Protein AF-0000000087154697 (afdb_homodimer)

Sequence (432 aa):
MLLRENIYENLRADILSCELAPGDEIREQDLAERYAVSRQPVRDALLRLEREHLVTVQPRQGYRVNPISLADARDLLRFRLALEPACVAEAIESAPDSVLKSLDEFRRFAGNHEDFIAYNRSFHTALAHASGNRRMASALCDLIGQADRLVRVSISNLKGHDPAKLVAEHAALIDAMQQREARTAARIIKAHIADTEKRVLPALKRNAVIIEERSAMLLRENIYENLRADILSCELAPGDEIREQDLAERYAVSRQPVRDALLRLEREHLVTVQPRQGYRVNPISLADARDLLRFRLALEPACVAEAIESAPDSVLKSLDEFRRFAGNHEDFIAYNRSFHTALAHASGNRRMASALCDLIGQADRLVRVSISNLKGHDPAKLVAEHAALIDAMQQREARTAARIIKAHIADTEKRVLPALKRNAVIIEERSA

Nearest PDB structures (foldseek):
  7xp1-assembly1_A-2  TM=7.311E-01  e=6.105E-10  Pseudomonas aeruginosa PAO1
  7u5q-assembly2_B  TM=7.384E-01  e=1.296E-09  Brucella melitensis ATCC 23457
  7xp0-assembly1_A-2  TM=7.288E-01  e=2.753E-09  Pseudomonas aeruginosa PAO1
  4p9f-assembly1_A  TM=7.163E-01  e=3.036E-08  Escherichia coli UMEA 3718-1
  3c7j-assembly1_B-2  TM=5.580E-01  e=6.733E-09  Pseudomonas syringae pv. tomato str. DC3000

pLDDT: mean 84.75, std 16.08, range [22.17, 98.88]

Solvent-accessible surface area (backbone atoms only — not comparable to full-atom values): 22738 Å² total; per-residue (Å²): 115,67,64,43,55,43,49,31,51,49,52,51,48,30,44,39,65,43,76,40,33,56,63,37,76,42,46,51,66,60,50,11,61,75,68,70,48,60,50,62,52,41,46,54,25,49,52,52,35,34,74,70,59,46,29,42,82,34,87,98,64,38,28,29,28,40,63,76,43,67,68,54,51,49,30,52,51,52,42,46,53,33,43,51,42,47,25,48,45,37,18,47,72,65,43,54,68,68,61,53,54,61,53,58,73,53,53,61,85,87,74,56,74,71,50,44,53,57,49,52,46,51,50,56,39,49,43,24,56,43,22,70,32,64,59,50,21,53,55,46,42,51,52,46,64,67,40,48,36,50,51,44,48,35,47,65,67,32,87,73,52,45,68,62,59,58,34,50,50,49,34,52,35,50,52,24,45,68,67,51,35,57,69,60,26,39,52,47,52,42,50,54,49,52,50,47,48,66,48,26,53,60,50,41,62,71,65,40,72,71,74,65,80,71,82,123,115,68,61,39,54,42,50,28,50,48,51,50,48,30,44,39,62,45,75,42,32,57,63,37,75,44,45,50,67,60,50,11,61,73,68,71,49,61,49,62,53,44,47,53,26,49,51,53,34,34,75,69,59,47,29,41,83,34,86,99,64,39,29,27,28,38,58,76,43,67,67,54,52,49,27,51,51,52,41,47,53,33,44,50,43,47,25,48,46,38,18,46,73,66,43,53,67,67,60,53,53,61,54,59,74,54,53,61,83,85,74,56,73,71,50,44,52,57,49,51,46,51,49,56,40,48,42,24,55,42,22,70,30,65,61,50,20,54,55,47,42,52,52,47,63,66,39,48,29,49,52,44,49,34,48,66,68,32,88,73,51,44,69,64,58,58,35,51,52,48,33,52,34,49,52,24,43,68,69,51,35,55,69,61,26,40,51,47,52,41,49,55,48,53,49,47,48,65,48,25,54,59,50,41,62,70,64,38,71,66,76,63,79,72,81,123

Radius of gyration: 24.12 Å; Cα contacts (8 Å, |Δi|>4): 556; chains: 2; bounding box: 57×70×59 Å

Foldseek 3Di:
DVLLVVLLVVVVVCLLLCVVPAFHFDALVVSCVVSVHDSVSSVVSVVVCVVLVQWDQDPVRHIGGHQPDLVNLVVLLVVCLVQLLLLLLLLLVDADLVLLVVLVVLLDDDDDLVSLLVSQLVNSLSSLVSSVDPVSSVVNNSSSVSCSSLSSLLCVPDPDPDSVVLSNLSNQLSVCSSVSVSVSNSVSVSVSSVVSSVRRSVSSVVRRPPPPPPPD/DVLLVVLLVVVVVCLLLCVVPAFHFDALVVSCVVSVHDSVSSVVSVVVCVVVVQWDQDPVRGIGGHQDDLVNLVVLLVVCLVQLLLLLLLLLVDADLVLLVVLVVLLDDDDDLVSLLVSQLVNSLSSLVSSVDPVSSVVNNVSSVSCSSLSSLLCVPDPDPDSVVLSNLSNQLSVCSSVSVSVSNSVSVSVSSVVSSVRRSVSSVVVPPPPPPPDD

InterPro domains:
  IPR000524 Transcription regulator HTH, GntR [PF00392] (4-65)
  IPR000524 Transcription regulator HTH, GntR [PS50949] (1-68)
  IPR000524 Transcription regulator HTH, GntR [SM00345] (7-65)
  IPR000524 Transcription regulator HTH, GntR [cd07377] (3-66)
  IPR008920 Transcription regulator FadR/GntR, C-terminal [G3DSA:1.20.120.530] (70-209)
  IPR008920 Transcription regulator FadR/GntR, C-terminal [SSF48008] (72-203)
  IPR011711 GntR, C-terminal [PF07729] (75-194)
  IPR011711 GntR, C-terminal [SM00895] (75-195)
  IPR036388 Winged helix-like DNA-binding domain superfamily [G3DSA:1.10.10.10] (1-66)
  IPR036390 Winged helix DNA-binding domain superfamily [SSF46785] (3-69)

Secondary structure (DSSP, 8-state):
-HHHHHHHHHHHHHHHTTSS-TT-EE-HHHHHHHTTS-HHHHHHHHHHHHHTTSEEEETTTEEEEPP--HHHHHHHHHHHHHHHHHHHHHHHHH--HHHHHGGGGGS---S-HHHHHHHHHHHHHHHHHHT--HHHHHHHHHHHHHHHHHHHHHHHH-TT--HHHHHHHHHHHHHHHHTT-HHHHHHHHHHHHHHHHHHHHHHHHHHS--------/-HHHHHHHHHHHHHHHTTSS-TT-EE-HHHHHHHTTS-HHHHHHHHHHHHHTTSEEEETTTEEEEPP--HHHHHHHHHHHHHHHHHHHHHHHHH--HHHHHGGGGGS---S-HHHHHHHHHHHHHHHHHHT--HHHHHHHHHHHHHHHHHHHHHHHH-TT--HHHHHHHHHHHHHHHHTT-HHHHHHHHHHHHHHHHHHHHHHHHHH---------

Organism: NCBI:txid2511166

Structure (mmCIF, N/CA/C/O backbone):
data_AF-0000000087154697-model_v1
#
loop_
_entity.id
_entity.type
_entity.pdbx_description
1 polymer 'HTH-type transcriptional repressor RspR'
#
loop_
_atom_site.group_PDB
_atom_site.id
_atom_site.type_symbol
_atom_site.label_atom_id
_atom_site.label_alt_id
_atom_site.label_comp_id
_atom_site.label_asym_id
_atom_site.label_entity_id
_atom_site.label_seq_id
_atom_site.pdbx_PDB_ins_code
_atom_site.Cartn_x
_atom_site.Cartn_y
_atom_site.Cartn_z
_atom_site.occupancy
_atom_site.B_iso_or_equiv
_atom_site.auth_seq_id
_atom_site.auth_comp_id
_atom_site.auth_asym_id
_atom_site.auth_atom_id
_atom_site.pdbx_PDB_model_num
ATOM 1 N N . MET A 1 1 ? 7.039 28.203 -16.641 1 41.25 1 MET A N 1
ATOM 2 C CA . MET A 1 1 ? 7.086 26.906 -15.945 1 41.25 1 MET A CA 1
ATOM 3 C C . MET A 1 1 ? 7.016 27.109 -14.43 1 41.25 1 MET A C 1
ATOM 5 O O . MET A 1 1 ? 6.297 26.375 -13.742 1 41.25 1 MET A O 1
ATOM 9 N N . LEU A 1 2 ? 7.645 28.172 -14 1 50.12 2 LEU A N 1
ATOM 10 C CA . LEU A 1 2 ? 7.914 28.594 -12.625 1 50.12 2 LEU A CA 1
ATOM 11 C C . LEU A 1 2 ? 6.641 29.078 -11.945 1 50.12 2 LEU A C 1
ATOM 13 O O . LEU A 1 2 ? 6.383 28.75 -10.789 1 50.12 2 LEU A O 1
ATOM 17 N N . LEU A 1 3 ? 5.922 29.797 -12.875 1 53.97 3 LEU A N 1
ATOM 18 C CA . LEU A 1 3 ? 4.754 30.453 -12.289 1 53.97 3 LEU A CA 1
ATOM 19 C C . LEU A 1 3 ? 3.652 29.438 -12.016 1 53.97 3 LEU A C 1
ATOM 21 O O . LEU A 1 3 ? 3.006 29.484 -10.961 1 53.97 3 LEU A O 1
ATOM 25 N N . ARG A 1 4 ? 3.455 28.5 -12.914 1 55.78 4 ARG A N 1
ATOM 26 C CA . ARG A 1 4 ? 2.426 27.469 -12.812 1 55.78 4 ARG A CA 1
ATOM 27 C C . ARG A 1 4 ? 2.691 26.547 -11.625 1 55.78 4 ARG A C 1
ATOM 29 O O . ARG A 1 4 ? 1.767 26.172 -10.898 1 55.78 4 ARG A O 1
ATOM 36 N N . GLU A 1 5 ? 3.928 26.188 -11.547 1 61.28 5 GLU A N 1
ATOM 37 C CA . GLU A 1 5 ? 4.328 25.312 -10.445 1 61.28 5 GLU A CA 1
ATOM 38 C C . GLU A 1 5 ? 4.176 26 -9.102 1 61.28 5 GLU A C 1
ATOM 40 O O . GLU A 1 5 ? 3.785 25.375 -8.109 1 61.28 5 GLU A O 1
ATOM 45 N N . ASN A 1 6 ? 4.223 27.375 -9.258 1 76.81 6 ASN A N 1
ATOM 46 C CA . ASN A 1 6 ? 4.09 28.172 -8.047 1 76.81 6 ASN A CA 1
ATOM 47 C C . ASN A 1 6 ? 2.639 28.266 -7.59 1 76.81 6 ASN A C 1
ATOM 49 O O . ASN A 1 6 ? 2.346 28.094 -6.406 1 76.81 6 ASN A O 1
ATOM 53 N N . ILE A 1 7 ? 1.751 28.391 -8.648 1 86.56 7 ILE A N 1
ATOM 54 C CA . ILE A 1 7 ? 0.34 28.531 -8.305 1 86.56 7 ILE A CA 1
ATOM 55 C C . ILE A 1 7 ? -0.178 27.219 -7.707 1 86.56 7 ILE A C 1
ATOM 57 O O . ILE A 1 7 ? -0.867 27.234 -6.684 1 86.56 7 ILE A O 1
ATOM 61 N N . TYR A 1 8 ? 0.183 26.125 -8.406 1 86.88 8 TYR A N 1
ATOM 62 C CA . TYR A 1 8 ? -0.212 24.812 -7.902 1 86.88 8 TYR A CA 1
ATOM 63 C C . TYR A 1 8 ? 0.273 24.609 -6.473 1 86.88 8 TYR A C 1
ATOM 65 O O . TYR A 1 8 ? -0.506 24.234 -5.594 1 86.88 8 TYR A O 1
ATOM 73 N N . GLU A 1 9 ? 1.514 24.844 -6.238 1 78.75 9 GLU A N 1
ATOM 74 C CA . GLU A 1 9 ? 2.105 24.641 -4.922 1 78.75 9 GLU A CA 1
ATOM 75 C C . GLU A 1 9 ? 1.444 25.531 -3.869 1 78.75 9 GLU A C 1
ATOM 77 O O . GLU A 1 9 ? 1.201 25.094 -2.744 1 78.75 9 GLU A O 1
ATOM 82 N N . ASN A 1 10 ? 1.178 26.766 -4.25 1 80.38 10 ASN A N 1
ATOM 83 C CA . ASN A 1 10 ? 0.549 27.703 -3.32 1 80.38 10 ASN A CA 1
ATOM 84 C C . ASN A 1 10 ? -0.874 27.281 -2.973 1 80.38 10 ASN A C 1
ATOM 86 O O . ASN A 1 10 ? -1.254 27.266 -1.8 1 80.38 10 ASN A O 1
ATOM 90 N N . LEU A 1 11 ? -1.644 26.938 -4.004 1 85.12 11 LEU A N 1
ATOM 91 C CA . LEU A 1 11 ? -3.018 26.516 -3.766 1 85.12 11 LEU A CA 1
ATOM 92 C C . LEU A 1 11 ? -3.055 25.219 -2.955 1 85.12 11 LEU A C 1
ATOM 94 O O . LEU A 1 11 ? -3.869 25.078 -2.039 1 85.12 11 LEU A O 1
ATOM 98 N N . ARG A 1 12 ? -2.158 24.375 -3.33 1 76.25 12 ARG A N 1
ATOM 99 C CA . ARG A 1 12 ? -2.062 23.125 -2.58 1 76.25 12 ARG A CA 1
ATOM 100 C C . ARG A 1 12 ? -1.749 23.391 -1.112 1 76.25 12 ARG A C 1
ATOM 102 O O . ARG A 1 12 ? -2.367 22.797 -0.224 1 76.25 12 ARG A O 1
ATOM 109 N N . ALA A 1 13 ? -0.823 24.297 -0.892 1 68.19 13 ALA A N 1
ATOM 110 C CA . ALA A 1 13 ? -0.462 24.688 0.472 1 68.19 13 ALA A CA 1
ATOM 111 C C . ALA A 1 13 ? -1.653 25.297 1.205 1 68.19 13 ALA A C 1
ATOM 113 O O . ALA A 1 13 ? -1.911 24.969 2.365 1 68.19 13 ALA A O 1
ATOM 114 N N . ASP A 1 14 ? -2.424 26.203 0.521 1 73.06 14 ASP A N 1
ATOM 115 C CA . ASP A 1 14 ? -3.584 26.859 1.118 1 73.06 14 ASP A CA 1
ATOM 116 C C . ASP A 1 14 ? -4.652 25.844 1.504 1 73.06 14 ASP A C 1
ATOM 118 O O . ASP A 1 14 ? -5.305 25.984 2.541 1 73.06 14 ASP A O 1
ATOM 122 N N . ILE A 1 15 ? -4.824 24.844 0.707 1 74.5 15 ILE A N 1
ATOM 123 C CA . ILE A 1 15 ? -5.84 23.828 0.959 1 74.5 15 ILE A CA 1
ATOM 124 C C . ILE A 1 15 ? -5.402 22.938 2.123 1 74.5 15 ILE A C 1
ATOM 126 O O . ILE A 1 15 ? -6.188 22.672 3.037 1 74.5 15 ILE A O 1
ATOM 130 N N . LEU A 1 16 ? -4.121 22.672 2.031 1 65.25 16 LEU A N 1
ATOM 131 C CA . LEU A 1 16 ? -3.609 21.75 3.037 1 65.25 16 LEU A CA 1
ATOM 132 C C . LEU A 1 16 ? -3.514 22.422 4.398 1 65.25 16 LEU A C 1
ATOM 134 O O . LEU A 1 16 ? -3.672 21.781 5.434 1 65.25 16 LEU A O 1
ATOM 138 N N . SER A 1 17 ? -3.326 23.734 4.383 1 59.59 17 SER A N 1
ATOM 139 C CA . SER A 1 17 ? -3.238 24.5 5.625 1 59.59 17 SER A CA 1
ATOM 140 C C . SER A 1 17 ? -4.613 24.984 6.074 1 59.59 17 SER A C 1
ATOM 142 O O . SER A 1 17 ? -4.734 25.641 7.109 1 59.59 17 SER A O 1
ATOM 144 N N . CYS A 1 18 ? -5.566 24.609 5.328 1 63.06 18 CYS A N 1
ATOM 145 C CA . CYS A 1 18 ? -6.957 24.969 5.574 1 63.06 18 CYS A CA 1
ATOM 146 C C . CYS A 1 18 ? -7.141 26.484 5.504 1 63.06 18 CYS A C 1
ATOM 148 O O . CYS A 1 18 ? -8.125 27.016 6.012 1 63.06 18 CYS A O 1
ATOM 150 N N . GLU A 1 19 ? -6.062 27.234 5.062 1 67.62 19 GLU A N 1
ATOM 151 C CA . GLU A 1 19 ? -6.348 28.594 4.652 1 67.62 19 GLU A CA 1
ATOM 152 C C . GLU A 1 19 ? -7.5 28.641 3.652 1 67.62 19 GLU A C 1
ATOM 154 O O . GLU A 1 19 ? -8.328 29.562 3.695 1 67.62 19 GLU A O 1
ATOM 159 N N . LEU A 1 20 ? -7.43 27.75 2.73 1 76.69 20 LEU A N 1
ATOM 160 C CA . LEU A 1 20 ? -8.633 27.375 1.995 1 76.69 20 LEU A CA 1
ATOM 161 C C . LEU A 1 20 ? -9.305 26.172 2.645 1 76.69 20 LEU A C 1
ATOM 163 O O . LEU A 1 20 ? -8.789 25.047 2.572 1 76.69 20 LEU A O 1
ATOM 167 N N . ALA A 1 21 ? -10.289 26.406 3.271 1 70.75 21 ALA A N 1
ATOM 168 C CA . ALA A 1 21 ? -10.922 25.406 4.129 1 70.75 21 ALA A CA 1
ATOM 169 C C . ALA A 1 21 ? -11.68 24.375 3.301 1 70.75 21 ALA A C 1
ATOM 171 O O . ALA A 1 21 ? -12.156 24.672 2.203 1 70.75 21 ALA A O 1
ATOM 172 N N . PRO A 1 22 ? -11.703 23.125 3.871 1 73.31 22 PRO A N 1
ATOM 173 C CA . PRO A 1 22 ? -12.594 22.156 3.221 1 73.31 22 PRO A CA 1
ATOM 174 C C . PRO A 1 22 ? -13.992 22.719 2.98 1 73.31 22 PRO A C 1
ATOM 176 O O . PRO A 1 22 ? -14.562 23.375 3.861 1 73.31 22 PRO A O 1
ATOM 179 N N . GLY A 1 23 ? -14.445 22.531 1.766 1 74.94 23 GLY A N 1
ATOM 180 C CA . GLY A 1 23 ? -15.766 23.031 1.422 1 74.94 23 GLY A CA 1
ATOM 181 C C . GLY A 1 23 ? -15.734 24.391 0.756 1 74.94 23 GLY A C 1
ATOM 182 O O . GLY A 1 23 ? -16.719 24.812 0.143 1 74.94 23 GLY A O 1
ATOM 183 N N . ASP A 1 24 ? -14.617 25.094 0.883 1 80.62 24 ASP A N 1
ATOM 184 C CA . ASP A 1 24 ? -14.516 26.406 0.264 1 80.62 24 ASP A CA 1
ATOM 185 C C . ASP A 1 24 ? -14.656 26.312 -1.253 1 80.62 24 ASP A C 1
ATOM 187 O O . ASP A 1 24 ? -14.172 25.359 -1.871 1 80.62 24 ASP A O 1
ATOM 191 N N . GLU A 1 25 ? -15.352 27.266 -1.771 1 86.75 25 GLU A N 1
ATOM 192 C CA . GLU A 1 25 ? -15.445 27.391 -3.223 1 86.75 25 GLU A CA 1
ATOM 193 C C . GLU A 1 25 ? -14.305 28.234 -3.785 1 86.75 25 GLU A C 1
ATOM 195 O O . GLU A 1 25 ? -13.898 29.219 -3.182 1 86.75 25 GLU A O 1
ATOM 200 N N . ILE A 1 26 ? -13.695 27.672 -4.855 1 89.12 26 ILE A N 1
ATOM 201 C CA . ILE A 1 26 ? -12.609 28.359 -5.543 1 89.12 26 ILE A CA 1
ATOM 202 C C . ILE A 1 26 ? -13.023 28.672 -6.98 1 89.12 26 ILE A C 1
ATOM 204 O O . ILE A 1 26 ? -13.461 27.781 -7.715 1 89.12 26 ILE A O 1
ATOM 208 N N . ARG A 1 27 ? -12.984 29.875 -7.406 1 88.56 27 ARG A N 1
ATOM 209 C CA . ARG A 1 27 ? -13.242 30.281 -8.781 1 88.56 27 ARG A CA 1
ATOM 210 C C . ARG A 1 27 ? -11.945 30.609 -9.516 1 88.56 27 ARG A C 1
ATOM 212 O O . ARG A 1 27 ? -11.07 31.266 -8.969 1 88.56 27 ARG A O 1
ATOM 219 N N . GLU A 1 28 ? -11.828 30.062 -10.664 1 90.56 28 GLU A N 1
ATOM 220 C CA . GLU A 1 28 ? -10.641 30.266 -11.477 1 90.56 28 GLU A CA 1
ATOM 221 C C . GLU A 1 28 ? -10.32 31.75 -11.617 1 90.56 28 GLU A C 1
ATOM 223 O O . GLU A 1 28 ? -9.156 32.156 -11.523 1 90.56 28 GLU A O 1
ATOM 228 N N . GLN A 1 29 ? -11.414 32.531 -11.844 1 90.06 29 GLN A N 1
ATOM 229 C CA . GLN A 1 29 ? -11.242 33.969 -12.078 1 90.06 29 GLN A CA 1
ATOM 230 C C . GLN A 1 29 ? -10.648 34.656 -10.852 1 90.06 29 GLN A C 1
ATOM 232 O O . GLN A 1 29 ? -9.758 35.5 -10.984 1 90.06 29 GLN A O 1
ATOM 237 N N . ASP A 1 30 ? -11.125 34.344 -9.664 1 91.31 30 ASP A N 1
ATOM 238 C CA . ASP A 1 30 ? -10.617 34.938 -8.43 1 91.31 30 ASP A CA 1
ATOM 239 C C . ASP A 1 30 ? -9.133 34.625 -8.234 1 91.31 30 ASP A C 1
ATOM 241 O O . ASP A 1 30 ? -8.367 35.5 -7.836 1 91.31 30 ASP A O 1
ATOM 245 N N . LEU A 1 31 ? -8.734 33.406 -8.508 1 90.81 31 LEU A N 1
ATOM 246 C CA . LEU A 1 31 ? -7.344 32.969 -8.344 1 90.81 31 LEU A CA 1
ATOM 247 C C . LEU A 1 31 ? -6.449 33.656 -9.383 1 90.81 31 LEU A C 1
ATOM 249 O O . LEU A 1 31 ? -5.316 34.031 -9.086 1 90.81 31 LEU A O 1
ATOM 253 N N . ALA A 1 32 ? -7.02 33.719 -10.602 1 91.5 32 ALA A N 1
ATOM 254 C CA . ALA A 1 32 ? -6.277 34.406 -11.656 1 91.5 32 ALA A CA 1
ATOM 255 C C . ALA A 1 32 ? -5.969 35.844 -11.25 1 91.5 32 ALA A C 1
ATOM 257 O O . ALA A 1 32 ? -4.855 36.312 -11.469 1 91.5 32 ALA A O 1
ATOM 258 N N . GLU A 1 33 ? -6.957 36.531 -10.648 1 91.69 33 GLU A N 1
ATOM 259 C CA . GLU A 1 33 ? -6.781 37.906 -10.172 1 91.69 33 GLU A CA 1
ATOM 260 C C . GLU A 1 33 ? -5.789 37.938 -9.008 1 91.69 33 GLU A C 1
ATOM 262 O O . GLU A 1 33 ? -4.898 38.812 -8.992 1 91.69 33 GLU A O 1
ATOM 267 N N . ARG A 1 34 ? -5.945 37 -8.102 1 88.5 34 ARG A N 1
ATOM 268 C CA . ARG A 1 34 ? -5.094 36.938 -6.918 1 88.5 34 ARG A CA 1
ATOM 269 C C . ARG A 1 34 ? -3.629 36.75 -7.305 1 88.5 34 ARG A C 1
ATOM 271 O O . ARG A 1 34 ? -2.744 37.375 -6.695 1 88.5 34 ARG A O 1
ATOM 278 N N . TYR A 1 35 ? -3.354 35.969 -8.297 1 89.12 35 TYR A N 1
ATOM 279 C CA . TYR A 1 35 ? -1.982 35.625 -8.656 1 89.12 35 TYR A CA 1
ATOM 280 C C . TYR A 1 35 ? -1.514 36.469 -9.852 1 89.12 35 TYR A C 1
ATOM 282 O O . TYR A 1 35 ? -0.384 36.281 -10.32 1 89.12 35 TYR A O 1
ATOM 290 N N . ALA A 1 36 ? -2.383 37.281 -10.289 1 90.06 36 ALA A N 1
ATOM 291 C CA . ALA A 1 36 ? -2.092 38.188 -11.406 1 90.06 36 ALA A CA 1
ATOM 292 C C . ALA A 1 36 ? -1.625 37.406 -12.625 1 90.06 36 ALA A C 1
ATOM 294 O O . ALA A 1 36 ? -0.6 37.719 -13.234 1 90.06 36 ALA A O 1
ATOM 295 N N . VAL A 1 37 ? -2.342 36.344 -12.938 1 90.69 37 VAL A N 1
ATOM 296 C CA . VAL A 1 37 ? -2.07 35.531 -14.102 1 90.69 37 VAL A CA 1
ATOM 297 C C . VAL A 1 37 ? -3.361 35.281 -14.883 1 90.69 37 VAL A C 1
ATOM 299 O O . VAL A 1 37 ? -4.445 35.656 -14.43 1 90.69 37 VAL A O 1
ATOM 302 N N . SER A 1 38 ? -3.168 34.688 -16.062 1 89.31 38 SER A N 1
ATOM 303 C CA . SER A 1 38 ? -4.336 34.281 -16.828 1 89.31 38 SER A CA 1
ATOM 304 C C . SER A 1 38 ? -5.012 33.062 -16.219 1 89.31 38 SER A C 1
ATOM 306 O O . SER A 1 38 ? -4.465 32.438 -15.312 1 89.31 38 SER A O 1
ATOM 308 N N . ARG A 1 39 ? -6.227 32.688 -16.734 1 90.06 39 ARG A N 1
ATOM 309 C CA . ARG A 1 39 ? -7.008 31.594 -16.172 1 90.06 39 ARG A CA 1
ATOM 310 C C . ARG A 1 39 ? -6.371 30.234 -16.5 1 90.06 39 ARG A C 1
ATOM 312 O O . ARG A 1 39 ? -6.527 29.266 -15.758 1 90.06 39 ARG A O 1
ATOM 319 N N . GLN A 1 40 ? -5.645 30.219 -17.531 1 89.56 40 GLN A N 1
ATOM 320 C CA . GLN A 1 40 ? -5.141 28.938 -18 1 89.56 40 GLN A CA 1
ATOM 321 C C . GLN A 1 40 ? -4.199 28.312 -16.984 1 89.56 40 GLN A C 1
ATOM 323 O O . GLN A 1 40 ? -4.371 27.156 -16.594 1 89.56 40 GLN A O 1
ATOM 328 N N . PRO A 1 41 ? -3.146 29.047 -16.516 1 89.94 41 PRO A N 1
ATOM 329 C CA . PRO A 1 41 ? -2.275 28.438 -15.516 1 89.94 41 PRO A CA 1
ATOM 330 C C . PRO A 1 41 ? -3.025 28.031 -14.242 1 89.94 41 PRO A C 1
ATOM 332 O O . PRO A 1 41 ? -2.67 27.047 -13.602 1 89.94 41 PRO A O 1
ATOM 335 N N . VAL A 1 42 ? -4.059 28.766 -13.828 1 91.31 42 VAL A N 1
ATOM 336 C CA . VAL A 1 42 ? -4.879 28.453 -12.672 1 91.31 42 VAL A CA 1
ATOM 337 C C . VAL A 1 42 ? -5.648 27.156 -12.922 1 91.31 42 VAL A C 1
ATOM 339 O O . VAL A 1 42 ? -5.695 26.281 -12.055 1 91.31 42 VAL A O 1
ATOM 342 N N . ARG A 1 43 ? -6.168 27.016 -14.109 1 88.81 43 ARG A N 1
ATOM 343 C CA . ARG A 1 43 ? -6.902 25.812 -14.484 1 88.81 43 ARG A CA 1
ATOM 344 C C . ARG A 1 43 ? -6 24.578 -14.445 1 88.81 43 ARG A C 1
ATOM 346 O O . ARG A 1 43 ? -6.402 23.531 -13.945 1 88.81 43 ARG A O 1
ATOM 353 N N . ASP A 1 44 ? -4.848 24.75 -14.914 1 89.81 44 ASP A N 1
ATOM 354 C CA . ASP A 1 44 ? -3.891 23.641 -14.898 1 89.81 44 ASP A CA 1
ATOM 355 C C . ASP A 1 44 ? -3.59 23.203 -13.469 1 89.81 44 ASP A C 1
ATOM 357 O O . ASP A 1 44 ? -3.537 22 -13.18 1 89.81 44 ASP A O 1
ATOM 361 N N . ALA A 1 45 ? -3.348 24.203 -12.617 1 89.94 45 ALA A N 1
ATOM 362 C CA . ALA A 1 45 ? -3.086 23.922 -11.203 1 89.94 45 ALA A CA 1
ATOM 363 C C . ALA A 1 45 ? -4.273 23.219 -10.555 1 89.94 45 ALA A C 1
ATOM 365 O O . ALA A 1 45 ? -4.094 22.234 -9.82 1 89.94 45 ALA A O 1
ATOM 366 N N . LEU A 1 46 ? -5.492 23.703 -10.875 1 90.25 46 LEU A N 1
ATOM 367 C CA . LEU A 1 46 ? -6.699 23.156 -10.258 1 90.25 46 LEU A CA 1
ATOM 368 C C . LEU A 1 46 ? -6.977 21.75 -10.766 1 90.25 46 LEU A C 1
ATOM 370 O O . LEU A 1 46 ? -7.445 20.891 -10.016 1 90.25 46 LEU A O 1
ATOM 374 N N . LEU A 1 47 ? -6.617 21.438 -11.953 1 85.81 47 LEU A N 1
ATOM 375 C CA . LEU A 1 47 ? -6.781 20.078 -12.492 1 85.81 47 LEU A CA 1
ATOM 376 C C . LEU A 1 47 ? -5.82 19.109 -11.812 1 85.81 47 LEU A C 1
ATOM 378 O O . LEU A 1 47 ? -6.184 17.969 -11.539 1 85.81 47 LEU A O 1
ATOM 382 N N . ARG A 1 48 ? -4.672 19.562 -11.547 1 82.44 48 ARG A N 1
ATOM 383 C CA . ARG A 1 48 ? -3.727 18.734 -10.812 1 82.44 48 ARG A CA 1
ATOM 384 C C . ARG A 1 48 ? -4.223 18.453 -9.398 1 82.44 48 ARG A C 1
ATOM 386 O O . ARG A 1 48 ? -4.145 17.328 -8.914 1 82.44 48 ARG A O 1
ATOM 393 N N . LEU A 1 49 ? -4.711 19.594 -8.828 1 82.94 49 LEU A N 1
ATOM 394 C CA . LEU A 1 49 ? -5.258 19.469 -7.48 1 82.94 49 LEU A CA 1
ATOM 395 C C . LEU A 1 49 ? -6.461 18.531 -7.477 1 82.94 49 LEU A C 1
ATOM 397 O O . LEU A 1 49 ? -6.688 17.797 -6.5 1 82.94 49 LEU A O 1
ATOM 401 N N . GLU A 1 50 ? -7.207 18.516 -8.57 1 81.81 50 GLU A N 1
ATOM 402 C CA . GLU A 1 50 ? -8.344 17.609 -8.703 1 81.81 50 GLU A CA 1
ATOM 403 C C . GLU A 1 50 ? -7.883 16.156 -8.789 1 81.81 50 GLU A C 1
ATOM 405 O O . GLU A 1 50 ? -8.469 15.273 -8.148 1 81.81 50 GLU A O 1
ATOM 410 N N . ARG A 1 51 ? -6.809 15.906 -9.375 1 70.31 51 ARG A N 1
ATOM 411 C CA . ARG A 1 51 ? -6.242 14.57 -9.492 1 70.31 51 ARG A CA 1
ATOM 412 C C . ARG A 1 51 ? -5.762 14.062 -8.133 1 70.31 51 ARG A C 1
ATOM 414 O O . ARG A 1 51 ? -5.82 12.859 -7.863 1 70.31 51 ARG A O 1
ATOM 421 N N . GLU A 1 52 ? -5.371 15.062 -7.355 1 65.81 52 GLU A N 1
ATOM 422 C CA . GLU A 1 52 ? -4.902 14.711 -6.02 1 65.81 52 GLU A CA 1
ATOM 423 C C . GLU A 1 52 ? -6.059 14.664 -5.023 1 65.81 52 GLU A C 1
ATOM 425 O O . GLU A 1 52 ? -5.84 14.531 -3.818 1 65.81 52 GLU A O 1
ATOM 430 N N . HIS A 1 53 ? -7.281 14.969 -5.492 1 70.62 53 HIS A N 1
ATOM 431 C CA . HIS A 1 53 ? -8.516 14.891 -4.719 1 70.62 53 HIS A CA 1
ATOM 432 C C . HIS A 1 53 ? -8.57 15.984 -3.654 1 70.62 53 HIS A C 1
ATOM 434 O O . HIS A 1 53 ? -9.195 15.812 -2.609 1 70.62 53 HIS A O 1
ATOM 440 N N . LEU A 1 54 ? -7.887 17.031 -3.93 1 76 54 LEU A N 1
ATOM 441 C CA . LEU A 1 54 ? -7.902 18.156 -2.996 1 76 54 LEU A CA 1
ATOM 442 C C . LEU A 1 54 ? -9.047 19.109 -3.314 1 76 54 LEU A C 1
ATOM 444 O O . LEU A 1 54 ? -9.539 19.812 -2.428 1 76 54 LEU A O 1
ATOM 448 N N . VAL A 1 55 ? -9.453 19.188 -4.641 1 83.69 55 VAL A N 1
ATOM 449 C CA . VAL A 1 55 ? -10.602 19.969 -5.059 1 83.69 55 VAL A CA 1
ATOM 450 C C . VAL A 1 55 ? -11.492 19.141 -5.984 1 83.69 55 VAL A C 1
ATOM 452 O O . VAL A 1 55 ? -11.055 18.125 -6.52 1 83.69 55 VAL A O 1
ATOM 455 N N . THR A 1 56 ? -12.625 19.375 -6.039 1 85.12 56 THR A N 1
ATOM 456 C CA . THR A 1 56 ? -13.578 18.781 -6.98 1 85.12 56 THR A CA 1
ATOM 457 C C . THR A 1 56 ? -14.18 19.875 -7.879 1 85.12 56 THR A C 1
ATOM 459 O O . THR A 1 56 ? -14.508 20.953 -7.41 1 85.12 56 THR A O 1
ATOM 462 N N . VAL A 1 57 ? -14.258 19.531 -9.195 1 85.94 57 VAL A N 1
ATOM 463 C CA . VAL A 1 57 ? -14.883 20.453 -10.141 1 85.94 57 VAL A CA 1
ATOM 464 C C . VAL A 1 57 ? -16.391 20.484 -9.906 1 85.94 57 VAL A C 1
ATOM 466 O O . VAL A 1 57 ? -17.031 19.453 -9.781 1 85.94 57 VAL A O 1
ATOM 469 N N . GLN A 1 58 ? -16.844 21.641 -9.625 1 83.25 58 GLN A N 1
ATOM 470 C CA . GLN A 1 58 ? -18.281 21.875 -9.578 1 83.25 58 GLN A CA 1
ATOM 471 C C . GLN A 1 58 ? -18.781 22.5 -10.875 1 83.25 58 GLN A C 1
ATOM 473 O O . GLN A 1 58 ? -18.469 23.656 -11.188 1 83.25 58 GLN A O 1
ATOM 478 N N . PRO A 1 59 ? -19.5 21.656 -11.633 1 80.38 59 PRO A N 1
ATOM 479 C CA . PRO A 1 59 ? -19.969 22.234 -12.906 1 80.38 59 PRO A CA 1
ATOM 480 C C . PRO A 1 59 ? -20.594 23.609 -12.734 1 80.38 59 PRO A C 1
ATOM 482 O O . PRO A 1 59 ? -21.484 23.812 -11.906 1 80.38 59 PRO A O 1
ATOM 485 N N . ARG A 1 60 ? -20.156 24.547 -13.617 1 80.81 60 ARG A N 1
ATOM 486 C CA . ARG A 1 60 ? -20.641 25.906 -13.742 1 80.81 60 ARG A CA 1
ATOM 487 C C . ARG A 1 60 ? -20.406 26.703 -12.453 1 80.81 60 ARG A C 1
ATOM 489 O O . ARG A 1 60 ? -20.875 27.828 -12.32 1 80.81 60 ARG A O 1
ATOM 496 N N . GLN A 1 61 ? -19.781 26.156 -11.359 1 80.38 61 GLN A N 1
ATOM 497 C CA . GLN A 1 61 ? -19.594 26.828 -10.086 1 80.38 61 GLN A CA 1
ATOM 498 C C . GLN A 1 61 ? -18.125 26.891 -9.703 1 80.38 61 GLN A C 1
ATOM 500 O O . GLN A 1 61 ? -17.75 27.453 -8.672 1 80.38 61 GLN A O 1
ATOM 505 N N . GLY A 1 62 ? -17.25 26.359 -10.539 1 88.81 62 GLY A N 1
ATOM 506 C CA . GLY A 1 62 ? -15.836 26.375 -10.227 1 88.81 62 GLY A CA 1
ATOM 507 C C . GLY A 1 62 ? -15.359 25.094 -9.562 1 88.81 62 GLY A C 1
ATOM 508 O O . GLY A 1 62 ? -15.586 24 -10.078 1 88.81 62 GLY A O 1
ATOM 509 N N . TYR A 1 63 ? -14.555 25.281 -8.445 1 90.81 63 TYR A N 1
ATOM 510 C CA . TYR A 1 63 ? -13.984 24.172 -7.703 1 90.81 63 TYR A CA 1
ATOM 511 C C . TYR A 1 63 ? -14.352 24.25 -6.227 1 90.81 63 TYR A C 1
ATOM 513 O O . TYR A 1 63 ? -14.648 25.328 -5.711 1 90.81 63 TYR A O 1
ATOM 521 N N . ARG A 1 64 ? -14.477 23.172 -5.551 1 87.69 64 ARG A N 1
ATOM 522 C CA . ARG A 1 64 ? -14.68 23.094 -4.109 1 87.69 64 ARG A CA 1
ATOM 523 C C . ARG A 1 64 ? -13.555 22.297 -3.445 1 87.69 64 ARG A C 1
ATOM 525 O O . ARG A 1 64 ? -13.125 21.266 -3.965 1 87.69 64 ARG A O 1
ATOM 532 N N . VAL A 1 65 ? -13.008 22.969 -2.355 1 81.75 65 VAL A N 1
ATOM 533 C CA . VAL A 1 65 ? -12 22.25 -1.581 1 81.75 65 VAL A CA 1
ATOM 534 C C . VAL A 1 65 ? -12.625 21.016 -0.928 1 81.75 65 VAL A C 1
ATOM 536 O O . VAL A 1 65 ? -13.648 21.125 -0.248 1 81.75 65 VAL A O 1
ATOM 539 N N . ASN A 1 66 ? -12.008 19.906 -1.162 1 72.75 66 ASN A N 1
ATOM 540 C CA . ASN A 1 66 ? -12.555 18.656 -0.627 1 72.75 66 ASN A CA 1
ATOM 541 C C . ASN A 1 66 ? -12.383 18.578 0.887 1 72.75 66 ASN A C 1
ATOM 543 O O . ASN A 1 66 ? -11.352 18.984 1.422 1 72.75 66 ASN A O 1
ATOM 547 N N . PRO A 1 67 ? -13.539 18.359 1.638 1 67.69 67 PRO A N 1
ATOM 548 C CA . PRO A 1 67 ? -13.328 18.031 3.047 1 67.69 67 PRO A CA 1
ATOM 549 C C . PRO A 1 67 ? -12.344 16.875 3.238 1 67.69 67 PRO A C 1
ATOM 551 O O . PRO A 1 67 ? -12.164 16.062 2.336 1 67.69 67 PRO A O 1
ATOM 554 N N . ILE A 1 68 ? -11.453 17.219 4.344 1 68.06 68 ILE A N 1
ATOM 555 C CA . ILE A 1 68 ? -10.68 16.031 4.68 1 68.06 68 ILE A CA 1
ATOM 556 C C . ILE A 1 68 ? -11.586 15.008 5.375 1 68.06 68 ILE A C 1
ATOM 558 O O . ILE A 1 68 ? -12.172 15.305 6.418 1 68.06 68 ILE A O 1
ATOM 562 N N . SER A 1 69 ? -11.859 14.109 4.703 1 73.69 69 SER A N 1
ATOM 563 C CA . SER A 1 69 ? -12.664 13.047 5.289 1 73.69 69 SER A CA 1
ATOM 564 C C . SER A 1 69 ? -11.938 12.367 6.441 1 73.69 69 SER A C 1
ATOM 566 O O . SER A 1 69 ? -10.789 11.938 6.289 1 73.69 69 SER A O 1
ATOM 568 N N . LEU A 1 70 ? -12.578 12.461 7.637 1 82.06 70 LEU A N 1
ATOM 569 C CA . LEU A 1 70 ? -12.016 11.773 8.789 1 82.06 70 LEU A CA 1
ATOM 570 C C . LEU A 1 70 ? -11.719 10.312 8.453 1 82.06 70 LEU A C 1
ATOM 572 O O . LEU A 1 70 ? -10.672 9.781 8.844 1 82.06 70 LEU A O 1
ATOM 576 N N . ALA A 1 71 ? -12.656 9.805 7.719 1 85.25 71 ALA A N 1
ATOM 577 C CA . ALA A 1 71 ? -12.492 8.406 7.332 1 85.25 71 ALA A CA 1
ATOM 578 C C . ALA A 1 71 ? -11.297 8.234 6.402 1 85.25 71 ALA A C 1
ATOM 580 O O . ALA A 1 71 ? -10.523 7.277 6.539 1 85.25 71 ALA A O 1
ATOM 581 N N . ASP A 1 72 ? -11.148 9.156 5.527 1 86.38 72 ASP A N 1
ATOM 582 C CA . ASP A 1 72 ? -10.031 9.062 4.586 1 86.38 72 ASP A CA 1
ATOM 583 C C . ASP A 1 72 ? -8.703 9.312 5.289 1 86.38 72 ASP A C 1
ATOM 585 O O . ASP A 1 72 ? -7.699 8.664 4.973 1 86.38 72 ASP A O 1
ATOM 589 N N . ALA A 1 73 ? -8.695 10.227 6.199 1 88.5 73 ALA A N 1
ATOM 590 C CA . ALA A 1 73 ? -7.496 10.492 6.98 1 88.5 73 ALA A CA 1
ATOM 591 C C . ALA A 1 73 ? -7.09 9.273 7.805 1 88.5 73 ALA A C 1
ATOM 593 O O . ALA A 1 73 ? -5.91 8.914 7.859 1 88.5 73 ALA A O 1
ATOM 594 N N . ARG A 1 74 ? -8.07 8.695 8.406 1 93.19 74 ARG A N 1
ATOM 595 C CA . ARG A 1 74 ? -7.805 7.48 9.18 1 93.19 74 ARG A CA 1
ATOM 596 C C . ARG A 1 74 ? -7.27 6.367 8.289 1 93.19 74 ARG A C 1
ATOM 598 O O . ARG A 1 74 ? -6.289 5.707 8.633 1 93.19 74 ARG A O 1
ATOM 605 N N . ASP A 1 75 ? -7.922 6.152 7.133 1 94.5 75 ASP A N 1
ATOM 606 C CA . ASP A 1 75 ? -7.488 5.117 6.199 1 94.5 75 ASP A CA 1
ATOM 607 C C . ASP A 1 75 ? -6.047 5.344 5.754 1 94.5 75 ASP A C 1
ATOM 609 O O . ASP A 1 75 ? -5.262 4.395 5.664 1 94.5 75 ASP A O 1
ATOM 613 N N . LEU A 1 76 ? -5.758 6.551 5.477 1 93.75 76 LEU A N 1
ATOM 614 C CA . LEU A 1 76 ? -4.418 6.914 5.031 1 93.75 76 LEU A CA 1
ATOM 615 C C . LEU A 1 76 ? -3.385 6.602 6.109 1 93.75 76 LEU A C 1
ATOM 617 O O . LEU A 1 76 ? -2.361 5.977 5.828 1 93.75 76 LEU A O 1
ATOM 621 N N . LEU A 1 77 ? -3.646 7.02 7.332 1 95.88 77 LEU A N 1
ATOM 622 C CA . LEU A 1 77 ? -2.686 6.844 8.414 1 95.88 77 LEU A CA 1
ATOM 623 C C . LEU A 1 77 ? -2.553 5.375 8.797 1 95.88 77 LEU A C 1
ATOM 625 O O . LEU A 1 77 ? -1.452 4.902 9.086 1 95.88 77 LEU A O 1
ATOM 629 N N . ARG A 1 78 ? -3.607 4.652 8.711 1 97.38 78 ARG A N 1
ATOM 630 C CA . ARG A 1 78 ? -3.561 3.219 8.984 1 97.38 78 ARG A CA 1
ATOM 631 C C . ARG A 1 78 ? -2.781 2.479 7.898 1 97.38 78 ARG A C 1
ATOM 633 O O . ARG A 1 78 ? -2.096 1.494 8.18 1 97.38 78 ARG A O 1
ATOM 640 N N . PHE A 1 79 ? -2.934 2.887 6.707 1 97.88 79 PHE A N 1
ATOM 641 C CA . PHE A 1 79 ? -2.145 2.326 5.613 1 97.88 79 PHE A CA 1
ATOM 642 C C . PHE A 1 79 ? -0.658 2.58 5.836 1 97.88 79 PHE A C 1
ATOM 644 O O . PHE A 1 79 ? 0.159 1.666 5.699 1 97.88 79 PHE A O 1
ATOM 651 N N . ARG A 1 80 ? -0.304 3.77 6.176 1 97.88 80 ARG A N 1
ATOM 652 C CA . ARG A 1 80 ? 1.086 4.07 6.5 1 97.88 80 ARG A CA 1
ATOM 653 C C . ARG A 1 80 ? 1.577 3.209 7.656 1 97.88 80 ARG A C 1
ATOM 655 O O . ARG A 1 80 ? 2.709 2.721 7.641 1 97.88 80 ARG A O 1
ATOM 662 N N . LEU A 1 81 ? 0.708 3.055 8.664 1 98.25 81 LEU A N 1
ATOM 663 C CA . LEU A 1 81 ? 1.054 2.268 9.844 1 98.25 81 LEU A CA 1
ATOM 664 C C . LEU A 1 81 ? 1.341 0.818 9.461 1 98.25 81 LEU A C 1
ATOM 666 O O . LEU A 1 81 ? 2.158 0.154 10.102 1 98.25 81 LEU A O 1
ATOM 670 N N . ALA A 1 82 ? 0.714 0.375 8.484 1 98.19 82 ALA A N 1
ATOM 671 C CA . ALA A 1 82 ? 0.932 -0.993 8.016 1 98.19 82 ALA A CA 1
ATOM 672 C C . ALA A 1 82 ? 2.201 -1.09 7.172 1 98.19 82 ALA A C 1
ATOM 674 O O . ALA A 1 82 ? 2.979 -2.037 7.316 1 98.19 82 ALA A O 1
ATOM 675 N N . LEU A 1 83 ? 2.443 -0.182 6.348 1 98.44 83 LEU A N 1
ATOM 676 C CA . LEU A 1 83 ? 3.424 -0.307 5.273 1 98.44 83 LEU A CA 1
ATOM 677 C C . LEU A 1 83 ? 4.781 0.228 5.715 1 98.44 83 LEU A C 1
ATOM 679 O O . LEU A 1 83 ? 5.816 -0.364 5.402 1 98.44 83 LEU A O 1
ATOM 683 N N . GLU A 1 84 ? 4.832 1.336 6.414 1 98.44 84 GLU A N 1
ATOM 684 C CA . GLU A 1 84 ? 6.09 2.012 6.727 1 98.44 84 GLU A CA 1
ATOM 685 C C . GLU A 1 84 ? 6.961 1.157 7.645 1 98.44 84 GLU A C 1
ATOM 687 O O . GLU A 1 84 ? 8.164 1.022 7.418 1 98.44 84 GLU A O 1
ATOM 692 N N . PRO A 1 85 ? 6.402 0.503 8.672 1 98.69 85 PRO A N 1
ATOM 693 C CA . PRO A 1 85 ? 7.234 -0.403 9.469 1 98.69 85 PRO A CA 1
ATOM 694 C C . PRO A 1 85 ? 7.824 -1.543 8.641 1 98.69 85 PRO A C 1
ATOM 696 O O . PRO A 1 85 ? 8.938 -1.996 8.914 1 98.69 85 PRO A O 1
ATOM 699 N N . ALA A 1 86 ? 7.059 -1.999 7.688 1 98.5 86 ALA A N 1
ATOM 700 C CA . ALA A 1 86 ? 7.57 -3.049 6.812 1 98.5 86 ALA A CA 1
ATOM 701 C C . ALA A 1 86 ? 8.766 -2.553 6 1 98.5 86 ALA A C 1
ATOM 703 O O . ALA A 1 86 ? 9.742 -3.279 5.816 1 98.5 86 ALA A O 1
ATOM 704 N N . CYS A 1 87 ? 8.672 -1.375 5.473 1 98.62 87 CYS A N 1
ATOM 705 C CA . CYS A 1 87 ? 9.789 -0.781 4.75 1 98.62 87 CYS A CA 1
ATOM 706 C C . CYS A 1 87 ? 11.016 -0.653 5.652 1 98.62 87 CYS A C 1
ATOM 708 O O . CYS A 1 87 ? 12.133 -0.984 5.246 1 98.62 87 CYS A O 1
ATOM 710 N N . VAL A 1 88 ? 10.781 -0.194 6.879 1 98.81 88 VAL A N 1
ATOM 711 C CA . VAL A 1 88 ? 11.859 -0.032 7.844 1 98.81 88 VAL A CA 1
ATOM 712 C C . VAL A 1 88 ? 12.5 -1.387 8.141 1 98.81 88 VAL A C 1
ATOM 714 O O . VAL A 1 88 ? 13.727 -1.508 8.172 1 98.81 88 VAL A O 1
ATOM 717 N N . ALA A 1 89 ? 11.711 -2.389 8.305 1 98.62 89 ALA A N 1
ATOM 718 C CA . ALA A 1 89 ? 12.203 -3.734 8.578 1 98.62 89 ALA A CA 1
ATOM 719 C C . ALA A 1 89 ? 13.062 -4.25 7.422 1 98.62 89 ALA A C 1
ATOM 721 O O . ALA A 1 89 ? 14.133 -4.82 7.641 1 98.62 89 ALA A O 1
ATOM 722 N N . GLU A 1 90 ? 12.578 -4.07 6.191 1 98.25 90 GLU A N 1
ATOM 723 C CA . GLU A 1 90 ? 13.352 -4.52 5.035 1 98.25 90 GLU A CA 1
ATOM 724 C C . GLU A 1 90 ? 14.672 -3.768 4.922 1 98.25 90 GLU A C 1
ATOM 726 O O . GLU A 1 90 ? 15.695 -4.348 4.543 1 98.25 90 GLU A O 1
ATOM 731 N N . ALA A 1 91 ? 14.641 -2.506 5.238 1 98.62 91 ALA A N 1
ATOM 732 C CA . ALA A 1 91 ? 15.875 -1.722 5.211 1 98.62 91 ALA A CA 1
ATOM 733 C C . ALA A 1 91 ? 16.891 -2.275 6.199 1 98.62 91 ALA A C 1
ATOM 735 O O . ALA A 1 91 ? 18.062 -2.447 5.859 1 98.62 91 ALA A O 1
ATOM 736 N N . ILE A 1 92 ? 16.469 -2.578 7.363 1 98.62 92 ILE A N 1
ATOM 737 C CA . ILE A 1 92 ? 17.344 -3.1 8.406 1 98.62 92 ILE A CA 1
ATOM 738 C C . ILE A 1 92 ? 17.906 -4.449 7.973 1 98.62 92 ILE A C 1
ATOM 740 O O . ILE A 1 92 ? 19.094 -4.73 8.195 1 98.62 92 ILE A O 1
ATOM 744 N N . GLU A 1 93 ? 17.094 -5.191 7.301 1 97.25 93 GLU A N 1
ATOM 745 C CA . GLU A 1 93 ? 17.469 -6.547 6.898 1 97.25 93 GLU A CA 1
ATOM 746 C C . GLU A 1 93 ? 18.484 -6.523 5.77 1 97.25 93 GLU A C 1
ATOM 748 O O . GLU A 1 93 ? 19.422 -7.328 5.754 1 97.25 93 GLU A O 1
ATOM 753 N N . SER A 1 94 ? 18.359 -5.543 4.82 1 96.12 94 SER A N 1
ATOM 754 C CA . SER A 1 94 ? 19.078 -5.797 3.58 1 96.12 94 SER A CA 1
ATOM 755 C C . SER A 1 94 ? 19.844 -4.562 3.119 1 96.12 94 SER A C 1
ATOM 757 O O . SER A 1 94 ? 20.719 -4.652 2.26 1 96.12 94 SER A O 1
ATOM 759 N N . ALA A 1 95 ? 19.484 -3.385 3.586 1 97.25 95 ALA A N 1
ATOM 760 C CA . ALA A 1 95 ? 20.125 -2.176 3.078 1 97.25 95 ALA A CA 1
ATOM 761 C C . ALA A 1 95 ? 21.609 -2.145 3.447 1 97.25 95 ALA A C 1
ATOM 763 O O . ALA A 1 95 ? 21.984 -2.52 4.562 1 97.25 95 ALA A O 1
ATOM 764 N N . PRO A 1 96 ? 22.453 -1.736 2.527 1 97.62 96 PRO A N 1
ATOM 765 C CA . PRO A 1 96 ? 23.844 -1.504 2.912 1 97.62 96 PRO A CA 1
ATOM 766 C C . PRO A 1 96 ? 24 -0.436 3.994 1 97.62 96 PRO A C 1
ATOM 768 O O . PRO A 1 96 ? 23.156 0.465 4.094 1 97.62 96 PRO A O 1
ATOM 771 N N . ASP A 1 97 ? 25.047 -0.547 4.742 1 97.56 97 ASP A N 1
ATOM 772 C CA . ASP A 1 97 ? 25.297 0.397 5.824 1 97.56 97 ASP A CA 1
ATOM 773 C C . ASP A 1 97 ? 25.344 1.831 5.305 1 97.56 97 ASP A C 1
ATOM 775 O O . ASP A 1 97 ? 24.938 2.764 6 1 97.56 97 ASP A O 1
ATOM 779 N N . SER A 1 98 ? 25.781 1.999 4.102 1 98.06 98 SER A N 1
ATOM 780 C CA . SER A 1 98 ? 25.906 3.334 3.523 1 98.06 98 SER A CA 1
ATOM 781 C C . SER A 1 98 ? 24.531 3.979 3.348 1 98.06 98 SER A C 1
ATOM 783 O O . SER A 1 98 ? 24.375 5.188 3.533 1 98.06 98 SER A O 1
ATOM 785 N N . VAL A 1 99 ? 23.609 3.137 3.025 1 98.19 99 VAL A N 1
ATOM 786 C CA . VAL A 1 99 ? 22.25 3.637 2.838 1 98.19 99 VAL A CA 1
ATOM 787 C C . VAL A 1 99 ? 21.672 4.074 4.18 1 98.19 99 VAL A C 1
ATOM 789 O O . VAL A 1 99 ? 21.078 5.148 4.289 1 98.19 99 VAL A O 1
ATOM 792 N N . LEU A 1 100 ? 21.906 3.264 5.211 1 98.56 100 LEU A N 1
ATOM 793 C CA . LEU A 1 100 ? 21.406 3.619 6.531 1 98.56 100 LEU A CA 1
ATOM 794 C C . LEU A 1 100 ? 22.125 4.84 7.082 1 98.56 100 LEU A C 1
ATOM 796 O O . LEU A 1 100 ? 21.531 5.676 7.758 1 98.56 100 LEU A O 1
ATOM 800 N N . LYS A 1 101 ? 23.391 4.965 6.762 1 98.44 101 LYS A N 1
ATOM 801 C CA . LYS A 1 101 ? 24.188 6.105 7.215 1 98.44 101 LYS A CA 1
ATOM 802 C C . LYS A 1 101 ? 23.688 7.402 6.574 1 98.44 101 LYS A C 1
ATOM 804 O O . LYS A 1 101 ? 23.734 8.461 7.199 1 98.44 101 LYS A O 1
ATOM 809 N N . SER A 1 102 ? 23.203 7.312 5.355 1 98.12 102 SER A N 1
ATOM 810 C CA . SER A 1 102 ? 22.734 8.5 4.645 1 98.12 102 SER A CA 1
ATOM 811 C C . SER A 1 102 ? 21.547 9.133 5.352 1 98.12 102 SER A C 1
ATOM 813 O O . SER A 1 102 ? 21.219 10.297 5.109 1 98.12 102 SER A O 1
ATOM 815 N N . LEU A 1 103 ? 20.906 8.406 6.242 1 98.62 103 LEU A N 1
ATOM 816 C CA . LEU A 1 103 ? 19.766 8.93 6.98 1 98.62 103 LEU A CA 1
ATOM 817 C C . LEU A 1 103 ? 20.203 9.961 8.008 1 98.62 103 LEU A C 1
ATOM 819 O O . LEU A 1 103 ? 19.375 10.703 8.547 1 98.62 103 LEU A O 1
ATOM 823 N N . ASP A 1 104 ? 21.516 10.086 8.234 1 98.38 104 ASP A N 1
ATOM 824 C CA . ASP A 1 104 ? 22.062 11.008 9.227 1 98.38 104 ASP A CA 1
ATOM 825 C C . ASP A 1 104 ? 21.688 12.453 8.891 1 98.38 104 ASP A C 1
ATOM 827 O O . ASP A 1 104 ? 21.656 13.312 9.773 1 98.38 104 ASP A O 1
ATOM 831 N N . GLU A 1 105 ? 21.438 12.695 7.633 1 97.5 105 GLU A N 1
ATOM 832 C CA . GLU A 1 105 ? 21.094 14.055 7.223 1 97.5 105 GLU A CA 1
ATOM 833 C C . GLU A 1 105 ? 19.797 14.523 7.875 1 97.5 105 GLU A C 1
ATOM 835 O O . GLU A 1 105 ? 19.547 15.719 7.98 1 97.5 105 GLU A O 1
ATOM 840 N N . PHE A 1 106 ? 19.062 13.578 8.469 1 97.75 106 PHE A N 1
ATOM 841 C CA . PHE A 1 106 ? 17.75 13.906 9.008 1 97.75 106 PHE A CA 1
ATOM 842 C C . PHE A 1 106 ? 17.797 13.992 10.523 1 97.75 106 PHE A C 1
ATOM 844 O O . PHE A 1 106 ? 16.75 14.094 11.172 1 97.75 106 PHE A O 1
ATOM 851 N N . ARG A 1 107 ? 18.906 14.008 11.133 1 97 107 ARG A N 1
ATOM 852 C CA . ARG A 1 107 ? 19.031 14.039 12.586 1 97 107 ARG A CA 1
ATOM 853 C C . ARG A 1 107 ? 18.75 15.43 13.133 1 97 107 ARG A C 1
ATOM 855 O O . ARG A 1 107 ? 18.469 15.594 14.32 1 97 107 ARG A O 1
ATOM 862 N N . ARG A 1 108 ? 18.859 16.359 12.266 1 92.81 108 ARG A N 1
ATOM 863 C CA . ARG A 1 108 ? 18.672 17.734 12.695 1 92.81 108 ARG A CA 1
ATOM 864 C C . ARG A 1 108 ? 17.719 18.469 11.758 1 92.81 108 ARG A C 1
ATOM 866 O O . ARG A 1 108 ? 17.641 18.156 10.57 1 92.81 108 ARG A O 1
ATOM 873 N N . PHE A 1 109 ? 17.031 19.328 12.344 1 92.56 109 PHE A N 1
ATOM 874 C CA . PHE A 1 109 ? 16.125 20.188 11.594 1 92.56 109 PHE A CA 1
ATOM 875 C C . PHE A 1 109 ? 16.156 21.609 12.141 1 92.56 109 PHE A C 1
ATOM 877 O O . PHE A 1 109 ? 16.172 21.812 13.359 1 92.56 109 PHE A O 1
ATOM 884 N N . ALA A 1 110 ? 16.406 22.531 11.188 1 88.69 110 ALA A N 1
ATOM 885 C CA . ALA A 1 110 ? 16.281 23.953 11.492 1 88.69 110 ALA A CA 1
ATOM 886 C C . ALA A 1 110 ? 15.336 24.641 10.508 1 88.69 110 ALA A C 1
ATOM 888 O O . ALA A 1 110 ? 15.477 24.5 9.289 1 88.69 110 ALA A O 1
ATOM 889 N N . GLY A 1 111 ? 14.234 25.109 10.922 1 86.69 111 GLY A N 1
ATOM 890 C CA . GLY A 1 111 ? 13.312 25.812 10.039 1 86.69 111 GLY A CA 1
ATOM 891 C C . GLY A 1 111 ? 11.953 26.062 10.664 1 86.69 111 GLY A C 1
ATOM 892 O O . GLY A 1 111 ? 11.766 25.828 11.859 1 86.69 111 GLY A O 1
ATOM 893 N N . ASN A 1 112 ? 11.109 26.656 9.883 1 82.38 112 ASN A N 1
ATOM 894 C CA . ASN A 1 112 ? 9.742 26.922 10.328 1 82.38 112 ASN A CA 1
ATOM 895 C C . ASN A 1 112 ? 8.82 25.75 10.055 1 82.38 112 ASN A C 1
ATOM 897 O O . ASN A 1 112 ? 9.281 24.656 9.688 1 82.38 112 ASN A O 1
ATOM 901 N N . HIS A 1 113 ? 7.582 25.844 10.289 1 77.81 113 HIS A N 1
ATOM 902 C CA . HIS A 1 113 ? 6.598 24.781 10.164 1 77.81 113 HIS A CA 1
ATOM 903 C C . HIS A 1 113 ? 6.508 24.281 8.727 1 77.81 113 HIS A C 1
ATOM 905 O O . HIS A 1 113 ? 6.387 23.078 8.484 1 77.81 113 HIS A O 1
ATOM 911 N N . GLU A 1 114 ? 6.59 25.172 7.836 1 75.31 114 GLU A N 1
ATOM 912 C CA . GLU A 1 114 ? 6.523 24.766 6.434 1 75.31 114 GLU A CA 1
ATOM 913 C C . GLU A 1 114 ? 7.766 23.984 6.027 1 75.31 114 GLU A C 1
ATOM 915 O O . GLU A 1 114 ? 7.672 23.016 5.266 1 75.31 114 GLU A O 1
ATOM 920 N N . ASP A 1 115 ? 8.852 24.391 6.574 1 86.75 115 ASP A N 1
ATOM 921 C CA . ASP A 1 115 ? 10.086 23.656 6.332 1 86.75 115 ASP A CA 1
ATOM 922 C C . ASP A 1 115 ? 10.008 22.234 6.898 1 86.75 115 ASP A C 1
ATOM 924 O O . ASP A 1 115 ? 10.609 21.312 6.352 1 86.75 115 ASP A O 1
ATOM 928 N N . PHE A 1 116 ? 9.297 22.172 7.934 1 89.56 116 PHE A N 1
ATOM 929 C CA . PHE A 1 116 ? 9.188 20.875 8.57 1 89.56 116 PHE A CA 1
ATOM 930 C C . PHE A 1 116 ? 8.406 19.906 7.699 1 89.56 116 PHE A C 1
ATOM 932 O O . PHE A 1 116 ? 8.703 18.703 7.664 1 89.56 116 PHE A O 1
ATOM 939 N N . ILE A 1 117 ? 7.449 20.391 7.031 1 84.81 117 ILE A N 1
ATOM 940 C CA . ILE A 1 117 ? 6.645 19.531 6.172 1 84.81 117 ILE A CA 1
ATOM 941 C C . ILE A 1 117 ? 7.531 18.906 5.098 1 84.81 117 ILE A C 1
ATOM 943 O O . ILE A 1 117 ? 7.461 17.703 4.852 1 84.81 117 ILE A O 1
ATOM 947 N N . ALA A 1 118 ? 8.344 19.734 4.504 1 89.25 118 ALA A N 1
ATOM 948 C CA . ALA A 1 118 ? 9.266 19.25 3.484 1 89.25 118 ALA A CA 1
ATOM 949 C C . ALA A 1 118 ? 10.281 18.281 4.078 1 89.25 118 ALA A C 1
ATOM 951 O O . ALA A 1 118 ? 10.578 17.234 3.482 1 89.25 118 ALA A O 1
ATOM 952 N N . TYR A 1 119 ? 10.812 18.609 5.203 1 94.25 119 TYR A N 1
ATOM 953 C CA . TYR A 1 119 ? 11.734 17.75 5.938 1 94.25 119 TYR A CA 1
ATOM 954 C C . TYR A 1 119 ? 11.102 16.391 6.223 1 94.25 119 TYR A C 1
ATOM 956 O O . TYR A 1 119 ? 11.695 15.344 5.93 1 94.25 119 TYR A O 1
ATOM 964 N N . ASN A 1 120 ? 9.938 16.438 6.781 1 94.75 120 ASN A N 1
ATOM 965 C CA . ASN A 1 120 ? 9.227 15.227 7.172 1 94.75 120 ASN A CA 1
ATOM 966 C C . ASN A 1 120 ? 8.953 14.328 5.969 1 94.75 120 ASN A C 1
ATOM 968 O O . ASN A 1 120 ? 9.156 13.117 6.031 1 94.75 120 ASN A O 1
ATOM 972 N N . ARG A 1 121 ? 8.516 14.93 4.938 1 93.62 121 ARG A N 1
ATOM 973 C CA . ARG A 1 121 ? 8.281 14.188 3.701 1 93.62 121 ARG A CA 1
ATOM 974 C C . ARG A 1 121 ? 9.562 13.516 3.217 1 93.62 121 ARG A C 1
ATOM 976 O O . ARG A 1 121 ? 9.555 12.328 2.877 1 93.62 121 ARG A O 1
ATOM 983 N N . SER A 1 122 ? 10.609 14.242 3.225 1 96.62 122 SER A N 1
ATOM 984 C CA . SER A 1 122 ? 11.891 13.727 2.74 1 96.62 122 SER A CA 1
ATOM 985 C C . SER A 1 122 ? 12.391 12.578 3.607 1 96.62 122 SER A C 1
ATOM 987 O O . SER A 1 122 ? 12.938 11.602 3.094 1 96.62 122 SER A O 1
ATOM 989 N N . PHE A 1 123 ? 12.219 12.727 4.918 1 98.5 123 PHE A N 1
ATOM 990 C CA . PHE A 1 123 ? 12.664 11.695 5.844 1 98.5 123 PHE A CA 1
ATOM 991 C C . PHE A 1 123 ? 11.938 10.383 5.586 1 98.5 123 PHE A C 1
ATOM 993 O O . PHE A 1 123 ? 12.562 9.344 5.383 1 98.5 123 PHE A O 1
ATOM 1000 N N . HIS A 1 124 ? 10.641 10.391 5.512 1 98.44 124 HIS A N 1
ATOM 1001 C CA . HIS A 1 124 ? 9.852 9.18 5.359 1 98.44 124 HIS A CA 1
ATOM 1002 C C . HIS A 1 124 ? 10 8.594 3.961 1 98.44 124 HIS A C 1
ATOM 1004 O O . HIS A 1 124 ? 9.953 7.371 3.787 1 98.44 124 HIS A O 1
ATOM 1010 N N . THR A 1 125 ? 10.203 9.492 2.977 1 97.81 125 THR A N 1
ATOM 1011 C CA . THR A 1 125 ? 10.508 9.023 1.631 1 97.81 125 THR A CA 1
ATOM 1012 C C . THR A 1 125 ? 11.836 8.281 1.606 1 97.81 125 THR A C 1
ATOM 1014 O O . THR A 1 125 ? 11.961 7.242 0.955 1 97.81 125 THR A O 1
ATOM 1017 N N . ALA A 1 126 ? 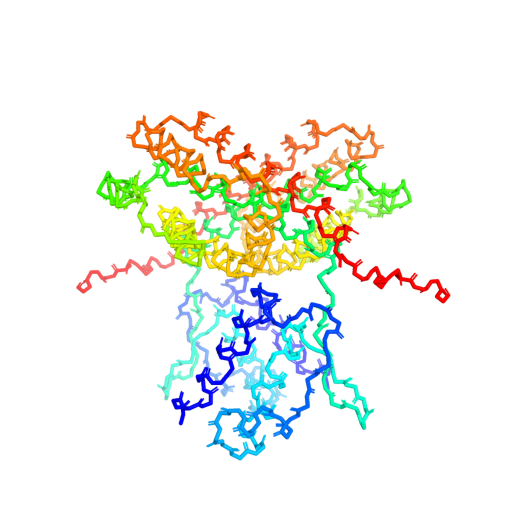12.781 8.812 2.34 1 98.5 126 ALA A N 1
ATOM 1018 C CA . ALA A 1 126 ? 14.086 8.156 2.436 1 98.5 126 ALA A CA 1
ATOM 1019 C C . ALA A 1 126 ? 13.953 6.777 3.08 1 98.5 126 ALA A C 1
ATOM 1021 O O . ALA A 1 126 ? 14.609 5.824 2.656 1 98.5 126 ALA A O 1
ATOM 1022 N N . LEU A 1 127 ? 13.133 6.652 4.105 1 98.62 127 LEU A N 1
ATOM 1023 C CA . LEU A 1 127 ? 12.867 5.359 4.723 1 98.62 127 LEU A CA 1
ATOM 1024 C C . LEU A 1 127 ? 12.305 4.375 3.701 1 98.62 127 LEU A C 1
ATOM 1026 O O . LEU A 1 127 ? 12.734 3.219 3.65 1 98.62 127 LEU A O 1
ATOM 1030 N N . ALA A 1 128 ? 11.336 4.863 2.918 1 98.5 128 ALA A N 1
ATOM 1031 C CA . ALA A 1 128 ? 10.703 4.027 1.903 1 98.5 128 ALA A CA 1
ATOM 1032 C C . ALA A 1 128 ? 11.727 3.488 0.913 1 98.5 128 ALA A C 1
ATOM 1034 O O . ALA A 1 128 ? 11.781 2.283 0.658 1 98.5 128 ALA A O 1
ATOM 1035 N N . HIS A 1 129 ? 12.578 4.324 0.484 1 97.81 129 HIS A N 1
ATOM 1036 C CA . HIS A 1 129 ? 13.555 3.939 -0.525 1 97.81 129 HIS A CA 1
ATOM 1037 C C . HIS A 1 129 ? 14.625 3.031 0.067 1 97.81 129 HIS A C 1
ATOM 1039 O O . HIS A 1 129 ? 15.141 2.141 -0.615 1 97.81 129 HIS A O 1
ATOM 1045 N N . ALA A 1 130 ? 14.945 3.219 1.285 1 98.25 130 ALA A N 1
ATOM 1046 C CA . ALA A 1 130 ? 15.961 2.408 1.95 1 98.25 130 ALA A CA 1
ATOM 1047 C C . ALA A 1 130 ? 15.539 0.945 2.02 1 98.25 130 ALA A C 1
ATOM 1049 O O . ALA A 1 130 ? 16.375 0.056 2.191 1 98.25 130 ALA A O 1
ATOM 1050 N N . SER A 1 131 ? 14.266 0.655 1.928 1 97.88 131 SER A N 1
ATOM 1051 C CA . SER A 1 131 ? 13.75 -0.708 2.004 1 97.88 131 SER A CA 1
ATOM 1052 C C . SER A 1 131 ? 14.266 -1.561 0.851 1 97.88 131 SER A C 1
ATOM 1054 O O . SER A 1 131 ? 14.352 -2.785 0.967 1 97.88 131 SER A O 1
ATOM 1056 N N . GLY A 1 132 ? 14.484 -0.886 -0.295 1 96 132 GLY A N 1
ATOM 1057 C CA . GLY A 1 132 ? 14.867 -1.608 -1.498 1 96 132 GLY A CA 1
ATOM 1058 C C . GLY A 1 132 ? 13.695 -2.299 -2.174 1 96 132 GLY A C 1
ATOM 1059 O O . GLY A 1 132 ? 13.844 -2.873 -3.254 1 96 132 GLY A O 1
ATOM 1060 N N . ASN A 1 133 ? 12.586 -2.301 -1.604 1 96.56 133 ASN A N 1
ATOM 1061 C CA . ASN A 1 133 ? 11.359 -2.824 -2.207 1 96.56 133 ASN A CA 1
ATOM 1062 C C . ASN A 1 133 ? 10.68 -1.778 -3.082 1 96.56 133 ASN A C 1
ATOM 1064 O O . ASN A 1 133 ? 9.969 -0.908 -2.576 1 96.56 133 ASN A O 1
ATOM 1068 N N . ARG A 1 134 ? 10.758 -1.91 -4.27 1 93.06 134 ARG A N 1
ATOM 1069 C CA . ARG A 1 134 ? 10.32 -0.862 -5.188 1 93.06 134 ARG A CA 1
ATOM 1070 C C . ARG A 1 134 ? 8.805 -0.668 -5.121 1 93.06 134 ARG A C 1
ATOM 1072 O O . ARG A 1 134 ? 8.32 0.459 -5.203 1 93.06 134 ARG A O 1
ATOM 1079 N N . ARG A 1 135 ? 8.094 -1.738 -4.977 1 92.12 135 ARG A N 1
ATOM 1080 C CA . ARG A 1 135 ? 6.641 -1.657 -4.934 1 92.12 135 ARG A CA 1
ATOM 1081 C C . ARG A 1 135 ? 6.168 -0.975 -3.654 1 92.12 135 ARG A C 1
ATOM 1083 O O . ARG A 1 135 ? 5.34 -0.062 -3.699 1 92.12 135 ARG A O 1
ATOM 1090 N N . MET A 1 136 ? 6.711 -1.377 -2.516 1 97.19 136 MET A N 1
ATOM 1091 C CA . MET A 1 136 ? 6.34 -0.753 -1.249 1 97.19 136 MET A CA 1
ATOM 1092 C C . MET A 1 136 ? 6.746 0.716 -1.227 1 97.19 136 MET A C 1
ATOM 1094 O O . MET A 1 136 ? 5.984 1.569 -0.771 1 97.19 136 MET A O 1
ATOM 1098 N N . ALA A 1 137 ? 7.965 0.99 -1.77 1 97 137 ALA A N 1
ATOM 1099 C CA . ALA A 1 137 ? 8.469 2.359 -1.768 1 97 137 ALA A CA 1
ATOM 1100 C C . ALA A 1 137 ? 7.566 3.281 -2.58 1 97 137 ALA A C 1
ATOM 1102 O O . ALA A 1 137 ? 7.23 4.383 -2.137 1 97 137 ALA A O 1
ATOM 1103 N N . SER A 1 138 ? 7.156 2.805 -3.67 1 93.31 138 SER A N 1
ATOM 1104 C CA . SER A 1 138 ? 6.293 3.607 -4.527 1 93.31 138 SER A CA 1
ATOM 1105 C C . SER A 1 138 ? 4.969 3.924 -3.842 1 93.31 138 SER A C 1
ATOM 1107 O O . SER A 1 138 ? 4.539 5.078 -3.807 1 93.31 138 SER A O 1
ATOM 1109 N N . ALA A 1 139 ? 4.363 2.924 -3.299 1 93.56 139 ALA A N 1
ATOM 1110 C CA . ALA A 1 139 ? 3.086 3.107 -2.615 1 93.56 139 ALA A CA 1
ATOM 1111 C C . ALA A 1 139 ? 3.238 4.02 -1.4 1 93.56 139 ALA A C 1
ATOM 1113 O O . ALA A 1 139 ? 2.41 4.902 -1.171 1 93.56 139 ALA A O 1
ATOM 1114 N N . LEU A 1 140 ? 4.273 3.816 -0.663 1 96.75 140 LEU A N 1
ATOM 1115 C CA . LEU A 1 140 ? 4.484 4.586 0.558 1 96.75 140 LEU A CA 1
ATOM 1116 C C . LEU A 1 140 ? 4.785 6.047 0.235 1 96.75 140 LEU A C 1
ATOM 1118 O O . LEU A 1 140 ? 4.301 6.949 0.92 1 96.75 140 LEU A O 1
ATOM 1122 N N . CYS A 1 141 ? 5.578 6.316 -0.792 1 93.12 141 CYS A N 1
ATOM 1123 C CA . CYS A 1 141 ? 5.871 7.691 -1.188 1 93.12 141 CYS A CA 1
ATOM 1124 C C . CYS A 1 141 ? 4.598 8.43 -1.573 1 93.12 141 CYS A C 1
ATOM 1126 O O . CYS A 1 141 ? 4.434 9.609 -1.244 1 93.12 141 CYS A O 1
ATOM 1128 N N . ASP A 1 142 ? 3.752 7.695 -2.189 1 86.12 142 ASP A N 1
ATOM 1129 C CA . ASP A 1 142 ? 2.465 8.289 -2.533 1 86.12 142 ASP A CA 1
ATOM 1130 C C . ASP A 1 142 ? 1.666 8.641 -1.278 1 86.12 142 ASP A C 1
ATOM 1132 O O . ASP A 1 142 ? 1.09 9.727 -1.185 1 86.12 142 ASP A O 1
ATOM 1136 N N . LEU A 1 143 ? 1.61 7.766 -0.319 1 91.88 143 LEU A N 1
ATOM 1137 C CA . LEU A 1 143 ? 0.896 7.977 0.936 1 91.88 143 LEU A CA 1
ATOM 1138 C C . LEU A 1 143 ? 1.487 9.156 1.706 1 91.88 143 LEU A C 1
ATOM 1140 O O . LEU A 1 143 ? 0.75 9.977 2.254 1 91.88 143 LEU A O 1
ATOM 1144 N N . ILE A 1 144 ? 2.816 9.211 1.701 1 92.31 144 ILE A N 1
ATOM 1145 C CA . ILE A 1 144 ? 3.525 10.273 2.41 1 92.31 144 ILE A CA 1
ATOM 1146 C C . ILE A 1 144 ? 3.162 11.625 1.808 1 92.31 144 ILE A C 1
ATOM 1148 O O . ILE A 1 144 ? 2.873 12.578 2.535 1 92.31 144 ILE A O 1
ATOM 1152 N N . GLY A 1 145 ? 3.145 11.68 0.481 1 84.75 145 GLY A N 1
ATOM 1153 C CA . GLY A 1 145 ? 2.752 12.914 -0.179 1 84.75 145 GLY A CA 1
ATOM 1154 C C . GLY A 1 145 ? 1.339 13.352 0.161 1 84.75 145 GLY A C 1
ATOM 1155 O O . GLY A 1 145 ? 1.09 14.531 0.407 1 84.75 145 GLY A O 1
ATOM 1156 N N . GLN A 1 146 ? 0.466 12.406 0.273 1 81.44 146 GLN A N 1
ATOM 1157 C CA . GLN A 1 146 ? -0.932 12.703 0.568 1 81.44 146 GLN A CA 1
ATOM 1158 C C . GLN A 1 146 ? -1.118 13.07 2.037 1 81.44 146 GLN A C 1
ATOM 1160 O O . GLN A 1 146 ? -2.111 13.703 2.404 1 81.44 146 GLN A O 1
ATOM 1165 N N . ALA A 1 147 ? -0.196 12.648 2.875 1 87.69 147 ALA A N 1
ATOM 1166 C CA . ALA A 1 147 ? -0.315 12.867 4.316 1 87.69 147 ALA A CA 1
ATOM 1167 C C . ALA A 1 147 ? 0.203 14.25 4.707 1 87.69 147 ALA A C 1
ATOM 1169 O O . ALA A 1 147 ? 0.068 14.664 5.859 1 87.69 147 ALA A O 1
ATOM 1170 N N . ASP A 1 148 ? 0.771 14.992 3.799 1 81.88 148 ASP A N 1
ATOM 1171 C CA . ASP A 1 148 ? 1.329 16.312 4.086 1 81.88 148 ASP A CA 1
ATOM 1172 C C . ASP A 1 148 ? 0.302 17.203 4.781 1 81.88 148 ASP A C 1
ATOM 1174 O O . ASP A 1 148 ? 0.632 17.922 5.73 1 81.88 148 ASP A O 1
ATOM 1178 N N . ARG A 1 149 ? -0.88 17.141 4.285 1 76.06 149 ARG A N 1
ATOM 1179 C CA . ARG A 1 149 ? -1.93 17.969 4.852 1 76.06 149 ARG A CA 1
ATOM 1180 C C . ARG A 1 149 ? -2.223 17.594 6.297 1 76.06 149 ARG A C 1
ATOM 1182 O O . ARG A 1 149 ? -2.52 18.453 7.129 1 76.06 149 ARG A O 1
ATOM 1189 N N . LEU A 1 150 ? -2.18 16.359 6.555 1 83.19 150 LEU A N 1
ATOM 1190 C CA . LEU A 1 150 ? -2.426 15.883 7.91 1 83.19 150 LEU A CA 1
ATOM 1191 C C . LEU A 1 150 ? -1.296 16.297 8.852 1 83.19 150 LEU A C 1
ATOM 1193 O O . LEU A 1 150 ? -1.537 16.625 10.008 1 83.19 150 LEU A O 1
ATOM 1197 N N . VAL A 1 151 ? -0.059 16.266 8.32 1 83.25 151 VAL A N 1
ATOM 1198 C CA . VAL A 1 151 ? 1.09 16.703 9.094 1 83.25 151 VAL A CA 1
ATOM 1199 C C . VAL A 1 151 ? 0.941 18.188 9.43 1 83.25 151 VAL A C 1
ATOM 1201 O O . VAL A 1 151 ? 1.236 18.625 10.547 1 83.25 151 VAL A O 1
ATOM 1204 N N . ARG A 1 152 ? 0.497 18.906 8.531 1 77.5 152 ARG A N 1
ATOM 1205 C CA . ARG A 1 152 ? 0.264 20.328 8.75 1 77.5 152 ARG A CA 1
ATOM 1206 C C . ARG A 1 152 ? -0.755 20.547 9.867 1 77.5 152 ARG A C 1
ATOM 1208 O O . ARG A 1 152 ? -0.572 21.422 10.719 1 77.5 152 ARG A O 1
ATOM 1215 N N . VAL A 1 153 ? -1.802 19.812 9.766 1 75.25 153 VAL A N 1
ATOM 1216 C CA . VAL A 1 153 ? -2.824 19.891 10.805 1 75.25 153 VAL A CA 1
ATOM 1217 C C . VAL A 1 153 ? -2.211 19.547 12.156 1 75.25 153 VAL A C 1
ATOM 1219 O O . VAL A 1 153 ? -2.506 20.203 13.164 1 75.25 153 VAL A O 1
ATOM 1222 N N . SER A 1 154 ? -1.417 18.547 12.164 1 77.62 154 SER A N 1
ATOM 1223 C CA . SER A 1 154 ? -0.792 18.062 13.391 1 77.62 154 SER A CA 1
ATOM 1224 C C . SER A 1 154 ? 0.097 19.125 14.016 1 77.62 154 SER A C 1
ATOM 1226 O O . SER A 1 154 ? 0.099 19.312 15.234 1 77.62 154 SER A O 1
ATOM 1228 N N . ILE A 1 155 ? 0.812 19.906 13.242 1 76.62 155 ILE A N 1
ATOM 1229 C CA . ILE A 1 155 ? 1.8 20.828 13.781 1 76.62 155 ILE A CA 1
ATOM 1230 C C . ILE A 1 155 ? 1.148 22.188 14.039 1 76.62 155 ILE A C 1
ATOM 1232 O O . ILE A 1 155 ? 1.651 22.984 14.836 1 76.62 155 ILE A O 1
ATOM 1236 N N . SER A 1 156 ? 0.1 22.469 13.289 1 68.25 156 SER A N 1
ATOM 1237 C CA . SER A 1 156 ? -0.58 23.734 13.5 1 68.25 156 SER A CA 1
ATOM 1238 C C . SER A 1 156 ? -1.421 23.719 14.773 1 68.25 156 SER A C 1
ATOM 1240 O O . SER A 1 156 ? -1.626 24.75 15.406 1 68.25 156 SER A O 1
ATOM 1242 N N . ASN A 1 157 ? -2.166 22.703 14.914 1 59.53 157 ASN A N 1
ATOM 1243 C CA . ASN A 1 157 ? -3.1 22.641 16.031 1 59.53 157 ASN A CA 1
ATOM 1244 C C . ASN A 1 157 ? -2.377 22.375 17.344 1 59.53 157 ASN A C 1
ATOM 1246 O O . ASN A 1 157 ? -2.979 22.484 18.422 1 59.53 157 ASN A O 1
ATOM 1250 N N . LEU A 1 158 ? -1.309 21.844 17.359 1 51.84 158 LEU A N 1
ATOM 1251 C CA . LEU A 1 158 ? -0.684 21.5 18.625 1 51.84 158 LEU A CA 1
ATOM 1252 C C . LEU A 1 158 ? -0.026 22.734 19.25 1 51.84 158 LEU A C 1
ATOM 1254 O O . LEU A 1 158 ? 0.892 23.312 18.672 1 51.84 158 LEU A O 1
ATOM 1258 N N . LYS A 1 159 ? -0.894 23.422 19.922 1 47.22 159 LYS A N 1
ATOM 1259 C CA . LYS A 1 159 ? -0.254 24.188 20.984 1 47.22 159 LYS A CA 1
ATOM 1260 C C . LYS A 1 159 ? 0.857 23.391 21.656 1 47.22 159 LYS A C 1
ATOM 1262 O O . LYS A 1 159 ? 0.589 22.391 22.328 1 47.22 159 LYS A O 1
ATOM 1267 N N . GLY A 1 160 ? 2.051 23.375 21.047 1 52 160 GLY A N 1
ATOM 1268 C CA . GLY A 1 160 ? 3.166 22.703 21.703 1 52 160 GLY A CA 1
ATOM 1269 C C . GLY A 1 160 ? 3.824 21.656 20.812 1 52 160 GLY A C 1
ATOM 1270 O O . GLY A 1 160 ? 4.785 21.016 21.234 1 52 160 GLY A O 1
ATOM 1271 N N . HIS A 1 161 ? 3.043 21.375 19.734 1 58.91 161 HIS A N 1
ATOM 1272 C CA . HIS A 1 161 ? 3.805 20.328 19.062 1 58.91 161 HIS A CA 1
ATOM 1273 C C . HIS A 1 161 ? 4.992 20.906 18.297 1 58.91 161 HIS A C 1
ATOM 1275 O O . HIS A 1 161 ? 4.82 21.75 17.422 1 58.91 161 HIS A O 1
ATOM 1281 N N . ASP A 1 162 ? 6.07 20.734 18.953 1 71.06 162 ASP A N 1
ATOM 1282 C CA . ASP A 1 162 ? 7.453 21.109 18.688 1 71.06 162 ASP A CA 1
ATOM 1283 C C . ASP A 1 162 ? 8.086 20.188 17.641 1 71.06 162 ASP A C 1
ATOM 1285 O O . ASP A 1 162 ? 8.266 19 17.906 1 71.06 162 ASP A O 1
ATOM 1289 N N . PRO A 1 163 ? 8.234 20.703 16.453 1 82.56 163 PRO A N 1
ATOM 1290 C CA . PRO A 1 163 ? 8.992 19.922 15.477 1 82.56 163 PRO A CA 1
ATOM 1291 C C . PRO A 1 163 ? 10.211 19.234 16.078 1 82.56 163 PRO A C 1
ATOM 1293 O O . PRO A 1 163 ? 10.625 18.172 15.602 1 82.56 163 PRO A O 1
ATOM 1296 N N . ALA A 1 164 ? 10.602 19.797 17.156 1 87 164 ALA A N 1
ATOM 1297 C CA . ALA A 1 164 ? 11.805 19.25 17.781 1 87 164 ALA A CA 1
ATOM 1298 C C . ALA A 1 164 ? 11.547 17.859 18.344 1 87 164 ALA A C 1
ATOM 1300 O O . ALA A 1 164 ? 12.422 16.984 18.281 1 87 164 ALA A O 1
ATOM 1301 N N . LYS A 1 165 ? 10.438 17.672 18.875 1 89.06 165 LYS A N 1
ATOM 1302 C CA . LYS A 1 165 ? 10.086 16.344 19.406 1 89.06 165 LYS A CA 1
ATOM 1303 C C . LYS A 1 165 ? 9.992 15.312 18.297 1 89.06 165 LYS A C 1
ATOM 1305 O O . LYS A 1 165 ? 10.461 14.18 18.453 1 89.06 165 LYS A O 1
ATOM 1310 N N . LEU A 1 166 ? 9.383 15.641 17.25 1 91.31 166 LEU A N 1
ATOM 1311 C CA . LEU A 1 166 ? 9.242 14.734 16.109 1 91.31 166 LEU A CA 1
ATOM 1312 C C . LEU A 1 166 ? 10.609 14.414 15.508 1 91.31 166 LEU A C 1
ATOM 1314 O O . LEU A 1 166 ? 10.875 13.266 15.141 1 91.31 166 LEU A O 1
ATOM 1318 N N . VAL A 1 167 ? 11.469 15.406 15.484 1 95.06 167 VAL A N 1
ATOM 1319 C CA . VAL A 1 167 ? 12.812 15.203 14.961 1 95.06 167 VAL A CA 1
ATOM 1320 C C . VAL A 1 167 ? 13.594 14.273 15.883 1 95.06 167 VAL A C 1
ATOM 1322 O O . VAL A 1 167 ? 14.359 13.43 15.414 1 95.06 167 VAL A O 1
ATOM 1325 N N . ALA A 1 168 ? 13.391 14.422 17.141 1 95.5 168 ALA A N 1
ATOM 1326 C CA . ALA A 1 168 ? 14.031 13.523 18.109 1 95.5 168 ALA A CA 1
ATOM 1327 C C . ALA A 1 168 ? 13.578 12.078 17.906 1 95.5 168 ALA A C 1
ATOM 1329 O O . ALA A 1 168 ? 14.375 11.148 18.031 1 95.5 168 ALA A O 1
ATOM 1330 N N . GLU A 1 169 ? 12.336 11.867 17.609 1 95.88 169 GLU A N 1
ATOM 1331 C CA . GLU A 1 169 ? 11.805 10.547 17.297 1 95.88 169 GLU A CA 1
ATOM 1332 C C . GLU A 1 169 ? 12.445 9.977 16.031 1 95.88 169 GLU A C 1
ATOM 1334 O O . GLU A 1 169 ? 12.789 8.797 15.977 1 95.88 169 GLU A O 1
ATOM 1339 N N . HIS A 1 170 ? 12.578 10.859 15.039 1 97.94 170 HIS A N 1
ATOM 1340 C CA . HIS A 1 170 ? 13.25 10.438 13.812 1 97.94 170 HIS A CA 1
ATOM 1341 C C . HIS A 1 170 ? 14.688 10.016 14.094 1 97.94 170 HIS A C 1
ATOM 1343 O O . HIS A 1 170 ? 15.148 8.992 13.578 1 97.94 170 HIS A O 1
ATOM 1349 N N . ALA A 1 171 ? 15.344 10.789 14.953 1 98.38 171 ALA A N 1
ATOM 1350 C CA . ALA A 1 171 ? 16.734 10.477 15.297 1 98.38 171 ALA A CA 1
ATOM 1351 C C . ALA A 1 171 ? 16.828 9.141 16.031 1 98.38 171 ALA A C 1
ATOM 1353 O O . ALA A 1 171 ? 17.75 8.359 15.789 1 98.38 171 ALA A O 1
ATOM 1354 N N . ALA A 1 172 ? 15.922 8.875 16.859 1 98.62 172 ALA A N 1
ATOM 1355 C CA . ALA A 1 172 ? 15.883 7.609 17.578 1 98.62 172 ALA A CA 1
ATOM 1356 C C . ALA A 1 172 ? 15.664 6.441 16.625 1 98.62 172 ALA A C 1
ATOM 1358 O O . ALA A 1 172 ? 16.25 5.371 16.797 1 98.62 172 ALA A O 1
ATOM 1359 N N . LEU A 1 173 ? 14.805 6.633 15.664 1 98.75 173 LEU A N 1
ATOM 1360 C CA . LEU A 1 173 ? 14.562 5.609 14.656 1 98.75 173 LEU A CA 1
ATOM 1361 C C . LEU A 1 173 ? 15.828 5.332 13.844 1 98.75 173 LEU A C 1
ATOM 1363 O O . LEU A 1 173 ? 16.156 4.176 13.586 1 98.75 173 LEU A O 1
ATOM 1367 N N . ILE A 1 174 ? 16.516 6.387 13.477 1 98.81 174 ILE A N 1
ATOM 1368 C CA . ILE A 1 174 ? 17.766 6.258 12.727 1 98.81 174 ILE A CA 1
ATOM 1369 C C . ILE A 1 174 ? 18.766 5.438 13.523 1 98.81 174 ILE A C 1
ATOM 1371 O O . ILE A 1 174 ? 19.391 4.52 12.992 1 98.81 174 ILE A O 1
ATOM 1375 N N . ASP A 1 175 ? 18.859 5.773 14.805 1 98.81 175 ASP A N 1
ATOM 1376 C CA . ASP A 1 175 ? 19.75 5.023 15.672 1 98.81 175 ASP A CA 1
ATOM 1377 C C . ASP A 1 175 ? 19.422 3.531 15.648 1 98.81 175 ASP A C 1
ATOM 1379 O O . ASP A 1 175 ? 20.312 2.699 15.461 1 98.81 175 ASP A O 1
ATOM 1383 N N . ALA A 1 176 ? 18.234 3.219 15.836 1 98.88 176 ALA A N 1
ATOM 1384 C CA . ALA A 1 176 ? 17.797 1.827 15.875 1 98.88 176 ALA A CA 1
ATOM 1385 C C . ALA A 1 176 ? 18.062 1.126 14.547 1 98.88 176 ALA A C 1
ATOM 1387 O O . ALA A 1 176 ? 18.469 -0.038 14.523 1 98.88 176 ALA A O 1
ATOM 1388 N N . MET A 1 177 ? 17.812 1.813 13.438 1 98.81 177 MET A N 1
ATOM 1389 C CA . MET A 1 177 ? 18.031 1.238 12.117 1 98.81 177 MET A CA 1
ATOM 1390 C C . MET A 1 177 ? 19.516 0.987 11.867 1 98.81 177 MET A C 1
ATOM 1392 O O . MET A 1 177 ? 19.891 -0.066 11.352 1 98.81 177 MET A O 1
ATOM 1396 N N . GLN A 1 178 ? 20.328 1.916 12.273 1 98.69 178 GLN A N 1
ATOM 1397 C CA . GLN A 1 178 ? 21.766 1.791 12.039 1 98.69 178 GLN A CA 1
ATOM 1398 C C . GLN A 1 178 ? 22.375 0.716 12.93 1 98.69 178 GLN A C 1
ATOM 1400 O O . GLN A 1 178 ? 23.391 0.097 12.57 1 98.69 178 GLN A O 1
ATOM 1405 N N . GLN A 1 179 ? 21.75 0.447 14.031 1 98.56 179 GLN A N 1
ATOM 1406 C CA . GLN A 1 179 ? 22.156 -0.634 14.922 1 98.56 179 GLN A CA 1
ATOM 1407 C C . GLN A 1 179 ? 21.469 -1.944 14.555 1 98.56 179 GLN A C 1
ATOM 1409 O O . GLN A 1 179 ? 21.656 -2.961 15.227 1 98.56 179 GLN A O 1
ATOM 1414 N N . ARG A 1 180 ? 20.594 -1.895 13.617 1 98.5 180 ARG A N 1
ATOM 1415 C CA . ARG A 1 180 ? 19.844 -3.023 13.078 1 98.5 180 ARG A CA 1
ATOM 1416 C C . ARG A 1 180 ? 18.984 -3.67 14.156 1 98.5 180 ARG A C 1
ATOM 1418 O O . ARG A 1 180 ? 18.906 -4.898 14.242 1 98.5 180 ARG A O 1
ATOM 1425 N N . GLU A 1 181 ? 18.531 -2.85 14.984 1 98.38 181 GLU A N 1
ATOM 1426 C CA . GLU A 1 181 ? 17.578 -3.277 16.016 1 98.38 181 GLU A CA 1
ATOM 1427 C C . GLU A 1 181 ? 16.156 -3.256 15.5 1 98.38 181 GLU A C 1
ATOM 1429 O O . GLU A 1 181 ? 15.391 -2.324 15.781 1 98.38 181 GLU A O 1
ATOM 1434 N N . ALA A 1 182 ? 15.75 -4.305 14.922 1 97.94 182 ALA A N 1
ATOM 1435 C CA . ALA A 1 182 ? 14.492 -4.367 14.18 1 97.94 182 ALA A CA 1
ATOM 1436 C C . ALA A 1 182 ? 13.297 -4.156 15.102 1 97.94 182 ALA A C 1
ATOM 1438 O O . ALA A 1 182 ? 12.383 -3.398 14.773 1 97.94 182 ALA A O 1
ATOM 1439 N N . ARG A 1 183 ? 13.289 -4.805 16.203 1 97.69 183 ARG A N 1
ATOM 1440 C CA . ARG A 1 183 ? 12.164 -4.707 17.125 1 97.69 183 ARG A CA 1
ATOM 1441 C C . ARG A 1 183 ? 12.008 -3.285 17.656 1 97.69 183 ARG A C 1
ATOM 1443 O O . ARG A 1 183 ? 10.906 -2.744 17.703 1 97.69 183 ARG A O 1
ATOM 1450 N N . THR A 1 184 ? 13.109 -2.699 18.031 1 98.62 184 THR A N 1
ATOM 1451 C CA . THR A 1 184 ? 13.102 -1.332 18.547 1 98.62 184 THR A CA 1
ATOM 1452 C C . THR A 1 184 ? 12.641 -0.355 17.469 1 98.62 184 THR A C 1
ATOM 1454 O O . THR A 1 184 ? 11.812 0.517 17.734 1 98.62 184 THR A O 1
ATOM 1457 N N . ALA A 1 185 ? 13.164 -0.497 16.281 1 98.81 185 ALA A N 1
ATOM 1458 C CA . ALA A 1 185 ? 12.797 0.382 15.172 1 98.81 185 ALA A CA 1
ATOM 1459 C C . ALA A 1 185 ? 11.305 0.281 14.867 1 98.81 185 ALA A C 1
ATOM 1461 O O . ALA A 1 185 ? 10.641 1.296 14.648 1 98.81 185 ALA A O 1
ATOM 1462 N N . ALA A 1 186 ? 10.812 -0.968 14.898 1 98.25 186 ALA A N 1
ATOM 1463 C CA . ALA A 1 186 ? 9.398 -1.189 14.633 1 98.25 186 ALA A CA 1
ATOM 1464 C C . ALA A 1 186 ? 8.531 -0.484 15.672 1 98.25 186 ALA A C 1
ATOM 1466 O O . ALA A 1 186 ? 7.523 0.143 15.328 1 98.25 186 ALA A O 1
ATOM 1467 N N . ARG A 1 187 ? 8.922 -0.566 16.875 1 98.31 187 ARG A N 1
ATOM 1468 C CA . ARG A 1 187 ? 8.18 0.086 17.953 1 98.31 187 ARG A CA 1
ATOM 1469 C C . ARG A 1 187 ? 8.164 1.6 17.766 1 98.31 187 ARG A C 1
ATOM 1471 O O . ARG A 1 187 ? 7.113 2.234 17.891 1 98.31 187 ARG A O 1
ATOM 1478 N N . ILE A 1 188 ? 9.258 2.162 17.453 1 98.56 188 ILE A N 1
ATOM 1479 C CA . ILE A 1 188 ? 9.391 3.609 17.328 1 98.56 188 ILE A CA 1
ATOM 1480 C C . ILE A 1 188 ? 8.531 4.113 16.172 1 98.56 188 ILE A C 1
ATOM 1482 O O . ILE A 1 188 ? 7.742 5.043 16.328 1 98.56 188 ILE A O 1
ATOM 1486 N N . ILE A 1 189 ? 8.672 3.492 15.008 1 98.62 189 ILE A N 1
ATOM 1487 C CA . ILE A 1 189 ? 7.992 4.008 13.82 1 98.62 189 ILE A CA 1
ATOM 1488 C C . ILE A 1 189 ? 6.484 3.801 13.961 1 98.62 189 ILE A C 1
ATOM 1490 O O . ILE A 1 189 ? 5.695 4.652 13.547 1 98.62 189 ILE A O 1
ATOM 1494 N N . LYS A 1 190 ? 6.059 2.672 14.531 1 98.31 190 LYS A N 1
ATOM 1495 C CA . LYS A 1 190 ? 4.633 2.43 14.75 1 98.31 190 LYS A CA 1
ATOM 1496 C C . LYS A 1 190 ? 4.047 3.453 15.719 1 98.31 190 LYS A C 1
ATOM 1498 O O . LYS A 1 190 ? 2.979 4.012 15.469 1 98.31 190 LYS A O 1
ATOM 1503 N N . ALA A 1 191 ? 4.734 3.732 16.812 1 97.81 191 ALA A N 1
ATOM 1504 C CA . ALA A 1 191 ? 4.277 4.73 17.766 1 97.81 191 ALA A CA 1
ATOM 1505 C C . ALA A 1 191 ? 4.234 6.121 17.141 1 97.81 191 ALA A C 1
ATOM 1507 O O . ALA A 1 191 ? 3.301 6.891 17.391 1 97.81 191 ALA A O 1
ATOM 1508 N N . HIS A 1 192 ? 5.23 6.434 16.359 1 96.25 192 HIS A N 1
ATOM 1509 C CA . HIS A 1 192 ? 5.336 7.727 15.688 1 96.25 192 HIS A CA 1
ATOM 1510 C C . HIS A 1 192 ? 4.117 7.996 14.812 1 96.25 192 HIS A C 1
ATOM 1512 O O . HIS A 1 192 ? 3.523 9.07 14.875 1 96.25 192 HIS A O 1
ATOM 1518 N N . ILE A 1 193 ? 3.723 7.035 14.047 1 96.38 193 ILE A N 1
ATOM 1519 C CA . ILE A 1 193 ? 2.594 7.18 13.133 1 96.38 193 ILE A CA 1
ATOM 1520 C C . ILE A 1 193 ? 1.287 7.16 13.922 1 96.38 193 ILE A C 1
ATOM 1522 O O . ILE A 1 193 ? 0.381 7.953 13.656 1 96.38 193 ILE A O 1
ATOM 1526 N N . ALA A 1 194 ? 1.209 6.266 14.906 1 95.75 194 ALA A N 1
ATOM 1527 C CA . ALA A 1 194 ? 0.01 6.18 15.734 1 95.75 194 ALA A CA 1
ATOM 1528 C C . ALA A 1 194 ? -0.237 7.488 16.484 1 95.75 194 ALA A C 1
ATOM 1530 O O . ALA A 1 194 ? -1.383 7.926 16.609 1 95.75 194 ALA A O 1
ATOM 1531 N N . ASP A 1 195 ? 0.797 8.086 16.938 1 92.94 195 ASP A N 1
ATOM 1532 C CA . ASP A 1 195 ? 0.681 9.352 17.641 1 92.94 195 ASP A CA 1
ATOM 1533 C C . ASP A 1 195 ? 0.202 10.461 16.719 1 92.94 195 ASP A C 1
ATOM 1535 O O . ASP A 1 195 ? -0.535 11.359 17.125 1 92.94 195 ASP A O 1
ATOM 1539 N N . THR A 1 196 ? 0.719 10.406 15.516 1 90.5 196 THR A N 1
ATOM 1540 C CA . THR A 1 196 ? 0.221 11.359 14.523 1 90.5 196 THR A CA 1
ATOM 1541 C C . THR A 1 196 ? -1.287 11.211 14.344 1 90.5 196 THR A C 1
ATOM 1543 O O . THR A 1 196 ? -2.012 12.203 14.289 1 90.5 196 THR A O 1
ATOM 1546 N N . GLU A 1 197 ? -1.726 10 14.25 1 91.25 197 GLU A N 1
ATOM 1547 C CA . GLU A 1 197 ? -3.156 9.75 14.109 1 91.25 197 GLU A CA 1
ATOM 1548 C C . GLU A 1 197 ? -3.938 10.336 15.281 1 91.25 197 GLU A C 1
ATOM 1550 O O . GLU A 1 197 ? -4.969 10.984 15.086 1 91.25 197 GLU A O 1
ATOM 1555 N N . LYS A 1 198 ? -3.461 10.219 16.469 1 90.62 198 LYS A N 1
ATOM 1556 C CA . LYS A 1 198 ? -4.125 10.688 17.688 1 90.62 198 LYS A CA 1
ATOM 1557 C C . LYS A 1 198 ? -4.18 12.211 17.734 1 90.62 198 LYS A C 1
ATOM 1559 O O . LYS A 1 198 ? -5.09 12.789 18.328 1 90.62 198 LYS A O 1
ATOM 1564 N N . ARG A 1 199 ? -3.275 12.805 17.109 1 85.25 199 ARG A N 1
ATOM 1565 C CA . ARG A 1 199 ? -3.229 14.266 17.094 1 85.25 199 ARG A CA 1
ATOM 1566 C C . ARG A 1 199 ? -4.121 14.828 15.992 1 85.25 199 ARG A C 1
ATOM 1568 O O . ARG A 1 199 ? -4.859 15.789 16.203 1 85.25 199 ARG A O 1
ATOM 1575 N N . VAL A 1 200 ? -4.07 14.195 14.883 1 84.88 200 VAL A N 1
ATOM 1576 C CA . VAL A 1 200 ? -4.66 14.75 13.672 1 84.88 200 VAL A CA 1
ATOM 1577 C C . VAL A 1 200 ? -6.172 14.531 13.68 1 84.88 200 VAL A C 1
ATOM 1579 O O . VAL A 1 200 ? -6.941 15.438 13.352 1 84.88 200 VAL A O 1
ATOM 1582 N N . LEU A 1 201 ? -6.605 13.359 14.078 1 85.56 201 LEU A N 1
ATOM 1583 C CA . LEU A 1 201 ? -8.008 13.016 13.898 1 85.56 201 LEU A CA 1
ATOM 1584 C C . LEU A 1 201 ? -8.898 13.891 14.781 1 85.56 201 LEU A C 1
ATOM 1586 O O . LEU A 1 201 ? -9.875 14.469 14.305 1 85.56 201 LEU A O 1
ATOM 1590 N N . PRO A 1 202 ? -8.555 14.102 16.016 1 81.75 202 PRO A N 1
ATOM 1591 C CA . PRO A 1 202 ? -9.359 15.023 16.828 1 81.75 202 PRO A CA 1
ATOM 1592 C C . PRO A 1 202 ? -9.305 16.453 16.297 1 81.75 202 PRO A C 1
ATOM 1594 O O . PRO A 1 202 ? -10.305 17.172 16.359 1 81.75 202 PRO A O 1
ATOM 1597 N N . ALA A 1 203 ? -8.172 16.875 15.805 1 75.81 203 ALA A N 1
ATOM 1598 C CA . ALA A 1 203 ? -8.031 18.234 15.273 1 75.81 203 ALA A CA 1
ATOM 1599 C C . ALA A 1 203 ? -8.922 18.438 14.055 1 75.81 203 ALA A C 1
ATOM 1601 O O . ALA A 1 203 ? -9.516 19.5 13.875 1 75.81 203 ALA A O 1
ATOM 1602 N N . LEU A 1 204 ? -8.961 17.453 13.188 1 75.56 204 LEU A N 1
ATOM 1603 C CA . LEU A 1 204 ? -9.82 17.516 12.008 1 75.56 204 LEU A CA 1
ATOM 1604 C C . LEU A 1 204 ? -11.289 17.562 12.406 1 75.56 204 LEU A C 1
ATOM 1606 O O . LEU A 1 204 ? -12.078 18.266 11.766 1 75.56 204 LEU A O 1
ATOM 1610 N N . LYS A 1 205 ? -11.594 16.75 13.352 1 72.06 205 LYS A N 1
ATOM 1611 C CA . LYS A 1 205 ? -12.969 16.75 13.836 1 72.06 205 LYS A CA 1
ATOM 1612 C C . LYS A 1 205 ? -13.391 18.125 14.336 1 72.06 205 LYS A C 1
ATOM 1614 O O . LYS A 1 205 ? -14.531 18.547 14.141 1 72.06 205 LYS A O 1
ATOM 1619 N N . ARG A 1 206 ? -12.445 18.766 14.891 1 64.56 206 ARG A N 1
ATOM 1620 C CA . ARG A 1 206 ? -12.727 20.094 15.414 1 64.56 206 ARG A CA 1
ATOM 1621 C C . ARG A 1 206 ? -12.844 21.109 14.281 1 64.56 206 ARG A C 1
ATOM 1623 O O . ARG A 1 206 ? -13.641 22.047 14.367 1 64.56 206 ARG A O 1
ATOM 1630 N N . A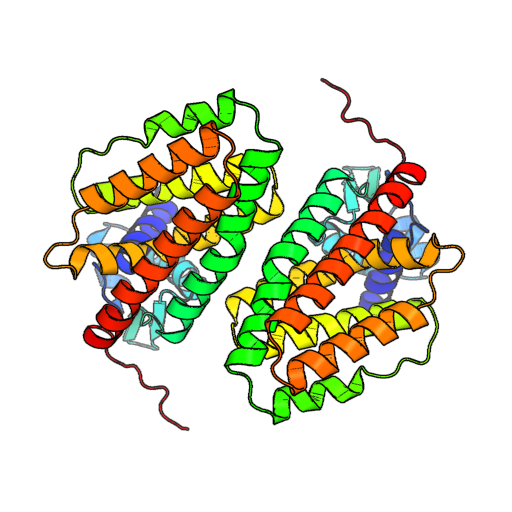SN A 1 207 ? -11.984 20.922 13.297 1 55.91 207 ASN A N 1
ATOM 1631 C CA . ASN A 1 207 ? -11.977 21.859 12.188 1 55.91 207 ASN A CA 1
ATOM 1632 C C . ASN A 1 207 ? -12.945 21.453 11.086 1 55.91 207 ASN A C 1
ATOM 1634 O O . ASN A 1 207 ? -13.195 22.219 10.148 1 55.91 207 ASN A O 1
ATOM 1638 N N . ALA A 1 208 ? -13.094 20 10.812 1 49.31 208 ALA A N 1
ATOM 1639 C CA . ALA A 1 208 ? -13.992 19.453 9.789 1 49.31 208 ALA A CA 1
ATOM 1640 C C . ALA A 1 208 ? -15.367 20.109 9.859 1 49.31 208 ALA A C 1
ATOM 1642 O O . ALA A 1 208 ? -15.984 20.141 10.922 1 49.31 208 ALA A O 1
ATOM 1643 N N . VAL A 1 209 ? -15.57 21.141 9.117 1 41.97 209 VAL A N 1
ATOM 1644 C CA . VAL A 1 209 ? -16.984 21.344 8.805 1 41.97 209 VAL A CA 1
ATOM 1645 C C . VAL A 1 209 ? -17.656 20 8.508 1 41.97 209 VAL A C 1
ATOM 1647 O O . VAL A 1 209 ? -17.172 19.234 7.668 1 41.97 209 VAL A O 1
ATOM 1650 N N . ILE A 1 210 ? -18.172 19.422 9.461 1 39.09 210 ILE A N 1
ATOM 1651 C CA . ILE A 1 210 ? -18.859 18.141 9.523 1 39.09 210 ILE A CA 1
ATOM 1652 C C . ILE A 1 210 ? -19.578 17.875 8.203 1 39.09 210 ILE A C 1
ATOM 1654 O O . ILE A 1 210 ? -20.484 18.625 7.816 1 39.09 210 ILE A O 1
ATOM 1658 N N . ILE A 1 211 ? -19.078 17.75 7.105 1 36.38 211 ILE A N 1
ATOM 1659 C CA . ILE A 1 211 ? -20.078 17.234 6.168 1 36.38 211 ILE A CA 1
ATOM 1660 C C . ILE A 1 211 ? -20.578 15.883 6.645 1 36.38 211 ILE A C 1
ATOM 1662 O O . ILE A 1 211 ? -19.812 14.922 6.73 1 36.38 211 ILE A O 1
ATOM 1666 N N . GLU A 1 212 ? -21.344 15.789 7.719 1 33.84 212 GLU A N 1
ATOM 1667 C CA . GLU A 1 212 ? -22.125 14.594 7.996 1 33.84 212 GLU A CA 1
ATOM 1668 C C . GLU A 1 212 ? -22.656 13.969 6.707 1 33.84 212 GLU A C 1
ATOM 1670 O O . GLU A 1 212 ? -23.078 14.688 5.797 1 33.84 212 GLU A O 1
ATOM 1675 N N . GLU A 1 213 ? -22.062 12.859 6.242 1 34.03 213 GLU A N 1
ATOM 1676 C CA . GLU A 1 213 ? -22.828 12.086 5.266 1 34.03 213 GLU A CA 1
ATOM 1677 C C . GLU A 1 213 ? -24.328 12.266 5.473 1 34.03 213 GLU A C 1
ATOM 1679 O O . GLU A 1 213 ? -24.844 11.984 6.555 1 34.03 213 GLU A O 1
ATOM 1684 N N . ARG A 1 214 ? -25.047 13.234 5.066 1 28.09 214 ARG A N 1
ATOM 1685 C CA . ARG A 1 214 ? -26.5 13.133 4.945 1 28.09 214 ARG A CA 1
ATOM 1686 C C . ARG A 1 214 ? -26.906 11.773 4.387 1 28.09 214 ARG A C 1
ATOM 1688 O O . ARG A 1 214 ? -26.375 11.328 3.369 1 28.09 214 ARG A O 1
ATOM 1695 N N . SER A 1 215 ? -27.328 10.781 5.188 1 27.31 215 SER A N 1
ATOM 1696 C CA . SER A 1 215 ? -28.266 9.695 4.875 1 27.31 215 SER A CA 1
ATOM 1697 C C . SER A 1 215 ? -29.234 10.102 3.771 1 27.31 215 SER A C 1
ATOM 1699 O O . SER A 1 215 ? -30.016 11.047 3.938 1 27.31 215 SER A O 1
ATOM 1701 N N . ALA A 1 216 ? -28.844 10.219 2.492 1 22.17 216 ALA A N 1
ATOM 1702 C CA . ALA A 1 216 ? -30.016 9.914 1.664 1 22.17 216 ALA A CA 1
ATOM 1703 C C . ALA A 1 216 ? -30.562 8.523 1.972 1 22.17 216 ALA A C 1
ATOM 1705 O O . ALA A 1 216 ? -29.797 7.582 2.189 1 22.17 216 ALA A O 1
ATOM 1706 N N . MET B 1 1 ? -15.617 -2.039 -28.578 1 40.78 1 MET B N 1
ATOM 1707 C CA . MET B 1 1 ? -15.125 -1.754 -27.234 1 40.78 1 MET B CA 1
ATOM 1708 C C . MET B 1 1 ? -14.859 -3.043 -26.469 1 40.78 1 MET B C 1
ATOM 1710 O O . MET B 1 1 ? -13.828 -3.174 -25.797 1 40.78 1 MET B O 1
ATOM 1714 N N . LEU B 1 2 ? -15.734 -4.008 -26.703 1 49.75 2 LEU B N 1
ATOM 1715 C CA . LEU B 1 2 ? -15.883 -5.305 -26.047 1 49.75 2 LEU B CA 1
ATOM 1716 C C . LEU B 1 2 ? -14.75 -6.246 -26.453 1 49.75 2 LEU B C 1
ATOM 1718 O O . LEU B 1 2 ? -14.219 -6.98 -25.625 1 49.75 2 LEU B O 1
ATOM 1722 N N . LEU B 1 3 ? -14.477 -6.02 -27.781 1 53.97 3 LEU B N 1
ATOM 1723 C CA . LEU B 1 3 ? -13.516 -6.98 -28.312 1 53.97 3 LEU B CA 1
ATOM 1724 C C . LEU B 1 3 ? -12.102 -6.664 -27.828 1 53.97 3 LEU B C 1
ATOM 1726 O O . LEU B 1 3 ? -11.352 -7.57 -27.453 1 53.97 3 LEU B O 1
ATOM 1730 N N . ARG B 1 4 ? -11.75 -5.395 -27.781 1 55.78 4 ARG B N 1
ATOM 1731 C CA . ARG B 1 4 ? -10.43 -4.938 -27.375 1 55.78 4 ARG B CA 1
ATOM 1732 C C . ARG B 1 4 ? -10.172 -5.277 -25.906 1 55.78 4 ARG B C 1
ATOM 1734 O O . ARG B 1 4 ? -9.07 -5.703 -25.547 1 55.78 4 ARG B O 1
ATOM 1741 N N . GLU B 1 5 ? -11.164 -4.992 -25.141 1 61 5 GLU B N 1
ATOM 1742 C CA . GLU B 1 5 ? -11.055 -5.27 -23.719 1 61 5 GLU B CA 1
ATOM 1743 C C . GLU B 1 5 ? -10.93 -6.766 -23.453 1 61 5 GLU B C 1
ATOM 1745 O O . GLU B 1 5 ? -10.188 -7.184 -22.562 1 61 5 GLU B O 1
ATOM 1750 N N . ASN B 1 6 ? -11.461 -7.461 -24.484 1 76.38 6 ASN B N 1
ATOM 1751 C CA . ASN B 1 6 ? -11.414 -8.914 -24.375 1 76.38 6 ASN B CA 1
ATOM 1752 C C . ASN B 1 6 ? -10.023 -9.453 -24.703 1 76.38 6 ASN B C 1
ATOM 1754 O O . ASN B 1 6 ? -9.5 -10.305 -23.984 1 76.38 6 ASN B O 1
ATOM 1758 N N . ILE B 1 7 ? -9.43 -8.805 -25.75 1 86.56 7 ILE B N 1
ATOM 1759 C CA . ILE B 1 7 ? -8.117 -9.281 -26.172 1 86.56 7 ILE B CA 1
ATOM 1760 C C . ILE B 1 7 ? -7.086 -8.977 -25.078 1 86.56 7 ILE B C 1
ATOM 1762 O O . ILE B 1 7 ? -6.277 -9.844 -24.719 1 86.56 7 ILE B O 1
ATOM 1766 N N . TYR B 1 8 ? -7.152 -7.707 -24.594 1 86.5 8 TYR B N 1
ATOM 1767 C CA . TYR B 1 8 ? -6.25 -7.32 -23.531 1 86.5 8 TYR B CA 1
ATOM 1768 C C . TYR B 1 8 ? -6.379 -8.266 -22.328 1 86.5 8 TYR B C 1
ATOM 1770 O O . TYR B 1 8 ? -5.379 -8.781 -21.828 1 86.5 8 TYR B O 1
ATOM 1778 N N . GLU B 1 9 ? -7.562 -8.469 -21.922 1 78.62 9 GLU B N 1
ATOM 1779 C CA . GLU B 1 9 ? -7.809 -9.312 -20.766 1 78.62 9 GLU B CA 1
ATOM 1780 C C . GLU B 1 9 ? -7.32 -10.742 -21 1 78.62 9 GLU B C 1
ATOM 1782 O O . GLU B 1 9 ? -6.754 -11.375 -20.109 1 78.62 9 GLU B O 1
ATOM 1787 N N . ASN B 1 10 ? -7.57 -11.227 -22.172 1 80.62 10 ASN B N 1
ATOM 1788 C CA . ASN B 1 10 ? -7.152 -12.578 -22.516 1 80.62 10 ASN B CA 1
ATOM 1789 C C . ASN B 1 10 ? -5.633 -12.711 -22.531 1 80.62 10 ASN B C 1
ATOM 1791 O O . ASN B 1 10 ? -5.078 -13.648 -21.969 1 80.62 10 ASN B O 1
ATOM 1795 N N . LEU B 1 11 ? -4.977 -11.758 -23.203 1 85 11 LEU B N 1
ATOM 1796 C CA . LEU B 1 11 ? -3.518 -11.797 -23.281 1 85 11 LEU B CA 1
ATOM 1797 C C . LEU B 1 11 ? -2.904 -11.633 -21.891 1 85 11 LEU B C 1
ATOM 1799 O O . LEU B 1 11 ? -1.946 -12.328 -21.547 1 85 11 LEU B O 1
ATOM 1803 N N . ARG B 1 12 ? -3.477 -10.727 -21.188 1 76.31 12 ARG B N 1
ATOM 1804 C CA . ARG B 1 12 ? -3.012 -10.523 -19.812 1 76.31 12 ARG B CA 1
ATOM 1805 C C . ARG B 1 12 ? -3.143 -11.812 -19 1 76.31 12 ARG B C 1
ATOM 1807 O O . ARG B 1 12 ? -2.219 -12.188 -18.281 1 76.31 12 ARG B O 1
ATOM 1814 N N . ALA B 1 13 ? -4.281 -12.438 -19.172 1 68.06 13 ALA B N 1
ATOM 1815 C CA . ALA B 1 13 ? -4.508 -13.703 -18.484 1 68.06 13 ALA B CA 1
ATOM 1816 C C . ALA B 1 13 ? -3.488 -14.758 -18.922 1 68.06 13 ALA B C 1
ATOM 1818 O O . ALA B 1 13 ? -2.934 -15.477 -18.078 1 68.06 13 ALA B O 1
ATOM 1819 N N . ASP B 1 14 ? -3.213 -14.844 -20.25 1 73 14 ASP B N 1
ATOM 1820 C CA . ASP B 1 14 ? -2.26 -15.805 -20.797 1 73 14 ASP B CA 1
ATOM 1821 C C . ASP B 1 14 ? -0.858 -15.562 -20.234 1 73 14 ASP B C 1
ATOM 1823 O O . ASP B 1 14 ? -0.122 -16.5 -19.953 1 73 14 ASP B O 1
ATOM 1827 N N . ILE B 1 15 ? -0.481 -14.32 -20.062 1 74.38 15 ILE B N 1
ATOM 1828 C CA . ILE B 1 15 ? 0.847 -13.969 -19.578 1 74.38 15 ILE B CA 1
ATOM 1829 C C . ILE B 1 15 ? 0.948 -14.281 -18.094 1 74.38 15 ILE B C 1
ATOM 1831 O O . ILE B 1 15 ? 1.917 -14.898 -17.641 1 74.38 15 ILE B O 1
ATOM 1835 N N . LEU B 1 16 ? -0.141 -13.891 -17.469 1 65 16 LEU B N 1
ATOM 1836 C CA . LEU B 1 16 ? -0.118 -14.047 -16.016 1 65 16 LEU B CA 1
ATOM 1837 C C . LEU B 1 16 ? -0.198 -15.523 -15.641 1 65 16 LEU B C 1
ATOM 1839 O O . LEU B 1 16 ? 0.359 -15.93 -14.617 1 65 16 LEU B O 1
ATOM 1843 N N . SER B 1 17 ? -0.811 -16.328 -16.531 1 59.22 17 SER B N 1
ATOM 1844 C CA . SER B 1 17 ? -0.938 -17.766 -16.281 1 59.22 17 SER B CA 1
ATOM 1845 C C . SER B 1 17 ? 0.241 -18.531 -16.859 1 59.22 17 SER B C 1
ATOM 1847 O O . SER B 1 17 ? 0.294 -19.766 -16.781 1 59.22 17 SER B O 1
ATOM 1849 N N . CYS B 1 18 ? 1.153 -17.875 -17.438 1 64.31 18 CYS B N 1
ATOM 1850 C CA . CYS B 1 18 ? 2.354 -18.406 -18.062 1 64.31 18 CYS B CA 1
ATOM 1851 C C . CYS B 1 18 ? 1.993 -19.297 -19.25 1 64.31 18 CYS B C 1
ATOM 1853 O O . CYS B 1 18 ? 2.809 -20.109 -19.703 1 64.31 18 CYS B O 1
ATOM 1855 N N . GLU B 1 19 ? 0.667 -19.328 -19.656 1 67.81 19 GLU B N 1
ATOM 1856 C CA . GLU B 1 19 ? 0.382 -19.891 -20.969 1 67.81 19 GLU B CA 1
ATOM 1857 C C . GLU B 1 19 ? 1.252 -19.25 -22.047 1 67.81 19 GLU B C 1
ATOM 1859 O O . GLU B 1 19 ? 1.705 -19.922 -22.969 1 67.81 19 GLU B O 1
ATOM 1864 N N . LEU B 1 20 ? 1.362 -17.969 -21.953 1 76.88 20 LEU B N 1
ATOM 1865 C CA . LEU B 1 20 ? 2.471 -17.266 -22.578 1 76.88 20 LEU B CA 1
ATOM 1866 C C . LEU B 1 20 ? 3.619 -17.078 -21.594 1 76.88 20 LEU B C 1
ATOM 1868 O O . LEU B 1 20 ? 3.52 -16.266 -20.656 1 76.88 20 LEU B O 1
ATOM 1872 N N . ALA B 1 21 ? 4.594 -17.797 -21.75 1 71.06 21 ALA B N 1
ATOM 1873 C CA . ALA B 1 21 ? 5.668 -17.891 -20.766 1 71.06 21 ALA B CA 1
ATOM 1874 C C . ALA B 1 21 ? 6.574 -16.672 -20.844 1 71.06 21 ALA B C 1
ATOM 1876 O O . ALA B 1 21 ? 6.707 -16.031 -21.891 1 71.06 21 ALA B O 1
ATOM 1877 N N . PRO B 1 22 ? 7.133 -16.344 -19.625 1 73.31 22 PRO B N 1
ATOM 1878 C CA . PRO B 1 22 ? 8.164 -15.305 -19.672 1 73.31 22 PRO B CA 1
ATOM 1879 C C . PRO B 1 22 ? 9.219 -15.57 -20.75 1 73.31 22 PRO B C 1
ATOM 1881 O O . PRO B 1 22 ? 9.68 -16.703 -20.891 1 73.31 22 PRO B O 1
ATOM 1884 N N . GLY B 1 23 ? 9.484 -14.562 -21.531 1 74.44 23 GLY B N 1
ATOM 1885 C CA . GLY B 1 23 ? 10.469 -14.703 -22.594 1 74.44 23 GLY B CA 1
ATOM 1886 C C . GLY B 1 23 ? 9.852 -15.031 -23.938 1 74.44 23 GLY B C 1
ATOM 1887 O O . GLY B 1 23 ? 10.5 -14.891 -24.969 1 74.44 23 GLY B O 1
ATOM 1888 N N . ASP B 1 24 ? 8.594 -15.469 -23.906 1 80.88 24 ASP B N 1
ATOM 1889 C CA . ASP B 1 24 ? 7.938 -15.805 -25.156 1 80.88 24 ASP B CA 1
ATOM 1890 C C . ASP B 1 24 ? 7.832 -14.57 -26.062 1 80.88 24 ASP B C 1
ATOM 1892 O O . ASP B 1 24 ? 7.594 -13.461 -25.578 1 80.88 24 ASP B O 1
ATOM 1896 N N . GLU B 1 25 ? 8.031 -14.828 -27.328 1 87.06 25 GLU B N 1
ATOM 1897 C CA . GLU B 1 25 ? 7.82 -13.781 -28.328 1 87.06 25 GLU B CA 1
ATOM 1898 C C . GLU B 1 25 ? 6.379 -13.773 -28.828 1 87.06 25 GLU B C 1
ATOM 1900 O O . GLU B 1 25 ? 5.777 -14.836 -29.016 1 87.06 25 GLU B O 1
ATOM 1905 N N . ILE B 1 26 ? 5.812 -12.578 -28.844 1 89.38 26 ILE B N 1
ATOM 1906 C CA . ILE B 1 26 ? 4.449 -12.383 -29.328 1 89.38 26 ILE B CA 1
ATOM 1907 C C . ILE B 1 26 ? 4.469 -11.484 -30.562 1 89.38 26 ILE B C 1
ATOM 1909 O O . ILE B 1 26 ? 5.051 -10.398 -30.531 1 89.38 26 ILE B O 1
ATOM 1913 N N . ARG B 1 27 ? 3.934 -11.938 -31.641 1 90.69 27 ARG B N 1
ATOM 1914 C CA . ARG B 1 27 ? 3.791 -11.141 -32.844 1 90.69 27 ARG B CA 1
ATOM 1915 C C . ARG B 1 27 ? 2.352 -10.672 -33.031 1 90.69 27 ARG B C 1
ATOM 1917 O O . ARG B 1 27 ? 1.415 -11.461 -32.875 1 90.69 27 ARG B O 1
ATOM 1924 N N . GLU B 1 28 ? 2.199 -9.414 -33.312 1 90.25 28 GLU B N 1
ATOM 1925 C CA . GLU B 1 28 ? 0.88 -8.82 -33.5 1 90.25 28 GLU B CA 1
ATOM 1926 C C . GLU B 1 28 ? 0.061 -9.617 -34.5 1 90.25 28 GLU B C 1
ATOM 1928 O O . GLU B 1 28 ? -1.131 -9.852 -34.312 1 90.25 28 GLU B O 1
ATOM 1933 N N . GLN B 1 29 ? 0.771 -10.023 -35.594 1 90.06 29 GLN B N 1
ATOM 1934 C CA . GLN B 1 29 ? 0.094 -10.727 -36.688 1 90.06 29 GLN B CA 1
ATOM 1935 C C . GLN B 1 29 ? -0.48 -12.055 -36.188 1 90.06 29 GLN B C 1
ATOM 1937 O O . GLN B 1 29 ? -1.608 -12.414 -36.562 1 90.06 29 GLN B O 1
ATOM 1942 N N . ASP B 1 30 ? 0.266 -12.805 -35.438 1 91.5 30 ASP B N 1
ATOM 1943 C CA . ASP B 1 30 ? -0.179 -14.094 -34.938 1 91.5 30 ASP B CA 1
ATOM 1944 C C . ASP B 1 30 ? -1.41 -13.938 -34.031 1 91.5 30 ASP B C 1
ATOM 1946 O O . ASP B 1 30 ? -2.348 -14.734 -34.125 1 91.5 30 ASP B O 1
ATOM 1950 N N . LEU B 1 31 ? -1.419 -12.93 -33.188 1 90.94 31 LEU B N 1
ATOM 1951 C CA . LEU B 1 31 ? -2.529 -12.688 -32.281 1 90.94 31 LEU B CA 1
ATOM 1952 C C . LEU B 1 31 ? -3.766 -12.219 -33.031 1 90.94 31 LEU B C 1
ATOM 1954 O O . LEU B 1 31 ? -4.887 -12.594 -32.688 1 90.94 31 LEU B O 1
ATOM 1958 N N . ALA B 1 32 ? -3.479 -11.359 -34 1 91.25 32 ALA B N 1
ATOM 1959 C CA . ALA B 1 32 ? -4.586 -10.906 -34.844 1 91.25 32 ALA B CA 1
ATOM 1960 C C . ALA B 1 32 ? -5.293 -12.094 -35.5 1 91.25 32 ALA B C 1
ATOM 1962 O O . ALA B 1 32 ? -6.523 -12.133 -35.562 1 91.25 32 ALA B O 1
ATOM 1963 N N . GLU B 1 33 ? -4.523 -13.062 -35.969 1 91.81 33 GLU B N 1
ATOM 1964 C CA . GLU B 1 33 ? -5.07 -14.273 -36.594 1 91.81 33 GLU B CA 1
ATOM 1965 C C . GLU B 1 33 ? -5.801 -15.133 -35.562 1 91.81 33 GLU B C 1
ATOM 1967 O O . GLU B 1 33 ? -6.91 -15.602 -35.812 1 91.81 33 GLU B O 1
ATOM 1972 N N . ARG B 1 34 ? -5.16 -15.266 -34.406 1 88.44 34 ARG B N 1
ATOM 1973 C CA . ARG B 1 34 ? -5.723 -16.078 -33.312 1 88.44 34 ARG B CA 1
ATOM 1974 C C . ARG B 1 34 ? -7.082 -15.547 -32.906 1 88.44 34 ARG B C 1
ATOM 1976 O O . ARG B 1 34 ? -7.996 -16.328 -32.625 1 88.44 34 ARG B O 1
ATOM 1983 N N . TYR B 1 35 ? -7.258 -14.266 -32.812 1 88.81 35 TYR B N 1
ATOM 1984 C CA . TYR B 1 35 ? -8.469 -13.656 -32.281 1 88.81 35 TYR B CA 1
ATOM 1985 C C . TYR B 1 35 ? -9.391 -13.203 -33.406 1 88.81 35 TYR B C 1
ATOM 1987 O O . TYR B 1 35 ? -10.461 -12.641 -33.156 1 88.81 35 TYR B O 1
ATOM 1995 N N . ALA B 1 36 ? -8.953 -13.43 -34.594 1 90.19 36 ALA B N 1
ATOM 1996 C CA . ALA B 1 36 ? -9.719 -13.078 -35.781 1 90.19 36 ALA B CA 1
ATOM 1997 C C . ALA B 1 36 ? -10.094 -11.602 -35.781 1 90.19 36 ALA B C 1
ATOM 1999 O O . ALA B 1 36 ? -11.258 -11.242 -36 1 90.19 36 ALA B O 1
ATOM 2000 N N . VAL B 1 37 ? -9.133 -10.805 -35.531 1 90.69 37 VAL B N 1
ATOM 2001 C CA . VAL B 1 37 ? -9.305 -9.352 -35.531 1 90.69 37 VAL B CA 1
ATOM 2002 C C . VAL B 1 37 ? -8.164 -8.711 -36.344 1 90.69 37 VAL B C 1
ATOM 2004 O O . VAL B 1 37 ? -7.215 -9.398 -36.719 1 90.69 37 VAL B O 1
ATOM 2007 N N . SER B 1 38 ? -8.352 -7.406 -36.531 1 89.31 38 SER B N 1
ATOM 2008 C CA . SER B 1 38 ? -7.27 -6.656 -37.156 1 89.31 38 SER B CA 1
ATOM 2009 C C . SER B 1 38 ? -6.121 -6.434 -36.188 1 89.31 38 SER B C 1
ATOM 2011 O O . SER B 1 38 ? -6.25 -6.707 -35 1 89.31 38 SER B O 1
ATOM 2013 N N . ARG B 1 39 ? -4.953 -5.938 -36.688 1 90 39 ARG B N 1
ATOM 2014 C CA . ARG B 1 39 ? -3.758 -5.75 -35.875 1 90 39 ARG B CA 1
ATOM 2015 C C . ARG B 1 39 ? -3.941 -4.598 -34.906 1 90 39 ARG B C 1
ATOM 2017 O O . ARG B 1 39 ? -3.334 -4.586 -33.812 1 90 39 ARG B O 1
ATOM 2024 N N . GLN B 1 40 ? -4.797 -3.725 -35.219 1 89.5 40 GLN B N 1
ATOM 2025 C CA . GLN B 1 40 ? -4.906 -2.512 -34.406 1 89.5 40 GLN B CA 1
ATOM 2026 C C . GLN B 1 40 ? -5.379 -2.83 -33 1 89.5 40 GLN B C 1
ATOM 2028 O O . GLN B 1 40 ? -4.758 -2.412 -32.031 1 89.5 40 GLN B O 1
ATOM 2033 N N . PRO B 1 41 ? -6.516 -3.562 -32.844 1 90.12 41 PRO B N 1
ATOM 2034 C CA . PRO B 1 41 ? -6.934 -3.877 -31.469 1 90.12 41 PRO B CA 1
ATOM 2035 C C . PRO B 1 41 ? -5.883 -4.68 -30.703 1 90.12 41 PRO B C 1
ATOM 2037 O O . PRO B 1 41 ? -5.754 -4.531 -29.484 1 90.12 41 PRO B O 1
ATOM 2040 N N . VAL B 1 42 ? -5.129 -5.547 -31.344 1 91.38 42 VAL B N 1
ATOM 2041 C CA . VAL B 1 42 ? -4.059 -6.32 -30.734 1 91.38 42 VAL B CA 1
ATOM 2042 C C . VAL B 1 42 ? -2.947 -5.383 -30.266 1 91.38 42 VAL B C 1
ATOM 2044 O O . VAL B 1 42 ? -2.453 -5.508 -29.141 1 91.38 42 VAL B O 1
ATOM 2047 N N . ARG B 1 43 ? -2.629 -4.422 -31.094 1 88.25 43 ARG B N 1
ATOM 2048 C CA . ARG B 1 43 ? -1.598 -3.445 -30.75 1 88.25 43 ARG B CA 1
ATOM 2049 C C . ARG B 1 43 ? -1.997 -2.629 -29.531 1 88.25 43 ARG B C 1
ATOM 2051 O O . ARG B 1 43 ? -1.177 -2.391 -28.641 1 88.25 43 ARG B O 1
ATOM 2058 N N . ASP B 1 44 ? -3.197 -2.264 -29.5 1 89.31 44 ASP B N 1
ATOM 2059 C CA . ASP B 1 44 ? -3.695 -1.508 -28.359 1 89.31 44 ASP B CA 1
ATOM 2060 C C . ASP B 1 44 ? -3.572 -2.316 -27.078 1 89.31 44 ASP B C 1
ATOM 2062 O O . ASP B 1 44 ? -3.16 -1.787 -26.031 1 89.31 44 ASP B O 1
ATOM 2066 N N . ALA B 1 45 ? -3.994 -3.568 -27.172 1 90 45 ALA B N 1
ATOM 2067 C CA . ALA B 1 45 ? -3.896 -4.465 -26.016 1 90 45 ALA B CA 1
ATOM 2068 C C . ALA B 1 45 ? -2.445 -4.629 -25.578 1 90 45 ALA B C 1
ATOM 2070 O O . ALA B 1 45 ? -2.145 -4.578 -24.375 1 90 45 ALA B O 1
ATOM 2071 N N . LEU B 1 46 ? -1.544 -4.812 -26.562 1 90.12 46 LEU B N 1
ATOM 2072 C CA . LEU B 1 46 ? -0.136 -5.055 -26.266 1 90.12 46 LEU B CA 1
ATOM 2073 C C . LEU B 1 46 ? 0.52 -3.803 -25.688 1 90.12 46 LEU B C 1
ATOM 2075 O O . LEU B 1 46 ? 1.375 -3.896 -24.797 1 90.12 46 LEU B O 1
ATOM 2079 N N . LEU B 1 47 ? 0.107 -2.645 -26.062 1 85.31 47 LEU B N 1
ATOM 2080 C CA . LEU B 1 47 ? 0.625 -1.399 -25.5 1 85.31 47 LEU B CA 1
ATOM 2081 C C . LEU B 1 47 ? 0.196 -1.232 -24.047 1 85.31 47 LEU B C 1
ATOM 2083 O O . LEU B 1 47 ? 0.976 -0.762 -23.219 1 85.31 47 LEU B O 1
ATOM 2087 N N . ARG B 1 48 ? -0.979 -1.628 -23.766 1 81.25 48 ARG B N 1
ATOM 2088 C CA . ARG B 1 48 ? -1.437 -1.598 -22.391 1 81.25 48 ARG B CA 1
ATOM 2089 C C . ARG B 1 48 ? -0.636 -2.568 -21.516 1 81.25 48 ARG B C 1
ATOM 2091 O O . ARG B 1 48 ? -0.238 -2.232 -20.406 1 81.25 48 ARG B O 1
ATOM 2098 N N . LEU B 1 49 ? -0.469 -3.738 -22.141 1 82.75 49 LEU B N 1
ATOM 2099 C CA . LEU B 1 49 ? 0.315 -4.742 -21.438 1 82.75 49 LEU B CA 1
ATOM 2100 C C . LEU B 1 49 ? 1.749 -4.27 -21.234 1 82.75 49 LEU B C 1
ATOM 2102 O O . LEU B 1 49 ? 2.377 -4.594 -20.219 1 82.75 49 LEU B O 1
ATOM 2106 N N . GLU B 1 50 ? 2.27 -3.502 -22.203 1 81.06 50 GLU B N 1
ATOM 2107 C CA . GLU B 1 50 ? 3.605 -2.926 -22.078 1 81.06 50 GLU B CA 1
ATOM 2108 C C . GLU B 1 50 ? 3.66 -1.912 -20.938 1 81.06 50 GLU B C 1
ATOM 2110 O O . GLU B 1 50 ? 4.613 -1.902 -20.156 1 81.06 50 GLU B O 1
ATOM 2115 N N . ARG B 1 51 ? 2.654 -1.202 -20.734 1 67.88 51 ARG B N 1
ATOM 2116 C CA . ARG B 1 51 ? 2.574 -0.228 -19.656 1 67.88 51 ARG B CA 1
ATOM 2117 C C . ARG B 1 51 ? 2.543 -0.921 -18.297 1 67.88 51 ARG B C 1
ATOM 2119 O O . ARG B 1 51 ? 3.059 -0.389 -17.312 1 67.88 51 ARG B O 1
ATOM 2126 N N . GLU B 1 52 ? 1.995 -2.1 -18.359 1 63.44 52 GLU B N 1
ATOM 2127 C CA . GLU B 1 52 ? 1.914 -2.881 -17.141 1 63.44 52 GLU B CA 1
ATOM 2128 C C . GLU B 1 52 ? 3.172 -3.721 -16.922 1 63.44 52 GLU B C 1
ATOM 2130 O O . GLU B 1 52 ? 3.229 -4.551 -16.016 1 63.44 52 GLU B O 1
ATOM 2135 N N . HIS B 1 53 ? 4.09 -3.654 -17.875 1 68.31 53 HIS B N 1
ATOM 2136 C CA . HIS B 1 53 ? 5.391 -4.316 -17.828 1 68.31 53 HIS B CA 1
ATOM 2137 C C . HIS B 1 53 ? 5.246 -5.828 -17.969 1 68.31 53 HIS B C 1
ATOM 2139 O O . HIS B 1 53 ? 6.074 -6.582 -17.453 1 68.31 53 HIS B O 1
ATOM 2145 N N . LEU B 1 54 ? 4.207 -6.176 -18.609 1 75.12 54 LEU B N 1
ATOM 2146 C CA . LEU B 1 54 ? 4.004 -7.605 -18.828 1 75.12 54 LEU B CA 1
ATOM 2147 C C . LEU B 1 54 ? 4.676 -8.055 -20.125 1 75.12 54 LEU B C 1
ATOM 2149 O O . LEU B 1 54 ? 5.051 -9.219 -20.25 1 75.12 54 LEU B O 1
ATOM 2153 N N . VAL B 1 55 ? 4.762 -7.102 -21.125 1 83 55 VAL B N 1
ATOM 2154 C CA . VAL B 1 55 ? 5.484 -7.363 -22.359 1 83 55 VAL B CA 1
ATOM 2155 C C . VAL B 1 55 ? 6.418 -6.195 -22.672 1 83 55 VAL B C 1
ATOM 2157 O O . VAL B 1 55 ? 6.266 -5.105 -22.125 1 83 55 VAL B O 1
ATOM 2160 N N . THR B 1 56 ? 7.383 -6.422 -23.297 1 84.62 56 THR B N 1
ATOM 2161 C CA . THR B 1 56 ? 8.289 -5.406 -23.812 1 84.62 56 THR B CA 1
ATOM 2162 C C . THR B 1 56 ? 8.32 -5.434 -25.344 1 84.62 56 THR B C 1
ATOM 2164 O O . THR B 1 56 ? 8.336 -6.508 -25.953 1 84.62 56 THR B O 1
ATOM 2167 N N . VAL B 1 57 ? 8.273 -4.223 -25.953 1 85.88 57 VAL B N 1
ATOM 2168 C CA . VAL B 1 57 ? 8.367 -4.113 -27.391 1 85.88 57 VAL B CA 1
ATOM 2169 C C . VAL B 1 57 ? 9.781 -4.453 -27.844 1 85.88 57 VAL B C 1
ATOM 2171 O O . VAL B 1 57 ? 10.758 -3.963 -27.281 1 85.88 57 VAL B O 1
ATOM 2174 N N . GLN B 1 58 ? 9.859 -5.402 -28.672 1 83.06 58 GLN B N 1
ATOM 2175 C CA . GLN B 1 58 ? 11.109 -5.719 -29.344 1 83.06 58 GLN B CA 1
ATOM 2176 C C . GLN B 1 58 ? 11.141 -5.133 -30.75 1 83.06 58 GLN B C 1
ATOM 2178 O O . GLN B 1 58 ? 10.406 -5.594 -31.641 1 83.06 58 GLN B O 1
ATOM 2183 N N . PRO B 1 59 ? 11.977 -4.109 -30.906 1 80.38 59 PRO B N 1
ATOM 2184 C CA . PRO B 1 59 ? 12 -3.518 -32.25 1 80.38 59 PRO B CA 1
ATOM 2185 C C . PRO B 1 59 ? 12.117 -4.562 -33.344 1 80.38 59 PRO B C 1
ATOM 2187 O O . PRO B 1 59 ? 13.016 -5.41 -33.312 1 80.38 59 PRO B O 1
ATOM 2190 N N . ARG B 1 60 ? 11.25 -4.387 -34.344 1 81.06 60 ARG B N 1
ATOM 2191 C CA . ARG B 1 60 ? 11.203 -5.176 -35.594 1 81.06 60 ARG B CA 1
ATOM 2192 C C . ARG B 1 60 ? 10.953 -6.648 -35.281 1 81.06 60 ARG B C 1
ATOM 2194 O O . ARG B 1 60 ? 11.031 -7.492 -36.156 1 81.06 60 ARG B O 1
ATOM 2201 N N . GLN B 1 61 ? 10.766 -7.098 -33.969 1 80.69 61 GLN B N 1
ATOM 2202 C CA . GLN B 1 61 ? 10.586 -8.5 -33.625 1 80.69 61 GLN B CA 1
ATOM 2203 C C . GLN B 1 61 ? 9.266 -8.711 -32.875 1 80.69 61 GLN B C 1
ATOM 2205 O O . GLN B 1 61 ? 8.922 -9.844 -32.531 1 80.69 61 GLN B O 1
ATOM 2210 N N . GLY B 1 62 ? 8.516 -7.656 -32.688 1 88.88 62 GLY B N 1
ATOM 2211 C CA . GLY B 1 62 ? 7.254 -7.793 -31.969 1 88.88 62 GLY B CA 1
ATOM 2212 C C . GLY B 1 62 ? 7.359 -7.469 -30.484 1 88.88 62 GLY B C 1
ATOM 2213 O O . GLY B 1 62 ? 7.836 -6.395 -30.125 1 88.88 62 GLY B O 1
ATOM 2214 N N . TYR B 1 63 ? 6.75 -8.383 -29.656 1 90.56 63 TYR B N 1
ATOM 2215 C CA . TYR B 1 63 ? 6.73 -8.211 -28.203 1 90.56 63 TYR B CA 1
ATOM 2216 C C . TYR B 1 63 ? 7.305 -9.438 -27.5 1 90.56 63 TYR B C 1
ATOM 2218 O O . TYR B 1 63 ? 7.309 -10.531 -28.062 1 90.56 63 TYR B O 1
ATOM 2226 N N . ARG B 1 64 ? 7.91 -9.25 -26.359 1 87.44 64 ARG B N 1
ATOM 2227 C CA . ARG B 1 64 ? 8.383 -10.336 -25.516 1 87.44 64 ARG B CA 1
ATOM 2228 C C . ARG B 1 64 ? 7.738 -10.273 -24.125 1 87.44 64 ARG B C 1
ATOM 2230 O O . ARG B 1 64 ? 7.598 -9.188 -23.547 1 87.44 64 ARG B O 1
ATOM 2237 N N . VAL B 1 65 ? 7.227 -11.484 -23.75 1 81.94 65 VAL B N 1
ATOM 2238 C CA . VAL B 1 65 ? 6.684 -11.562 -22.406 1 81.94 65 VAL B CA 1
ATOM 2239 C C . VAL B 1 65 ? 7.797 -11.344 -21.375 1 81.94 65 VAL B C 1
ATOM 2241 O O . VAL B 1 65 ? 8.828 -12.023 -21.422 1 81.94 65 VAL B O 1
ATOM 2244 N N . ASN B 1 66 ? 7.578 -10.391 -20.516 1 72.38 66 ASN B N 1
ATOM 2245 C CA . ASN B 1 66 ? 8.609 -10.07 -19.531 1 72.38 66 ASN B CA 1
ATOM 2246 C C . ASN B 1 66 ? 8.789 -11.195 -18.516 1 72.38 66 ASN B C 1
ATOM 2248 O O . ASN B 1 66 ? 7.809 -11.812 -18.094 1 72.38 66 ASN B O 1
ATOM 2252 N N . PRO B 1 67 ? 10.117 -11.602 -18.344 1 67.69 67 PRO B N 1
ATOM 2253 C CA . PRO B 1 67 ? 10.336 -12.5 -17.203 1 67.69 67 PRO B CA 1
ATOM 2254 C C . PRO B 1 67 ? 9.773 -11.945 -15.898 1 67.69 67 PRO B C 1
ATOM 2256 O O . PRO B 1 67 ? 9.594 -10.727 -15.766 1 67.69 67 PRO B O 1
ATOM 2259 N N . ILE B 1 68 ? 9.258 -13.031 -15.18 1 68.81 68 ILE B N 1
ATOM 2260 C CA . ILE B 1 68 ? 8.906 -12.578 -13.836 1 68.81 68 ILE B CA 1
ATOM 2261 C C . ILE B 1 68 ? 10.18 -12.297 -13.039 1 68.81 68 ILE B C 1
ATOM 2263 O O . ILE B 1 68 ? 11.031 -13.18 -12.891 1 68.81 68 ILE B O 1
ATOM 2267 N N . SER B 1 69 ? 10.375 -11.156 -12.836 1 73.81 69 SER B N 1
ATOM 2268 C CA . SER B 1 69 ? 11.531 -10.773 -12.023 1 73.81 69 SER B CA 1
ATOM 2269 C C . SER B 1 69 ? 11.422 -11.328 -10.609 1 73.81 69 SER B C 1
ATOM 2271 O O . SER B 1 69 ? 10.398 -11.141 -9.945 1 73.81 69 SER B O 1
ATOM 2273 N N . LEU B 1 70 ? 12.453 -12.141 -10.273 1 82.38 70 LEU B N 1
ATOM 2274 C CA . LEU B 1 70 ? 12.492 -12.664 -8.914 1 82.38 70 LEU B CA 1
ATOM 2275 C C . LEU B 1 70 ? 12.367 -11.539 -7.891 1 82.38 70 LEU B C 1
ATOM 2277 O O . LEU B 1 70 ? 11.656 -11.672 -6.891 1 82.38 70 LEU B O 1
ATOM 2281 N N . ALA B 1 71 ? 13.047 -10.492 -8.266 1 85.38 71 ALA B N 1
ATOM 2282 C CA . ALA B 1 71 ? 13.008 -9.344 -7.371 1 85.38 71 ALA B CA 1
ATOM 2283 C C . ALA B 1 71 ? 11.609 -8.742 -7.305 1 85.38 71 ALA B C 1
ATOM 2285 O O . ALA B 1 71 ? 11.133 -8.375 -6.227 1 85.38 71 ALA B O 1
ATOM 2286 N N . ASP B 1 72 ? 10.977 -8.695 -8.414 1 86.38 72 ASP B N 1
ATOM 2287 C CA . ASP B 1 72 ? 9.633 -8.133 -8.445 1 86.38 72 ASP B CA 1
ATOM 2288 C C . ASP B 1 72 ? 8.633 -9.055 -7.746 1 86.38 72 ASP B C 1
ATOM 2290 O O . ASP B 1 72 ? 7.723 -8.586 -7.062 1 86.38 72 ASP B O 1
ATOM 2294 N N . ALA B 1 73 ? 8.812 -10.32 -7.941 1 88.44 73 ALA B N 1
ATOM 2295 C CA . ALA B 1 73 ? 7.957 -11.297 -7.262 1 88.44 73 ALA B CA 1
ATOM 2296 C C . ALA B 1 73 ? 8.109 -11.203 -5.75 1 88.44 73 ALA B C 1
ATOM 2298 O O . ALA B 1 73 ? 7.125 -11.234 -5.012 1 88.44 73 ALA B O 1
ATOM 2299 N N . ARG B 1 74 ? 9.328 -11.109 -5.348 1 93.25 74 ARG B N 1
ATOM 2300 C CA . ARG B 1 74 ? 9.602 -10.961 -3.922 1 93.25 74 ARG B CA 1
ATOM 2301 C C . ARG B 1 74 ? 8.977 -9.68 -3.377 1 93.25 74 ARG B C 1
ATOM 2303 O O . ARG B 1 74 ? 8.336 -9.695 -2.326 1 93.25 74 ARG B O 1
ATOM 2310 N N . ASP B 1 75 ? 9.18 -8.562 -4.09 1 94.62 75 ASP B N 1
ATOM 2311 C CA . ASP B 1 75 ? 8.625 -7.281 -3.666 1 94.62 75 ASP B CA 1
ATOM 2312 C C . ASP B 1 75 ? 7.105 -7.352 -3.543 1 94.62 75 ASP B C 1
ATOM 2314 O O . ASP B 1 75 ? 6.527 -6.816 -2.592 1 94.62 75 ASP B O 1
ATOM 2318 N N . LEU B 1 76 ? 6.523 -7.965 -4.492 1 93.69 76 LEU B N 1
ATOM 2319 C CA . LEU B 1 76 ? 5.07 -8.102 -4.508 1 93.69 76 LEU B CA 1
ATOM 2320 C C . LEU B 1 76 ? 4.586 -8.898 -3.299 1 93.69 76 LEU B C 1
ATOM 2322 O O . LEU B 1 76 ? 3.662 -8.477 -2.602 1 93.69 76 LEU B O 1
ATOM 2326 N N . LEU B 1 77 ? 5.211 -10.023 -3.041 1 95.88 77 LEU B N 1
ATOM 2327 C CA . LEU B 1 77 ? 4.773 -10.898 -1.959 1 95.88 77 LEU B CA 1
ATOM 2328 C C . LEU B 1 77 ? 5.055 -10.266 -0.601 1 95.88 77 LEU B C 1
ATOM 2330 O O . LEU B 1 77 ? 4.246 -10.383 0.323 1 95.88 77 LEU B O 1
ATOM 2334 N N . ARG B 1 78 ? 6.125 -9.547 -0.497 1 97.38 78 ARG B N 1
ATOM 2335 C CA . ARG B 1 78 ? 6.441 -8.852 0.744 1 97.38 78 ARG B CA 1
ATOM 2336 C C . ARG B 1 78 ? 5.461 -7.707 0.996 1 97.38 78 ARG B C 1
ATOM 2338 O O . ARG B 1 78 ? 5.125 -7.414 2.145 1 97.38 78 ARG B O 1
ATOM 2345 N N . PHE B 1 79 ? 5.078 -7.047 -0.034 1 97.88 79 PHE B N 1
ATOM 2346 C CA . PHE B 1 79 ? 4.055 -6.012 0.082 1 97.88 79 PHE B CA 1
ATOM 2347 C C . PHE B 1 79 ? 2.738 -6.609 0.567 1 97.88 79 PHE B C 1
ATOM 2349 O O . PHE B 1 79 ? 2.109 -6.074 1.482 1 97.88 79 PHE B O 1
ATOM 2356 N N . ARG B 1 80 ? 2.326 -7.695 -0.001 1 97.75 80 ARG B N 1
ATOM 2357 C CA . ARG B 1 80 ? 1.127 -8.375 0.469 1 97.75 80 ARG B CA 1
ATOM 2358 C C . ARG B 1 80 ? 1.267 -8.789 1.932 1 97.75 80 ARG B C 1
ATOM 2360 O O . ARG B 1 80 ? 0.317 -8.664 2.709 1 97.75 80 ARG B O 1
ATOM 2367 N N . LEU B 1 81 ? 2.459 -9.273 2.279 1 98.25 81 LEU B N 1
ATOM 2368 C CA . LEU B 1 81 ? 2.725 -9.719 3.643 1 98.25 81 LEU B CA 1
ATOM 2369 C C . LEU B 1 81 ? 2.58 -8.562 4.629 1 98.25 81 LEU B C 1
ATOM 2371 O O . LEU B 1 81 ? 2.193 -8.773 5.781 1 98.25 81 LEU B O 1
ATOM 2375 N N . ALA B 1 82 ? 2.861 -7.434 4.188 1 98.19 82 ALA B N 1
ATOM 2376 C CA . ALA B 1 82 ? 2.734 -6.254 5.039 1 98.19 82 ALA B CA 1
ATOM 2377 C C . ALA B 1 82 ? 1.284 -5.789 5.121 1 98.19 82 ALA B C 1
ATOM 2379 O O . ALA B 1 82 ? 0.797 -5.438 6.195 1 98.19 82 ALA B O 1
ATOM 2380 N N . LEU B 1 83 ? 0.599 -5.797 4.07 1 98.44 83 LEU B N 1
ATOM 2381 C CA . LEU B 1 83 ? -0.671 -5.09 3.939 1 98.44 83 LEU B CA 1
ATOM 2382 C C . LEU B 1 83 ? -1.84 -6.004 4.285 1 98.44 83 LEU B C 1
ATOM 2384 O O . LEU B 1 83 ? -2.795 -5.582 4.938 1 98.44 83 LEU B O 1
ATOM 2388 N N . GLU B 1 84 ? -1.827 -7.246 3.857 1 98.44 84 GLU B N 1
ATOM 2389 C CA . GLU B 1 84 ? -2.975 -8.141 3.992 1 98.44 84 GLU B CA 1
ATOM 2390 C C . GLU B 1 84 ? -3.273 -8.438 5.457 1 98.44 84 GLU B C 1
ATOM 2392 O O . GLU B 1 84 ? -4.43 -8.398 5.883 1 98.44 84 GLU B O 1
ATOM 2397 N N . PRO B 1 85 ? -2.26 -8.68 6.301 1 98.69 85 PRO B N 1
ATOM 2398 C CA . PRO B 1 85 ? -2.557 -8.852 7.727 1 98.69 85 PRO B CA 1
ATOM 2399 C C . PRO B 1 85 ? -3.199 -7.609 8.344 1 98.69 85 PRO B C 1
ATOM 2401 O O . PRO B 1 85 ? -4.035 -7.727 9.242 1 98.69 85 PRO B O 1
ATOM 2404 N N . ALA B 1 86 ? -2.779 -6.469 7.883 1 98.56 86 ALA B N 1
ATOM 2405 C CA . ALA B 1 86 ? -3.385 -5.234 8.383 1 98.56 86 ALA B CA 1
ATOM 2406 C C . ALA B 1 86 ? -4.863 -5.16 8.008 1 98.56 86 ALA B C 1
ATOM 2408 O O . ALA B 1 86 ? -5.691 -4.734 8.812 1 98.56 86 ALA B O 1
ATOM 2409 N N . CYS B 1 87 ? -5.18 -5.5 6.793 1 98.62 87 CYS B N 1
ATOM 2410 C CA . CYS B 1 87 ? -6.574 -5.543 6.367 1 98.62 87 CYS B CA 1
ATOM 2411 C C . CYS B 1 87 ? -7.375 -6.52 7.223 1 98.62 87 CYS B C 1
ATOM 2413 O O . CYS B 1 87 ? -8.484 -6.203 7.66 1 98.62 87 CYS B O 1
ATOM 2415 N N . VAL B 1 88 ? -6.793 -7.684 7.465 1 98.81 88 VAL B N 1
ATOM 2416 C CA . VAL B 1 88 ? -7.449 -8.703 8.273 1 98.81 88 VAL B CA 1
ATOM 2417 C C . VAL B 1 88 ? -7.68 -8.18 9.688 1 98.81 88 VAL B C 1
ATOM 2419 O O . VAL B 1 88 ? -8.766 -8.352 10.25 1 98.81 88 VAL B O 1
ATOM 2422 N N . ALA B 1 89 ? -6.715 -7.523 10.234 1 98.62 89 ALA B N 1
ATOM 2423 C CA . ALA B 1 89 ? -6.824 -6.965 11.578 1 98.62 89 ALA B CA 1
ATOM 2424 C C . ALA B 1 89 ? -7.941 -5.926 11.648 1 98.62 89 ALA B C 1
ATOM 2426 O O . ALA B 1 89 ? -8.734 -5.922 12.594 1 98.62 89 ALA B O 1
ATOM 2427 N N . GLU B 1 90 ? -7.988 -5.027 10.664 1 98.31 90 GLU B N 1
ATOM 2428 C CA . GLU B 1 90 ? -9.039 -4.016 10.648 1 98.31 90 GLU B CA 1
ATOM 2429 C C . GLU B 1 90 ? -10.422 -4.648 10.516 1 98.31 90 GLU B C 1
ATOM 2431 O O . GLU B 1 90 ? -11.383 -4.18 11.117 1 98.31 90 GLU B O 1
ATOM 2436 N N . ALA B 1 91 ? -10.508 -5.684 9.734 1 98.62 91 ALA B N 1
ATOM 2437 C CA . ALA B 1 91 ? -11.781 -6.387 9.586 1 98.62 91 ALA B CA 1
ATOM 2438 C C . ALA B 1 91 ? -12.25 -6.961 10.922 1 98.62 91 ALA B C 1
ATOM 2440 O O . ALA B 1 91 ? -13.414 -6.805 11.297 1 98.62 91 ALA B O 1
ATOM 2441 N N . ILE B 1 92 ? -11.359 -7.559 11.625 1 98.69 92 ILE B N 1
ATOM 2442 C CA . ILE B 1 92 ? -11.68 -8.164 12.914 1 98.69 92 ILE B CA 1
ATOM 2443 C C . ILE B 1 92 ? -12.125 -7.086 13.898 1 98.69 92 ILE B C 1
ATOM 2445 O O . ILE B 1 92 ? -13.062 -7.285 14.664 1 98.69 92 ILE B O 1
ATOM 2449 N N . GLU B 1 93 ? -11.5 -5.965 13.789 1 97.31 93 GLU B N 1
ATOM 2450 C CA . GLU B 1 93 ? -11.742 -4.867 14.719 1 97.31 93 GLU B CA 1
ATOM 2451 C C . GLU B 1 93 ? -13.102 -4.219 14.461 1 97.31 93 GLU B C 1
ATOM 2453 O O . GLU B 1 93 ? -13.82 -3.867 15.398 1 97.31 93 GLU B O 1
ATOM 2458 N N . SER B 1 94 ? -13.492 -4.102 13.148 1 96.19 94 SER B N 1
ATOM 2459 C CA . SER B 1 94 ? -14.57 -3.143 12.922 1 96.19 94 SER B CA 1
ATOM 2460 C C . SER B 1 94 ? -15.656 -3.725 12.023 1 96.19 94 SER B C 1
ATOM 2462 O O . SER B 1 94 ? -16.75 -3.182 11.945 1 96.19 94 SER B O 1
ATOM 2464 N N . ALA B 1 95 ? -15.367 -4.762 11.273 1 97.25 95 ALA B N 1
ATOM 2465 C CA . ALA B 1 95 ? -16.359 -5.27 10.328 1 97.25 95 ALA B CA 1
ATOM 2466 C C . ALA B 1 95 ? -17.578 -5.836 11.055 1 97.25 95 ALA B C 1
ATOM 2468 O O . ALA B 1 95 ? -17.438 -6.496 12.086 1 97.25 95 ALA B O 1
ATOM 2469 N N . PRO B 1 96 ? -18.766 -5.562 10.562 1 97.62 96 PRO B N 1
ATOM 2470 C CA . PRO B 1 96 ? -19.938 -6.25 11.117 1 97.62 96 PRO B CA 1
ATOM 2471 C C . PRO B 1 96 ? -19.859 -7.77 10.961 1 97.62 96 PRO B C 1
ATOM 2473 O O . PRO B 1 96 ? -19.219 -8.266 10.031 1 97.62 96 PRO B O 1
ATOM 2476 N N . ASP B 1 97 ? -20.516 -8.445 11.844 1 97.56 97 ASP B N 1
ATOM 2477 C CA . ASP B 1 97 ? -20.516 -9.906 11.828 1 97.56 97 ASP B CA 1
ATOM 2478 C C . ASP B 1 97 ? -21 -10.438 10.484 1 97.56 97 ASP B C 1
ATOM 2480 O O . ASP B 1 97 ? -20.547 -11.484 10.016 1 97.56 97 ASP B O 1
ATOM 2484 N N . SER B 1 98 ? -21.875 -9.727 9.859 1 98.06 98 SER B N 1
ATOM 2485 C CA . SER B 1 98 ? -22.438 -10.164 8.578 1 98.06 98 SER B CA 1
ATOM 2486 C C . SER B 1 98 ? -21.359 -10.195 7.496 1 98.06 98 SER B C 1
ATOM 2488 O O . SER B 1 98 ? -21.375 -11.078 6.633 1 98.06 98 SER B O 1
ATOM 2490 N N . VAL B 1 99 ? -20.5 -9.25 7.605 1 98.19 99 VAL B N 1
ATOM 2491 C CA . VAL B 1 99 ? -19.422 -9.18 6.629 1 98.19 99 VAL B CA 1
ATOM 2492 C C . VAL B 1 99 ? -18.469 -10.359 6.82 1 98.19 99 VAL B C 1
ATOM 2494 O O . VAL B 1 99 ? -18.094 -11.023 5.852 1 98.19 99 VAL B O 1
ATOM 2497 N N . LEU B 1 100 ? -18.156 -10.656 8.07 1 98.56 100 LEU B N 1
ATOM 2498 C CA . LEU B 1 100 ? -17.266 -11.789 8.352 1 98.56 100 LEU B CA 1
ATOM 2499 C C . LEU B 1 100 ? -17.953 -13.109 8.008 1 98.56 100 LEU B C 1
ATOM 2501 O O . LEU B 1 100 ? -17.297 -14.039 7.523 1 98.56 100 LEU B O 1
ATOM 2505 N N . LYS B 1 101 ? -19.234 -13.172 8.211 1 98.44 101 LYS B N 1
ATOM 2506 C CA . LYS B 1 101 ? -19.984 -14.375 7.895 1 98.44 101 LYS B CA 1
ATOM 2507 C C . LYS B 1 101 ? -20.016 -14.633 6.391 1 98.44 101 LYS B C 1
ATOM 2509 O O . LYS B 1 101 ? -20.016 -15.789 5.953 1 98.44 101 LYS B O 1
ATOM 2514 N N . SER B 1 102 ? -20 -13.586 5.609 1 98.12 102 SER B N 1
ATOM 2515 C CA . SER B 1 102 ? -20.047 -13.727 4.16 1 98.12 102 SER B CA 1
ATOM 2516 C C . SER B 1 102 ? -18.812 -14.445 3.631 1 98.12 102 SER B C 1
ATOM 2518 O O . SER B 1 102 ? -18.812 -14.945 2.506 1 98.12 102 SER B O 1
ATOM 2520 N N . LEU B 1 103 ? -17.797 -14.531 4.422 1 98.62 103 LEU B N 1
ATOM 2521 C CA . LEU B 1 103 ? -16.562 -15.211 4.016 1 98.62 103 LEU B CA 1
ATOM 2522 C C . LEU B 1 103 ? -16.766 -16.719 3.965 1 98.62 103 LEU B C 1
ATOM 2524 O O . LEU B 1 103 ? -15.945 -17.453 3.398 1 98.62 103 LEU B O 1
ATOM 2528 N N . ASP B 1 104 ? -17.891 -17.203 4.492 1 98.44 104 ASP B N 1
ATOM 2529 C CA . ASP B 1 104 ? -18.188 -18.625 4.543 1 98.44 104 ASP B CA 1
ATOM 2530 C C . ASP B 1 104 ? -18.234 -19.234 3.141 1 98.44 104 ASP B C 1
ATOM 2532 O O . ASP B 1 104 ? -18.031 -20.438 2.967 1 98.44 104 ASP B O 1
ATOM 2536 N N . GLU B 1 105 ? -18.516 -18.406 2.172 1 97.5 105 GLU B N 1
ATOM 2537 C CA . GLU B 1 105 ? -18.609 -18.891 0.802 1 97.5 105 GLU B CA 1
ATOM 2538 C C . GLU B 1 105 ? -17.266 -19.453 0.332 1 97.5 105 GLU B C 1
ATOM 2540 O O . GLU B 1 105 ? -17.203 -20.25 -0.606 1 97.5 105 GLU B O 1
ATOM 2545 N N . PHE B 1 106 ? -16.203 -19.156 1.091 1 97.81 106 PHE B N 1
ATOM 2546 C CA . PHE B 1 106 ? -14.867 -19.531 0.648 1 97.81 106 PHE B CA 1
ATOM 2547 C C . PHE B 1 106 ? -14.359 -20.734 1.428 1 97.81 106 PHE B C 1
ATOM 2549 O O . PHE B 1 106 ? -13.188 -21.109 1.312 1 97.81 106 PHE B O 1
ATOM 2556 N N . ARG B 1 107 ? -15.148 -21.406 2.16 1 97.06 107 ARG B N 1
ATOM 2557 C CA . ARG B 1 107 ? -14.727 -22.531 2.982 1 97.06 107 ARG B CA 1
ATOM 2558 C C . ARG B 1 107 ? -14.516 -23.781 2.131 1 97.06 107 ARG B C 1
ATOM 2560 O O . ARG B 1 107 ? -13.852 -24.734 2.557 1 97.06 107 ARG B O 1
ATOM 2567 N N . ARG B 1 108 ? -15.117 -23.719 1.019 1 92.94 108 ARG B N 1
ATOM 2568 C CA . ARG B 1 108 ? -15.031 -24.891 0.15 1 92.94 108 ARG B CA 1
ATOM 2569 C C . ARG B 1 108 ? -14.656 -24.5 -1.271 1 92.94 108 ARG B C 1
ATOM 2571 O O . ARG B 1 108 ? -14.977 -23.391 -1.721 1 92.94 108 ARG B O 1
ATOM 2578 N N . PHE B 1 109 ? -13.969 -25.344 -1.841 1 92.44 109 PHE B N 1
ATOM 2579 C CA . PHE B 1 109 ? -13.578 -25.172 -3.234 1 92.44 109 PHE B CA 1
ATOM 2580 C C . PHE B 1 109 ? -13.648 -26.5 -3.988 1 92.44 109 PHE B C 1
ATOM 2582 O O . PHE B 1 109 ? -13.234 -27.531 -3.471 1 92.44 109 PHE B O 1
ATOM 2589 N N . ALA B 1 110 ? -14.414 -26.406 -5.102 1 88.5 110 ALA B N 1
ATOM 2590 C CA . ALA B 1 110 ? -14.43 -27.516 -6.047 1 88.5 110 ALA B CA 1
ATOM 2591 C C . ALA B 1 110 ? -14.055 -27.047 -7.449 1 88.5 110 ALA B C 1
ATOM 2593 O O . ALA B 1 110 ? -14.586 -26.062 -7.945 1 88.5 110 ALA B O 1
ATOM 2594 N N . GLY B 1 111 ? -12.984 -27.484 -7.969 1 86.31 111 GLY B N 1
ATOM 2595 C CA . GLY B 1 111 ? -12.594 -27.094 -9.312 1 86.31 111 GLY B CA 1
ATOM 2596 C C . GLY B 1 111 ? -11.164 -27.484 -9.656 1 86.31 111 GLY B C 1
ATOM 2597 O O . GLY B 1 111 ? -10.516 -28.203 -8.898 1 86.31 111 GLY B O 1
ATOM 2598 N N . ASN B 1 112 ? -10.789 -27.125 -10.844 1 81.88 112 ASN B N 1
ATOM 2599 C CA . ASN B 1 112 ? -9.43 -27.391 -11.312 1 81.88 112 ASN B CA 1
ATOM 2600 C C . ASN B 1 112 ? -8.477 -26.266 -10.914 1 81.88 112 ASN B C 1
ATOM 2602 O O . ASN B 1 112 ? -8.836 -25.375 -10.148 1 81.88 112 ASN B O 1
ATOM 2606 N N . HIS B 1 113 ? -7.273 -26.297 -11.312 1 77.69 113 HIS B N 1
ATOM 2607 C CA . HIS B 1 113 ? -6.23 -25.344 -10.953 1 77.69 113 HIS B CA 1
ATOM 2608 C C . HIS B 1 113 ? -6.59 -23.938 -11.406 1 77.69 113 HIS B C 1
ATOM 2610 O O . HIS B 1 113 ? -6.352 -22.969 -10.688 1 77.69 113 HIS B O 1
ATOM 2616 N N . GLU B 1 114 ? -7.145 -23.859 -12.539 1 75 114 GLU B N 1
ATOM 2617 C CA . GLU B 1 114 ? -7.523 -22.531 -13.039 1 75 114 GLU B CA 1
ATOM 2618 C C . GLU B 1 114 ? -8.664 -21.938 -12.227 1 75 114 GLU B C 1
ATOM 2620 O O . GLU B 1 114 ? -8.695 -20.734 -11.961 1 75 114 GLU B O 1
ATOM 2625 N N . ASP B 1 115 ? -9.539 -22.812 -11.82 1 86.31 115 ASP B N 1
ATOM 2626 C CA . ASP B 1 115 ? -10.633 -22.375 -10.953 1 86.31 115 ASP B CA 1
ATOM 2627 C C . ASP B 1 115 ? -10.102 -21.875 -9.609 1 86.31 115 ASP B C 1
ATOM 2629 O O . ASP B 1 115 ? -10.68 -20.969 -9 1 86.31 115 ASP B O 1
ATOM 2633 N N . PHE B 1 116 ? -9.062 -22.484 -9.25 1 89 116 PHE B N 1
ATOM 2634 C CA . PHE B 1 116 ? -8.492 -22.109 -7.961 1 89 116 PHE B CA 1
ATOM 2635 C C . PHE B 1 116 ? -7.93 -20.703 -8.008 1 89 116 PHE B C 1
ATOM 2637 O O . PHE B 1 116 ? -8.008 -19.953 -7.023 1 89 116 PHE B O 1
ATOM 2644 N N . ILE B 1 117 ? -7.398 -20.328 -9.102 1 84.31 117 ILE B N 1
ATOM 2645 C CA . ILE B 1 117 ? -6.832 -18.984 -9.227 1 84.31 117 ILE B CA 1
ATOM 2646 C C . ILE B 1 117 ? -7.926 -17.953 -9.016 1 84.31 117 ILE B C 1
ATOM 2648 O O . ILE B 1 117 ? -7.738 -16.984 -8.273 1 84.31 117 ILE B O 1
ATOM 2652 N N . ALA B 1 118 ? -9.031 -18.172 -9.656 1 88.19 118 ALA B N 1
ATOM 2653 C CA . ALA B 1 118 ? -10.172 -17.266 -9.508 1 88.19 118 ALA B CA 1
ATOM 2654 C C . ALA B 1 118 ? -10.695 -17.281 -8.078 1 88.19 118 ALA B C 1
ATOM 2656 O O . ALA B 1 118 ? -11 -16.219 -7.516 1 88.19 118 ALA B O 1
ATOM 2657 N N . TYR B 1 119 ? -10.812 -18.422 -7.512 1 93.81 119 TYR B N 1
ATOM 2658 C CA . TYR B 1 119 ? -11.227 -18.594 -6.125 1 93.81 119 TYR B CA 1
ATOM 2659 C C . TYR B 1 119 ? -10.297 -17.828 -5.188 1 93.81 119 TYR B C 1
ATOM 2661 O O . TYR B 1 119 ? -10.758 -17.047 -4.344 1 93.81 119 TYR B O 1
ATOM 2669 N N . ASN B 1 120 ? -9.031 -18.062 -5.355 1 94.19 120 ASN B N 1
ATOM 2670 C CA . ASN B 1 120 ? -8.023 -17.453 -4.504 1 94.19 120 ASN B CA 1
ATOM 2671 C C . ASN B 1 120 ? -8.062 -15.938 -4.59 1 94.19 120 ASN B C 1
ATOM 2673 O O . ASN B 1 120 ? -8.016 -15.25 -3.57 1 94.19 120 ASN B O 1
ATOM 2677 N N . ARG B 1 121 ? -8.164 -15.461 -5.77 1 93 121 ARG B N 1
ATOM 2678 C CA . ARG B 1 121 ? -8.281 -14.023 -5.977 1 93 121 ARG B CA 1
ATOM 2679 C C . ARG B 1 121 ? -9.508 -13.461 -5.262 1 93 121 ARG B C 1
ATOM 2681 O O . ARG B 1 121 ? -9.414 -12.453 -4.562 1 93 121 ARG B O 1
ATOM 2688 N N . SER B 1 122 ? -10.594 -14.109 -5.414 1 96.19 122 SER B N 1
ATOM 2689 C CA . SER B 1 122 ? -11.844 -13.656 -4.82 1 96.19 122 SER B CA 1
ATOM 2690 C C . SER B 1 122 ? -11.773 -13.664 -3.297 1 96.19 122 SER B C 1
ATOM 2692 O O . SER B 1 122 ? -12.289 -12.758 -2.641 1 96.19 122 SER B O 1
ATOM 2694 N N . PHE B 1 123 ? -11.148 -14.711 -2.746 1 98.5 123 PHE B N 1
ATOM 2695 C CA . PHE B 1 123 ? -11.023 -14.828 -1.299 1 98.5 123 PHE B CA 1
ATOM 2696 C C . PHE B 1 123 ? -10.219 -13.664 -0.731 1 98.5 123 PHE B C 1
ATOM 2698 O O . PHE B 1 123 ? -10.68 -12.961 0.171 1 98.5 123 PHE B O 1
ATOM 2705 N N . HIS B 1 124 ? -9.07 -13.375 -1.271 1 98.38 124 HIS B N 1
ATOM 2706 C CA . HIS B 1 124 ? -8.188 -12.344 -0.736 1 98.38 124 HIS B CA 1
ATOM 2707 C C . HIS B 1 124 ? -8.742 -10.953 -1.009 1 98.38 124 HIS B C 1
ATOM 2709 O O . HIS B 1 124 ? -8.547 -10.031 -0.206 1 98.38 124 HIS B O 1
ATOM 2715 N N . THR B 1 125 ? -9.461 -10.828 -2.152 1 97.56 125 THR B N 1
ATOM 2716 C CA . THR B 1 125 ? -10.156 -9.57 -2.422 1 97.56 125 THR B CA 1
ATOM 2717 C C . THR B 1 125 ? -11.242 -9.32 -1.381 1 97.56 125 THR B C 1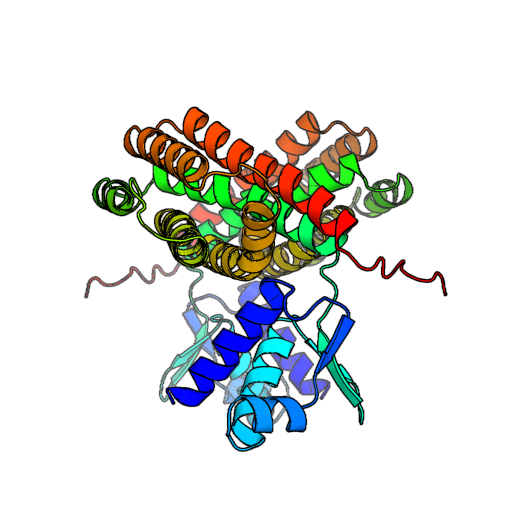
ATOM 2719 O O . THR B 1 125 ? -11.414 -8.195 -0.912 1 97.56 125 THR B O 1
ATOM 2722 N N . ALA B 1 126 ? -11.922 -10.383 -1.02 1 98.44 126 ALA B N 1
ATOM 2723 C CA . ALA B 1 126 ? -12.945 -10.273 0.014 1 98.44 126 ALA B CA 1
ATOM 2724 C C . ALA B 1 126 ? -12.336 -9.852 1.349 1 98.44 126 ALA B C 1
ATOM 2726 O O . ALA B 1 126 ? -12.922 -9.047 2.08 1 98.44 126 ALA B O 1
ATOM 2727 N N . LEU B 1 127 ? -11.195 -10.398 1.686 1 98.62 127 LEU B N 1
ATOM 2728 C CA . LEU B 1 127 ? -10.484 -9.984 2.895 1 98.62 127 LEU B CA 1
ATOM 2729 C C . LEU B 1 127 ? -10.18 -8.492 2.865 1 98.62 127 LEU B C 1
ATOM 2731 O O . LEU B 1 127 ? -10.375 -7.797 3.865 1 98.62 127 LEU B O 1
ATOM 2735 N N . ALA B 1 128 ? -9.68 -8.039 1.714 1 98.44 128 ALA B N 1
ATOM 2736 C CA . ALA B 1 128 ? -9.328 -6.633 1.547 1 98.44 128 ALA B CA 1
ATOM 2737 C C . ALA B 1 128 ? -10.531 -5.73 1.79 1 98.44 128 ALA B C 1
ATOM 2739 O O . ALA B 1 128 ? -10.461 -4.781 2.574 1 98.44 128 ALA B O 1
ATOM 2740 N N . HIS B 1 129 ? -11.617 -6.09 1.237 1 97.75 129 HIS B N 1
ATOM 2741 C CA . HIS B 1 129 ? -12.812 -5.266 1.34 1 97.75 129 HIS B CA 1
ATOM 2742 C C . HIS B 1 129 ? -13.398 -5.324 2.744 1 97.75 129 HIS B C 1
ATOM 2744 O O . HIS B 1 129 ? -13.961 -4.336 3.23 1 97.75 129 HIS B O 1
ATOM 2750 N N . ALA B 1 130 ? -13.266 -6.422 3.385 1 98.25 130 ALA B N 1
ATOM 2751 C CA . ALA B 1 130 ? -13.797 -6.586 4.734 1 98.25 130 ALA B CA 1
ATOM 2752 C C . ALA B 1 130 ? -13.125 -5.629 5.711 1 98.25 130 ALA B C 1
ATOM 2754 O O . ALA B 1 130 ? -13.656 -5.344 6.785 1 98.25 130 ALA B O 1
ATOM 2755 N N . SER B 1 131 ? -11.953 -5.152 5.402 1 97.94 131 SER B N 1
ATOM 2756 C CA . SER B 1 131 ? -11.211 -4.25 6.27 1 97.94 131 SER B CA 1
ATOM 2757 C C . SER B 1 131 ? -11.953 -2.934 6.469 1 97.94 131 SER B C 1
ATOM 2759 O O . SER B 1 131 ? -11.766 -2.254 7.48 1 97.94 131 SER B O 1
ATOM 2761 N N . GLY B 1 132 ? -12.695 -2.551 5.414 1 95.94 132 GLY B N 1
ATOM 2762 C CA . GLY B 1 132 ? -13.359 -1.259 5.438 1 95.94 132 GLY B CA 1
ATOM 2763 C C . GLY B 1 132 ? -12.43 -0.1 5.156 1 95.94 132 GLY B C 1
ATOM 2764 O O . GLY B 1 132 ? -12.867 1.048 5.051 1 95.94 132 GLY B O 1
ATOM 2765 N N . ASN B 1 133 ? -11.203 -0.329 5.07 1 96.56 133 ASN B N 1
ATOM 2766 C CA . ASN B 1 133 ? -10.227 0.681 4.68 1 96.56 133 ASN B CA 1
ATOM 2767 C C . ASN B 1 133 ? -10.117 0.797 3.164 1 96.56 133 ASN B C 1
ATOM 2769 O O . ASN B 1 133 ? -9.438 -0.009 2.523 1 96.56 133 ASN B O 1
ATOM 2773 N N . ARG B 1 134 ? -10.609 1.762 2.631 1 92.88 134 ARG B N 1
ATOM 2774 C CA . ARG B 1 134 ? -10.742 1.861 1.182 1 92.88 134 ARG B CA 1
ATOM 2775 C C . ARG B 1 134 ? -9.375 1.957 0.511 1 92.88 134 ARG B C 1
ATOM 2777 O O . ARG B 1 134 ? -9.164 1.389 -0.562 1 92.88 134 ARG B O 1
ATOM 2784 N N . ARG B 1 135 ? -8.477 2.664 1.123 1 91.94 135 ARG B N 1
ATOM 2785 C CA . ARG B 1 135 ? -7.148 2.84 0.544 1 91.94 135 ARG B CA 1
ATOM 2786 C C . ARG B 1 135 ? -6.367 1.53 0.56 1 91.94 135 ARG B C 1
ATOM 2788 O O . ARG B 1 135 ? -5.793 1.133 -0.456 1 91.94 135 ARG B O 1
ATOM 2795 N N . MET B 1 136 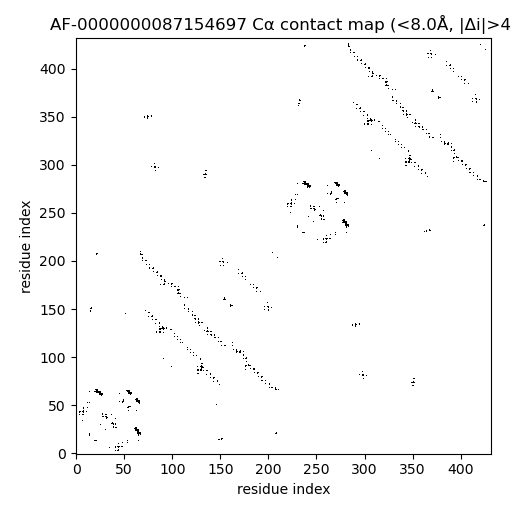? -6.371 0.841 1.688 1 97.19 136 MET B N 1
ATOM 2796 C CA . MET B 1 136 ? -5.676 -0.44 1.775 1 97.19 136 MET B CA 1
ATOM 2797 C C . MET B 1 136 ? -6.305 -1.466 0.838 1 97.19 136 MET B C 1
ATOM 2799 O O . MET B 1 136 ? -5.594 -2.213 0.163 1 97.19 136 MET B O 1
ATOM 2803 N N . ALA B 1 137 ? -7.66 -1.456 0.791 1 96.75 137 ALA B N 1
ATOM 2804 C CA . ALA B 1 137 ? -8.367 -2.422 -0.048 1 96.75 137 ALA B CA 1
ATOM 2805 C C . ALA B 1 137 ? -8.016 -2.232 -1.52 1 96.75 137 ALA B C 1
ATOM 2807 O O . ALA B 1 137 ? -7.738 -3.205 -2.229 1 96.75 137 ALA B O 1
ATOM 2808 N N . SER B 1 138 ? -7.961 -1.04 -1.912 1 92.75 138 SER B N 1
ATOM 2809 C CA . SER B 1 138 ? -7.637 -0.751 -3.305 1 92.75 138 SER B CA 1
ATOM 2810 C C . SER B 1 138 ? -6.23 -1.226 -3.656 1 92.75 138 SER B C 1
ATOM 2812 O O . SER B 1 138 ? -6.031 -1.91 -4.66 1 92.75 138 SER B O 1
ATOM 2814 N N . ALA B 1 139 ? -5.297 -0.882 -2.83 1 93.25 139 ALA B N 1
ATOM 2815 C CA . ALA B 1 139 ? -3.91 -1.279 -3.068 1 93.25 139 ALA B CA 1
ATOM 2816 C C . ALA B 1 139 ? -3.76 -2.797 -3.029 1 93.25 139 ALA B C 1
ATOM 2818 O O . ALA B 1 139 ? -3.078 -3.381 -3.875 1 93.25 139 ALA B O 1
ATOM 2819 N N . LEU B 1 140 ? -4.395 -3.41 -2.09 1 96.56 140 LEU B N 1
ATOM 2820 C CA . LEU B 1 140 ? -4.27 -4.852 -1.922 1 96.56 140 LEU B CA 1
ATOM 2821 C C . LEU B 1 140 ? -4.926 -5.594 -3.082 1 96.56 140 LEU B C 1
ATOM 2823 O O . LEU B 1 140 ? -4.391 -6.594 -3.566 1 96.56 140 LEU B O 1
ATOM 2827 N N . CYS B 1 141 ? -6.078 -5.148 -3.553 1 92.31 141 CYS B N 1
ATOM 2828 C CA . CYS B 1 141 ? -6.738 -5.781 -4.691 1 92.31 141 CYS B CA 1
ATOM 2829 C C . CYS B 1 141 ? -5.852 -5.734 -5.93 1 92.31 141 CYS B C 1
ATOM 2831 O O . CYS B 1 141 ? -5.789 -6.699 -6.691 1 92.31 141 CYS B O 1
ATOM 2833 N N . ASP B 1 142 ? -5.176 -4.656 -6.031 1 85.56 142 ASP B N 1
ATOM 2834 C CA . ASP B 1 142 ? -4.234 -4.543 -7.141 1 85.56 142 ASP B CA 1
ATOM 2835 C C . ASP B 1 142 ? -3.105 -5.562 -7.012 1 85.56 142 ASP B C 1
ATOM 2837 O O . ASP B 1 142 ? -2.742 -6.223 -7.988 1 85.56 142 ASP B O 1
ATOM 2841 N N . LEU B 1 143 ? -2.545 -5.707 -5.844 1 91.56 143 LEU B N 1
ATOM 2842 C CA . LEU B 1 143 ? -1.467 -6.652 -5.578 1 91.56 143 LEU B CA 1
ATOM 2843 C C . LEU B 1 143 ? -1.93 -8.086 -5.816 1 91.56 143 LEU B C 1
ATOM 2845 O O . LEU B 1 143 ? -1.203 -8.891 -6.406 1 91.56 143 LEU B O 1
ATOM 2849 N N . ILE B 1 144 ? -3.145 -8.359 -5.371 1 91.69 144 ILE B N 1
ATOM 2850 C CA . ILE B 1 144 ? -3.717 -9.695 -5.512 1 91.69 144 ILE B CA 1
ATOM 2851 C C . ILE B 1 144 ? -3.859 -10.039 -6.996 1 91.69 144 ILE B C 1
ATOM 2853 O O . ILE B 1 144 ? -3.496 -11.141 -7.418 1 91.69 144 ILE B O 1
ATOM 2857 N N . GLY B 1 145 ? -4.344 -9.086 -7.785 1 84.06 145 GLY B N 1
ATOM 2858 C CA . GLY B 1 145 ? -4.457 -9.312 -9.219 1 84.06 145 GLY B CA 1
ATOM 2859 C C . GLY B 1 145 ? -3.123 -9.586 -9.883 1 84.06 145 GLY B C 1
ATOM 2860 O O . GLY B 1 145 ? -3.02 -10.477 -10.734 1 84.06 145 GLY B O 1
ATOM 2861 N N . GLN B 1 146 ? -2.115 -8.922 -9.422 1 80 146 GLN B N 1
ATOM 2862 C CA . GLN B 1 146 ? -0.788 -9.086 -10.008 1 80 146 GLN B CA 1
ATOM 2863 C C . GLN B 1 146 ? -0.139 -10.391 -9.539 1 80 146 GLN B C 1
ATOM 2865 O O . GLN B 1 146 ? 0.779 -10.898 -10.188 1 80 146 GLN B O 1
ATOM 2870 N N . ALA B 1 147 ? -0.597 -10.898 -8.43 1 86.69 147 ALA B N 1
ATOM 2871 C CA . ALA B 1 147 ? 0.006 -12.094 -7.848 1 86.69 147 ALA B CA 1
ATOM 2872 C C . ALA B 1 147 ? -0.568 -13.359 -8.477 1 86.69 147 ALA B C 1
ATOM 2874 O O . ALA B 1 147 ? -0.09 -14.469 -8.203 1 86.69 147 ALA B O 1
ATOM 2875 N N . ASP B 1 148 ? -1.545 -13.273 -9.328 1 80.25 148 ASP B N 1
ATOM 2876 C CA . ASP B 1 148 ? -2.18 -14.43 -9.945 1 80.25 148 ASP B CA 1
ATOM 2877 C C . ASP B 1 148 ? -1.144 -15.336 -10.609 1 80.25 148 ASP B C 1
ATOM 2879 O O . ASP B 1 148 ? -1.219 -16.562 -10.5 1 80.25 148 ASP B O 1
ATOM 2883 N N . ARG B 1 149 ? -0.24 -14.711 -11.258 1 75.88 149 ARG B N 1
ATOM 2884 C CA . ARG B 1 149 ? 0.779 -15.484 -11.961 1 75.88 149 ARG B CA 1
ATOM 2885 C C . ARG B 1 149 ? 1.646 -16.266 -10.984 1 75.88 149 ARG B C 1
ATOM 2887 O O . ARG B 1 149 ? 2.072 -17.391 -11.281 1 75.88 149 ARG B O 1
ATOM 2894 N N . LEU B 1 150 ? 1.909 -15.68 -9.914 1 82.94 150 LEU B N 1
ATOM 2895 C CA . LEU B 1 150 ? 2.723 -16.344 -8.898 1 82.94 150 LEU B CA 1
ATOM 2896 C C . LEU B 1 150 ? 1.964 -17.516 -8.273 1 82.94 150 LEU B C 1
ATOM 2898 O O . LEU B 1 150 ? 2.553 -18.547 -7.977 1 82.94 150 LEU B O 1
ATOM 2902 N N . VAL B 1 151 ? 0.648 -17.312 -8.078 1 82.75 151 VAL B N 1
ATOM 2903 C CA . VAL B 1 151 ? -0.191 -18.391 -7.562 1 82.75 151 VAL B CA 1
ATOM 2904 C C . VAL B 1 151 ? -0.196 -19.562 -8.547 1 82.75 151 VAL B C 1
ATOM 2906 O O . VAL B 1 151 ? -0.123 -20.734 -8.141 1 82.75 151 VAL B O 1
ATOM 2909 N N . ARG B 1 152 ? -0.251 -19.281 -9.742 1 76.94 152 ARG B N 1
ATOM 2910 C CA . ARG B 1 152 ? -0.21 -20.312 -10.773 1 76.94 152 ARG B CA 1
ATOM 2911 C C . ARG B 1 152 ? 1.095 -21.094 -10.711 1 76.94 152 ARG B C 1
ATOM 2913 O O . ARG B 1 152 ? 1.093 -22.328 -10.836 1 76.94 152 ARG B O 1
ATOM 2920 N N . VAL B 1 153 ? 2.139 -20.344 -10.609 1 75.06 153 VAL B N 1
ATOM 2921 C CA . VAL B 1 153 ? 3.441 -21 -10.477 1 75.06 153 VAL B CA 1
ATOM 2922 C C . VAL B 1 153 ? 3.449 -21.906 -9.25 1 75.06 153 VAL B C 1
ATOM 2924 O O . VAL B 1 153 ? 3.975 -23.016 -9.297 1 75.06 153 VAL B O 1
ATOM 2927 N N . SER B 1 154 ? 2.898 -21.406 -8.195 1 77.69 154 SER B N 1
ATOM 2928 C CA . SER B 1 154 ? 2.867 -22.141 -6.934 1 77.69 154 SER B CA 1
ATOM 2929 C C . SER B 1 154 ? 2.1 -23.453 -7.07 1 77.69 154 SER B C 1
ATOM 2931 O O . SER B 1 154 ? 2.525 -24.484 -6.551 1 77.69 154 SER B O 1
ATOM 2933 N N . ILE B 1 155 ? 1.02 -23.5 -7.812 1 76.44 155 ILE B N 1
ATOM 2934 C CA . ILE B 1 155 ? 0.153 -24.672 -7.852 1 76.44 155 ILE B CA 1
ATOM 2935 C C . ILE B 1 155 ? 0.599 -25.609 -8.969 1 76.44 155 ILE B C 1
ATOM 2937 O O . ILE B 1 155 ? 0.3 -26.797 -8.945 1 76.44 155 ILE B O 1
ATOM 2941 N N . SER B 1 156 ? 1.231 -25.031 -9.977 1 68 156 SER 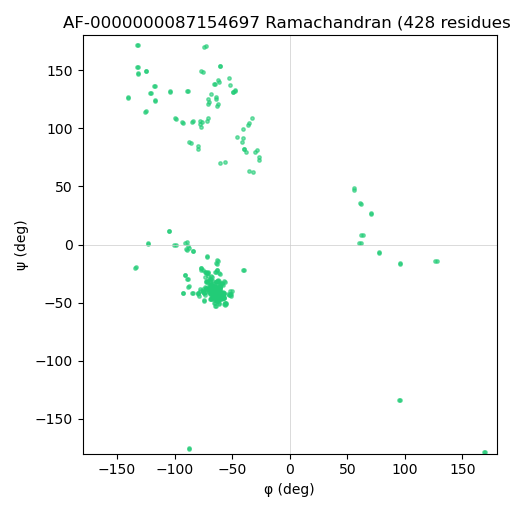B N 1
ATOM 2942 C CA . SER B 1 156 ? 1.701 -25.859 -11.07 1 68 156 SER B CA 1
ATOM 2943 C C . SER B 1 156 ? 2.941 -26.656 -10.664 1 68 156 SER B C 1
ATOM 2945 O O . SER B 1 156 ? 3.176 -27.75 -11.172 1 68 156 SER B O 1
ATOM 2947 N N . ASN B 1 157 ? 3.846 -25.984 -10.1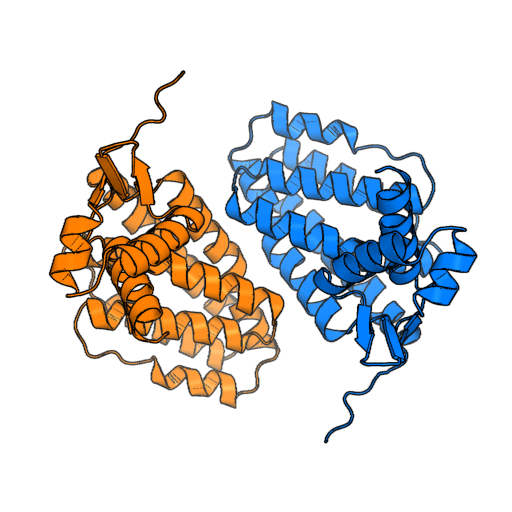09 1 59.56 157 ASN B N 1
ATOM 2948 C CA . ASN B 1 157 ? 5.121 -26.609 -9.789 1 59.56 157 ASN B CA 1
ATOM 2949 C C . ASN B 1 157 ? 4.984 -27.562 -8.602 1 59.56 157 ASN B C 1
ATOM 2951 O O . ASN B 1 157 ? 5.91 -28.328 -8.305 1 59.56 157 ASN B O 1
ATOM 2955 N N . LEU B 1 158 ? 4.105 -27.438 -7.816 1 51.56 158 LEU B N 1
ATOM 2956 C CA . LEU B 1 158 ? 4.047 -28.281 -6.637 1 51.56 158 LEU B CA 1
ATOM 2957 C C . LEU B 1 158 ? 3.461 -29.656 -6.98 1 51.56 158 LEU B C 1
ATOM 2959 O O . LEU B 1 158 ? 2.305 -29.75 -7.398 1 51.56 158 LEU B O 1
ATOM 2963 N N . LYS B 1 159 ? 4.383 -30.438 -7.492 1 47.25 159 LYS B N 1
ATOM 2964 C CA . LYS B 1 159 ? 4.066 -31.844 -7.234 1 47.25 159 LYS B CA 1
ATOM 2965 C C . LYS B 1 159 ? 3.471 -32.031 -5.84 1 47.25 159 LYS B C 1
ATOM 2967 O O . LYS B 1 159 ? 4.16 -31.828 -4.836 1 47.25 159 LYS B O 1
ATOM 2972 N N . GLY B 1 160 ? 2.166 -31.734 -5.707 1 52.31 160 GLY B N 1
ATOM 2973 C CA . GLY B 1 160 ? 1.536 -31.984 -4.418 1 52.31 160 GLY B CA 1
ATOM 2974 C C . GLY B 1 160 ? 0.796 -30.781 -3.869 1 52.31 160 GLY B C 1
ATOM 2975 O O . GLY B 1 160 ? 0.184 -30.859 -2.803 1 52.31 160 GLY B O 1
ATOM 2976 N N . HIS B 1 161 ? 1.146 -29.656 -4.547 1 58.72 161 HIS B N 1
ATOM 2977 C CA . HIS B 1 161 ? 0.392 -28.641 -3.838 1 58.72 161 HIS B CA 1
ATOM 2978 C C . HIS B 1 161 ? -1.076 -28.641 -4.25 1 58.72 161 HIS B C 1
ATOM 2980 O O . HIS B 1 161 ? -1.394 -28.5 -5.434 1 58.72 161 HIS B O 1
ATOM 2986 N N . ASP B 1 162 ? -1.771 -29.188 -3.352 1 71.31 162 ASP B N 1
ATOM 2987 C CA . ASP B 1 162 ? -3.197 -29.469 -3.271 1 71.31 162 ASP B CA 1
ATOM 2988 C C . ASP B 1 162 ? -3.996 -28.219 -2.906 1 71.31 162 ASP B C 1
ATOM 2990 O O . ASP B 1 162 ? -3.844 -27.688 -1.81 1 71.31 162 ASP B O 1
ATOM 2994 N N . PRO B 1 163 ? -4.676 -27.703 -3.904 1 82.56 163 PRO B N 1
ATOM 2995 C CA . PRO B 1 163 ? -5.586 -26.594 -3.568 1 82.56 163 PRO B CA 1
ATOM 2996 C C . PRO B 1 163 ? -6.34 -26.828 -2.264 1 82.56 163 PRO B C 1
ATOM 2998 O O . PRO B 1 163 ? -6.707 -25.875 -1.575 1 82.56 163 PRO B O 1
ATOM 3001 N N . ALA B 1 164 ? -6.391 -28.062 -1.953 1 87.25 164 ALA B N 1
ATOM 3002 C CA . ALA B 1 164 ? -7.152 -28.406 -0.755 1 87.25 164 ALA B CA 1
ATOM 3003 C C . ALA B 1 164 ? -6.461 -27.891 0.502 1 87.25 164 ALA B C 1
ATOM 3005 O O . ALA B 1 164 ? -7.121 -27.453 1.442 1 87.25 164 ALA B O 1
ATOM 3006 N N . LYS B 1 165 ? -5.215 -27.984 0.521 1 89.19 165 LYS B N 1
ATOM 3007 C CA . LYS B 1 165 ? -4.461 -27.484 1.668 1 89.19 165 LYS B CA 1
ATOM 3008 C C . LYS B 1 165 ? -4.605 -25.969 1.802 1 89.19 165 LYS B C 1
ATOM 3010 O O . LYS B 1 165 ? -4.766 -25.453 2.91 1 89.19 165 LYS B O 1
ATOM 3015 N N . LEU B 1 166 ? -4.504 -25.281 0.751 1 91.5 166 LEU B N 1
ATOM 3016 C CA . LEU B 1 166 ? -4.637 -23.828 0.76 1 91.5 166 LEU B CA 1
ATOM 3017 C C . LEU B 1 166 ? -6.047 -23.422 1.176 1 91.5 166 LEU B C 1
ATOM 3019 O O . LEU B 1 166 ? -6.219 -22.469 1.938 1 91.5 166 LEU B O 1
ATOM 3023 N N . VAL B 1 167 ? -7.016 -24.188 0.742 1 95.12 167 VAL B N 1
ATOM 3024 C CA . VAL B 1 167 ? -8.398 -23.906 1.105 1 95.12 167 VAL B CA 1
ATOM 3025 C C . VAL B 1 167 ? -8.602 -24.141 2.6 1 95.12 167 VAL B C 1
ATOM 3027 O O . VAL B 1 167 ? -9.328 -23.406 3.262 1 95.12 167 VAL B O 1
ATOM 3030 N N . ALA B 1 168 ? -7.973 -25.156 3.1 1 95.56 168 ALA B N 1
ATOM 3031 C CA . ALA B 1 168 ? -8.047 -25.422 4.535 1 95.56 168 ALA B CA 1
ATOM 3032 C C . ALA B 1 168 ? -7.445 -24.266 5.336 1 95.56 168 ALA B C 1
ATOM 3034 O O . ALA B 1 168 ? -7.957 -23.906 6.402 1 95.56 168 ALA B O 1
ATOM 3035 N N . GLU B 1 169 ? -6.379 -23.672 4.875 1 95.94 169 GLU B N 1
ATOM 3036 C CA . GLU B 1 169 ? -5.773 -22.516 5.508 1 95.94 169 GLU B CA 1
ATOM 3037 C C . GLU B 1 169 ? -6.723 -21.312 5.477 1 95.94 169 GLU B C 1
ATOM 3039 O O . GLU B 1 169 ? -6.84 -20.578 6.465 1 95.94 169 GLU B O 1
ATOM 3044 N N . HIS B 1 170 ? -7.379 -21.156 4.32 1 97.94 170 HIS B N 1
ATOM 3045 C CA . HIS B 1 170 ? -8.367 -20.094 4.219 1 97.94 170 HIS B CA 1
ATOM 3046 C C . HIS B 1 170 ? -9.5 -20.297 5.223 1 97.94 170 HIS B C 1
ATOM 3048 O O . HIS B 1 170 ? -9.922 -19.344 5.883 1 97.94 170 HIS B O 1
ATOM 3054 N N . ALA B 1 171 ? -9.906 -21.547 5.352 1 98.38 171 ALA B N 1
ATOM 3055 C CA . ALA B 1 171 ? -10.984 -21.844 6.289 1 98.38 171 ALA B CA 1
ATOM 3056 C C . ALA B 1 171 ? -10.562 -21.578 7.727 1 98.38 171 ALA B C 1
ATOM 3058 O O . ALA B 1 171 ? -11.352 -21.062 8.523 1 98.38 171 ALA B O 1
ATOM 3059 N N . ALA B 1 172 ? -9.383 -21.875 8.047 1 98.62 172 ALA B N 1
ATOM 3060 C CA . ALA B 1 172 ? -8.852 -21.609 9.383 1 98.62 172 ALA B CA 1
ATOM 3061 C C . ALA B 1 172 ? -8.797 -20.109 9.656 1 98.62 172 ALA B C 1
ATOM 3063 O O . ALA B 1 172 ? -9.078 -19.656 10.766 1 98.62 172 ALA B O 1
ATOM 3064 N N . LEU B 1 173 ? -8.414 -19.344 8.664 1 98.75 173 LEU B N 1
ATOM 3065 C CA . LEU B 1 173 ? -8.383 -17.891 8.789 1 98.75 173 LEU B CA 1
ATOM 3066 C C . LEU B 1 173 ? -9.789 -17.344 9.023 1 98.75 173 LEU B C 1
ATOM 3068 O O . LEU B 1 173 ? -9.984 -16.469 9.875 1 98.75 173 LEU B O 1
ATOM 3072 N N . ILE B 1 174 ? -10.742 -17.875 8.281 1 98.81 174 ILE B N 1
ATOM 3073 C CA . ILE B 1 174 ? -12.133 -17.453 8.43 1 98.81 174 ILE B CA 1
ATOM 3074 C C . ILE B 1 174 ? -12.602 -17.703 9.859 1 98.81 174 ILE B C 1
ATOM 3076 O O . ILE B 1 174 ? -13.211 -16.844 10.484 1 98.81 174 ILE B O 1
ATOM 3080 N N . ASP B 1 175 ? -12.266 -18.891 10.336 1 98.81 175 ASP B N 1
ATOM 3081 C CA . ASP B 1 175 ? -12.625 -19.219 11.711 1 98.81 175 ASP B CA 1
ATOM 3082 C C . ASP B 1 175 ? -12.07 -18.188 12.695 1 98.81 175 ASP B C 1
ATOM 3084 O O . ASP B 1 175 ? -12.797 -17.688 13.547 1 98.81 175 ASP B O 1
ATOM 3088 N N . ALA B 1 176 ? -10.859 -17.922 12.578 1 98.88 176 ALA B N 1
ATOM 3089 C CA . ALA B 1 176 ? -10.195 -16.984 13.477 1 98.88 176 ALA B CA 1
ATOM 3090 C C . ALA B 1 176 ? -10.805 -15.594 13.383 1 98.88 176 ALA B C 1
ATOM 3092 O O . ALA B 1 176 ? -10.977 -14.906 14.391 1 98.88 176 ALA B O 1
ATOM 3093 N N . MET B 1 177 ? -11.117 -15.164 12.164 1 98.81 177 MET B N 1
ATOM 3094 C CA . MET B 1 177 ? -11.703 -13.844 11.945 1 98.81 177 MET B CA 1
ATOM 3095 C C . MET B 1 177 ? -13.102 -13.758 12.555 1 98.81 177 MET B C 1
ATOM 3097 O O . MET B 1 177 ? -13.453 -12.773 13.195 1 98.81 177 MET B O 1
ATOM 3101 N N . GLN B 1 178 ? -13.867 -14.789 12.375 1 98.69 178 GLN B N 1
ATOM 3102 C CA . GLN B 1 178 ? -15.242 -14.789 12.875 1 98.69 178 GLN B CA 1
ATOM 3103 C C . GLN B 1 178 ? -15.273 -14.891 14.398 1 98.69 178 GLN B C 1
ATOM 3105 O O . GLN B 1 178 ? -16.219 -14.406 15.039 1 98.69 178 GLN B O 1
ATOM 3110 N N . GLN B 1 179 ? -14.234 -15.438 14.969 1 98.56 179 GLN B N 1
ATOM 3111 C CA . GLN B 1 179 ? -14.086 -15.492 16.422 1 98.56 179 GLN B CA 1
ATOM 3112 C C . GLN B 1 179 ? -13.359 -14.25 16.938 1 98.56 179 GLN B C 1
ATOM 3114 O O . GLN B 1 179 ? -13.102 -14.141 18.141 1 98.56 179 GLN B O 1
ATOM 3119 N N . ARG B 1 180 ? -12.93 -13.43 16.078 1 98.5 180 ARG B N 1
ATOM 3120 C CA . ARG B 1 180 ? -12.242 -12.172 16.359 1 98.5 180 ARG B CA 1
ATOM 3121 C C . ARG B 1 180 ? -10.945 -12.414 17.109 1 98.5 180 ARG B C 1
ATOM 3123 O O . ARG B 1 180 ? -10.617 -11.68 18.047 1 98.5 180 ARG B O 1
ATOM 3130 N N . GLU B 1 181 ? -10.359 -13.461 16.766 1 98.38 181 GLU B N 1
ATOM 3131 C CA . GLU B 1 181 ? -9.039 -13.789 17.312 1 98.38 181 GLU B CA 1
ATOM 3132 C C . GLU B 1 181 ? -7.93 -13.156 16.484 1 98.38 181 GLU B C 1
ATOM 3134 O O . GLU B 1 181 ? -7.301 -13.836 15.656 1 98.38 181 GLU B O 1
ATOM 3139 N N . ALA B 1 182 ? -7.594 -12 16.797 1 98 182 ALA B N 1
ATOM 3140 C CA . ALA B 1 182 ? -6.715 -11.172 15.977 1 98 182 ALA B CA 1
ATOM 3141 C C . ALA B 1 182 ? -5.32 -11.781 15.883 1 98 182 ALA B C 1
ATOM 3143 O O . ALA B 1 182 ? -4.738 -11.852 14.797 1 98 182 ALA B O 1
ATOM 3144 N N . ARG B 1 183 ? -4.781 -12.203 16.969 1 97.75 183 ARG B N 1
ATOM 3145 C CA . ARG B 1 183 ? -3.426 -12.742 16.984 1 97.75 183 ARG B CA 1
ATOM 3146 C C . ARG B 1 183 ? -3.346 -14.023 16.156 1 97.75 183 ARG B C 1
ATOM 3148 O O . ARG B 1 183 ? -2.42 -14.195 15.359 1 97.75 183 ARG B O 1
ATOM 3155 N N . THR B 1 184 ? -4.309 -14.867 16.328 1 98.62 184 THR B N 1
ATOM 3156 C CA . THR B 1 184 ? -4.363 -16.125 15.578 1 98.62 184 THR B CA 1
ATOM 3157 C C . THR B 1 184 ? -4.516 -15.852 14.078 1 98.62 184 THR B C 1
ATOM 3159 O O . THR B 1 184 ? -3.812 -16.453 13.266 1 98.62 184 THR B O 1
ATOM 3162 N N . ALA B 1 185 ? -5.41 -14.977 13.727 1 98.81 185 ALA B N 1
ATOM 3163 C CA . ALA B 1 185 ? -5.645 -14.641 12.328 1 98.81 185 ALA B CA 1
ATOM 3164 C C . ALA B 1 185 ? -4.383 -14.078 11.68 1 98.81 185 ALA B C 1
ATOM 3166 O O . ALA B 1 185 ? -4.035 -14.445 10.555 1 98.81 185 ALA B O 1
ATOM 3167 N N . ALA B 1 186 ? -3.707 -13.219 12.461 1 98.25 186 ALA B N 1
ATOM 3168 C CA . ALA B 1 186 ? -2.473 -12.617 11.953 1 98.25 186 ALA B CA 1
ATOM 3169 C C . ALA B 1 186 ? -1.423 -13.695 11.672 1 98.25 186 ALA B C 1
ATOM 3171 O O . ALA B 1 186 ? -0.75 -13.656 10.641 1 98.25 186 ALA B O 1
ATOM 3172 N N . ARG B 1 187 ? -1.312 -14.609 12.539 1 98.31 187 ARG B N 1
ATOM 3173 C CA . ARG B 1 187 ? -0.354 -15.695 12.367 1 98.31 187 ARG B CA 1
ATOM 3174 C C . ARG B 1 187 ? -0.68 -16.516 11.125 1 98.31 187 ARG B C 1
ATOM 3176 O O . ARG B 1 187 ? 0.211 -16.828 10.328 1 98.31 187 ARG B O 1
ATOM 3183 N N . ILE B 1 188 ? -1.895 -16.828 10.93 1 98.56 188 ILE B N 1
ATOM 3184 C CA . ILE B 1 188 ? -2.318 -17.688 9.828 1 98.56 188 ILE B CA 1
ATOM 3185 C C . ILE B 1 188 ? -2.061 -16.984 8.5 1 98.56 188 ILE B C 1
ATOM 3187 O O . ILE B 1 188 ? -1.442 -17.562 7.598 1 98.56 188 ILE B O 1
ATOM 3191 N N . ILE B 1 189 ? -2.512 -15.75 8.375 1 98.62 189 ILE B N 1
ATOM 3192 C CA . ILE B 1 189 ? -2.424 -15.07 7.086 1 98.62 189 ILE B CA 1
ATOM 3193 C C . ILE B 1 189 ? -0.963 -14.766 6.762 1 98.62 189 ILE B C 1
ATOM 3195 O O . ILE B 1 189 ? -0.548 -14.859 5.602 1 98.62 189 ILE B O 1
ATOM 3199 N N . LYS B 1 190 ? -0.162 -14.391 7.766 1 98.31 190 LYS B N 1
ATOM 3200 C CA . LYS B 1 190 ? 1.26 -14.148 7.543 1 98.31 190 LYS B CA 1
ATOM 3201 C C . LYS B 1 190 ? 1.972 -15.414 7.086 1 98.31 190 LYS B C 1
ATOM 3203 O O . LYS B 1 190 ? 2.752 -15.391 6.133 1 98.31 190 LYS B O 1
ATOM 3208 N N . ALA B 1 191 ? 1.696 -16.547 7.723 1 97.81 191 ALA B N 1
ATOM 3209 C CA . ALA B 1 191 ? 2.293 -17.812 7.336 1 97.81 191 ALA B CA 1
ATOM 3210 C C . ALA B 1 191 ? 1.852 -18.219 5.934 1 97.81 191 ALA B C 1
ATOM 3212 O O . ALA B 1 191 ? 2.654 -18.734 5.148 1 97.81 191 ALA B O 1
ATOM 3213 N N . HIS B 1 192 ? 0.59 -18.016 5.641 1 96.38 192 HIS B N 1
ATOM 3214 C CA . HIS B 1 192 ? 0.017 -18.359 4.344 1 96.38 192 HIS B CA 1
ATOM 3215 C C . HIS B 1 192 ? 0.752 -17.656 3.211 1 96.38 192 HIS B C 1
ATOM 3217 O O . HIS B 1 192 ? 1.128 -18.281 2.221 1 96.38 192 HIS B O 1
ATOM 3223 N N . ILE B 1 193 ? 1.001 -16.391 3.363 1 96.5 193 ILE B N 1
ATOM 3224 C CA . ILE B 1 193 ? 1.664 -15.602 2.334 1 96.5 193 ILE B CA 1
ATOM 3225 C C . ILE B 1 193 ? 3.15 -15.945 2.297 1 96.5 193 ILE B C 1
ATOM 3227 O O . ILE B 1 193 ? 3.734 -16.094 1.221 1 96.5 193 ILE B O 1
ATOM 3231 N N . ALA B 1 194 ? 3.75 -16.094 3.475 1 95.81 194 ALA B N 1
ATOM 3232 C CA . ALA B 1 194 ? 5.168 -16.438 3.549 1 95.81 194 ALA B CA 1
ATOM 3233 C C . ALA B 1 194 ? 5.434 -17.797 2.887 1 95.81 194 ALA B C 1
ATOM 3235 O O . ALA B 1 194 ? 6.449 -17.969 2.209 1 95.81 194 ALA B O 1
ATOM 3236 N N . ASP B 1 195 ? 4.547 -18.703 3.076 1 93.06 195 ASP B N 1
ATOM 3237 C CA . ASP B 1 195 ? 4.691 -20.016 2.471 1 93.06 195 ASP B CA 1
ATOM 3238 C C . ASP B 1 195 ? 4.578 -19.938 0.95 1 93.06 195 ASP B C 1
ATOM 3240 O O . ASP B 1 195 ? 5.242 -20.688 0.234 1 93.06 195 ASP B O 1
ATOM 3244 N N . THR B 1 196 ? 3.676 -19.109 0.522 1 90.62 196 THR B N 1
ATOM 3245 C CA . THR B 1 196 ? 3.592 -18.875 -0.916 1 90.62 196 THR B CA 1
ATOM 3246 C C . THR B 1 196 ? 4.926 -18.375 -1.463 1 90.62 196 THR B C 1
ATOM 3248 O O . THR B 1 196 ? 5.387 -18.844 -2.51 1 90.62 196 THR B O 1
ATOM 3251 N N . GLU B 1 197 ? 5.496 -17.453 -0.775 1 91.31 197 GLU B N 1
ATOM 3252 C CA . GLU B 1 197 ? 6.797 -16.938 -1.191 1 91.31 197 GLU B CA 1
ATOM 3253 C C . GLU B 1 197 ? 7.832 -18.047 -1.284 1 91.31 197 GLU B C 1
ATOM 3255 O O . GLU B 1 197 ? 8.586 -18.125 -2.26 1 91.31 197 GLU B O 1
ATOM 3260 N N . LYS B 1 198 ? 7.863 -18.953 -0.361 1 90.69 198 LYS B N 1
ATOM 3261 C CA . LYS B 1 198 ? 8.828 -20.047 -0.297 1 90.69 198 LYS B CA 1
ATOM 3262 C C . LYS B 1 198 ? 8.617 -21.047 -1.438 1 90.69 198 LYS B C 1
ATOM 3264 O O . LYS B 1 198 ? 9.562 -21.703 -1.881 1 90.69 198 LYS B O 1
ATOM 3269 N N . ARG B 1 199 ? 7.461 -21.125 -1.872 1 85.5 199 ARG B N 1
ATOM 3270 C CA . ARG B 1 199 ? 7.145 -22.047 -2.961 1 85.5 199 ARG B CA 1
ATOM 3271 C C . ARG B 1 199 ? 7.445 -21.422 -4.316 1 85.5 199 ARG B C 1
ATOM 3273 O O . ARG B 1 199 ? 8.023 -22.062 -5.195 1 85.5 199 ARG B O 1
ATOM 3280 N N . VAL B 1 200 ? 7.102 -20.203 -4.418 1 85.12 200 VAL B N 1
ATOM 3281 C CA . VAL B 1 200 ? 7.086 -19.531 -5.723 1 85.12 200 VAL B CA 1
ATOM 3282 C C . VAL B 1 200 ? 8.508 -19.141 -6.117 1 85.12 200 VAL B C 1
ATOM 3284 O O . VAL B 1 200 ? 8.914 -19.328 -7.262 1 85.12 200 VAL B O 1
ATOM 3287 N N . LEU B 1 201 ? 9.258 -18.594 -5.188 1 86 201 LEU B N 1
ATOM 3288 C CA . LEU B 1 201 ? 10.539 -18 -5.555 1 86 201 LEU B CA 1
ATOM 3289 C C . LEU B 1 201 ? 11.508 -19.062 -6.059 1 86 201 LEU B C 1
ATOM 3291 O O . LEU B 1 201 ? 12.117 -18.906 -7.121 1 86 201 LEU B O 1
ATOM 3295 N N . PRO B 1 202 ? 11.609 -20.188 -5.398 1 82.25 202 PRO B N 1
ATOM 3296 C CA . PRO B 1 202 ? 12.461 -21.25 -5.953 1 82.25 202 PRO B CA 1
ATOM 3297 C C . PRO B 1 202 ? 11.953 -21.781 -7.289 1 82.25 202 PRO B C 1
ATOM 3299 O O . PRO B 1 202 ? 12.75 -22.109 -8.172 1 82.25 202 PRO B O 1
ATOM 3302 N N . ALA B 1 203 ? 10.664 -21.891 -7.445 1 76.06 203 ALA B N 1
ATOM 3303 C CA . ALA B 1 203 ? 10.094 -22.375 -8.695 1 76.06 203 ALA B CA 1
ATOM 3304 C C . ALA B 1 203 ? 10.414 -21.438 -9.852 1 76.06 203 ALA B C 1
ATOM 3306 O O . ALA B 1 203 ? 10.688 -21.875 -10.969 1 76.06 203 ALA B O 1
ATOM 3307 N N . LEU B 1 204 ? 10.297 -20.141 -9.594 1 75.88 204 LEU B N 1
ATOM 3308 C CA . LEU B 1 204 ? 10.625 -19.156 -10.609 1 75.88 204 LEU B CA 1
ATOM 3309 C C . LEU B 1 204 ? 12.102 -19.234 -10.984 1 75.88 204 LEU B C 1
ATOM 3311 O O . LEU B 1 204 ? 12.453 -19.062 -12.156 1 75.88 204 LEU B O 1
ATOM 3315 N N . LYS B 1 205 ? 12.875 -19.391 -9.969 1 72.5 205 LYS B N 1
ATOM 3316 C CA . LYS B 1 205 ? 14.305 -19.516 -10.219 1 72.5 205 LYS B CA 1
ATOM 3317 C C . LYS B 1 205 ? 14.609 -20.703 -11.125 1 72.5 205 LYS B C 1
ATOM 3319 O O . LYS B 1 205 ? 15.5 -20.625 -11.977 1 72.5 205 LYS B O 1
ATOM 3324 N N . ARG B 1 206 ? 13.812 -21.672 -10.938 1 64.44 206 ARG B N 1
ATOM 3325 C CA . ARG B 1 206 ? 14.008 -22.875 -11.75 1 64.44 206 ARG B CA 1
ATOM 3326 C C . ARG B 1 206 ? 13.516 -22.656 -13.172 1 64.44 206 ARG B C 1
ATOM 3328 O O . ARG B 1 206 ? 14.086 -23.188 -14.125 1 64.44 206 ARG B O 1
ATOM 3335 N N . ASN B 1 207 ? 12.383 -21.984 -13.242 1 54.84 207 ASN B N 1
ATOM 3336 C CA . ASN B 1 207 ? 11.789 -21.75 -14.555 1 54.84 207 ASN B CA 1
ATOM 3337 C C . ASN B 1 207 ? 12.336 -20.484 -15.211 1 54.84 207 ASN B C 1
ATOM 3339 O O . ASN B 1 207 ? 12.039 -20.219 -16.375 1 54.84 207 ASN B O 1
ATOM 3343 N N . ALA B 1 208 ? 12.625 -19.344 -14.289 1 48.59 208 ALA B N 1
ATOM 3344 C CA . ALA B 1 208 ? 13.164 -18.078 -14.781 1 48.59 208 ALA B CA 1
ATOM 3345 C C . ALA B 1 208 ? 14.25 -18.312 -15.828 1 48.59 208 ALA B C 1
ATOM 3347 O O . ALA B 1 208 ? 15.219 -19.031 -15.57 1 48.59 208 ALA B O 1
ATOM 3348 N N . VAL B 1 209 ? 13.922 -18.422 -17.047 1 41.38 209 VAL B N 1
ATOM 3349 C CA . VAL B 1 209 ? 14.977 -17.9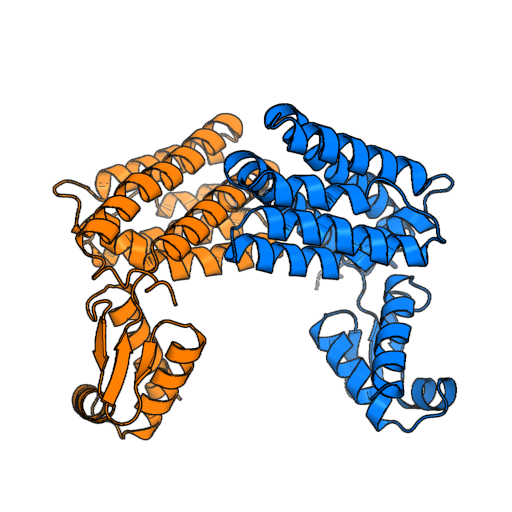53 -17.953 1 41.38 209 VAL B CA 1
ATOM 3350 C C . VAL B 1 209 ? 15.617 -16.688 -17.375 1 41.38 209 VAL B C 1
ATOM 3352 O O . VAL B 1 209 ? 14.945 -15.68 -17.172 1 41.38 209 VAL B O 1
ATOM 3355 N N . ILE B 1 210 ? 16.469 -16.812 -16.531 1 38.84 210 ILE B N 1
ATOM 3356 C CA . ILE B 1 210 ? 17.25 -15.891 -15.703 1 38.84 210 ILE B CA 1
ATOM 3357 C C . ILE B 1 210 ? 17.562 -14.633 -16.516 1 38.84 210 ILE B C 1
ATOM 3359 O O . ILE B 1 210 ? 18.219 -14.703 -17.547 1 38.84 210 ILE B O 1
ATOM 3363 N N . ILE B 1 211 ? 16.781 -13.828 -16.969 1 36.47 211 ILE B N 1
ATOM 3364 C CA . ILE B 1 211 ? 17.562 -12.688 -17.438 1 36.47 211 ILE B CA 1
ATOM 3365 C C . ILE B 1 211 ? 18.422 -12.141 -16.297 1 36.47 211 ILE B C 1
ATOM 3367 O O . ILE B 1 211 ? 17.891 -11.688 -15.281 1 36.47 211 ILE B O 1
ATOM 3371 N N . GLU B 1 212 ? 19.453 -12.828 -15.852 1 33.88 212 GLU B N 1
ATOM 3372 C CA . GLU B 1 212 ? 20.5 -12.188 -15.062 1 33.88 212 GLU B CA 1
ATOM 3373 C C . GLU B 1 212 ? 20.719 -10.734 -15.492 1 33.88 212 GLU B C 1
ATOM 3375 O O . GLU B 1 212 ? 20.625 -10.414 -16.672 1 33.88 212 GLU B O 1
ATOM 3380 N N . GLU B 1 213 ? 20.312 -9.758 -14.641 1 34.12 213 GLU B N 1
ATOM 3381 C CA . GLU B 1 213 ? 20.875 -8.438 -14.867 1 34.12 213 GLU B CA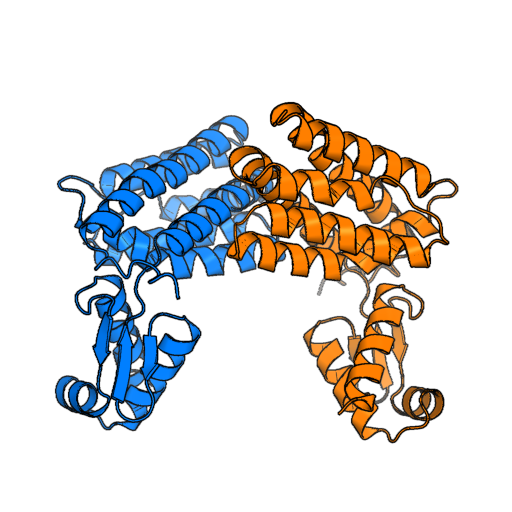 1
ATOM 3382 C C . GLU B 1 213 ? 22.281 -8.539 -15.477 1 34.12 213 GLU B C 1
ATOM 3384 O O . GLU B 1 213 ? 23.172 -9.156 -14.898 1 34.12 213 GLU B O 1
ATOM 3389 N N . ARG B 1 214 ? 22.578 -8.758 -16.703 1 28.12 214 ARG B N 1
ATOM 3390 C CA . ARG B 1 214 ? 23.891 -8.406 -17.25 1 28.12 214 ARG B CA 1
ATOM 3391 C C . ARG B 1 214 ? 24.406 -7.105 -16.625 1 28.12 214 ARG B C 1
ATOM 3393 O O . ARG B 1 214 ? 23.672 -6.109 -16.578 1 28.12 214 ARG B O 1
ATOM 3400 N N . SER B 1 215 ? 25.344 -7.125 -15.672 1 27.53 215 SER B N 1
ATOM 3401 C CA . SER B 1 215 ? 26.359 -6.125 -15.336 1 27.53 215 SER B CA 1
ATOM 3402 C C . SER B 1 215 ? 26.719 -5.281 -16.562 1 27.53 215 SER B C 1
ATOM 3404 O O . SER B 1 215 ? 27.188 -5.809 -17.562 1 27.53 215 SER B O 1
ATOM 3406 N N . ALA B 1 216 ? 25.922 -4.324 -17.047 1 22.25 216 ALA B N 1
ATOM 3407 C CA . ALA B 1 216 ? 26.781 -3.287 -17.609 1 22.25 216 ALA B CA 1
ATOM 3408 C C . ALA B 1 216 ? 27.797 -2.795 -16.562 1 22.25 216 ALA B C 1
ATOM 3410 O O . ALA B 1 216 ? 27.453 -2.654 -15.391 1 22.25 216 ALA B O 1
#